Protein AF-A0A4Q9DNK8-F1 (afdb_monomer_lite)

Secondary structure (DSSP, 8-state):
---HHHHHHHHHHHHHHHHHHHTT-TTTHHHHHHHHHH--SSHHHHHHHHHHHHHHHHHHHHHHHHHHHHH-S-HHHHHHHHHHHHHHHHHTT-GGGHHHHHHHHHHHHH-TTS-HHHHHHHHHHHHHHHHHHHHHHHHHT----HHHHHHHHHHHHHHHHHHHHHHHHHHHTT----HHHHHHHHHHHHHHHHHHHHHHHHHHHTGGG-SSPPP-HHHHHHHHHHHHHHHHHHHHHHHHS-TT-HHHHHHHHHHHHHHHHHHHHHHTT-----HHHHHHHHHHHHHHHHS-GGGHHHHHHHHHHHHHHHHHHHHHHHHTT-EEEEEEEEEE--TTHHHHHHHHHHHTTPEEEEEEEEEETTEEEEEEEEEESS---HHHHHHHHHTSTTEEEEEE-

pLDDT: mean 88.25, std 9.93, range [45.44, 98.31]

Organism: NCBI:txid2527873

Radius of gyration: 31.04 Å; chains: 1; bounding box: 64×66×83 Å

Sequence (397 aa):
MFGARVIKTAVAVAASILIAKSLHLYAYQFAGIIAVLSVQPSLYRSLRNGVQQIASAMMGAVLGAAALFTLGDSFLAMGFTAFLLMALHVYMKWTNSLLVSVVIAINTMGTVGLGFWAAAYNQVTLVLIGTIIGTLINLLHKPVHQERAEEILRQAEGMLRTLLHYILLDLERGRMTPYTSMKSQFDEIRAYIRKGKEISGLINEDKKFRKRRTKNTFTIFQSFETMLERIHDMAKVLDQADLAAGTELAFAQKTLRIVIAMQESVIKGKRLNLGRLQLVLDKRRNQLWTDSTDSEGFYNVYGHVREYLLELERFTVEHTGRVKRYLSYSSIDRPGLIAEVSRILEQYNLNITDVSIRVNGEFAATTIEVSSVAEFDEDKLVREVANINHVLSAECK

InterPro domains:
  IPR002912 ACT domain [PF01842] (327-370)
  IPR002912 ACT domain [PS51671] (326-397)
  IPR010343 Aromatic acid exporter family member 1 [PF06081] (2-139)
  IPR045865 ACT-like domain [SSF55021] (326-395)
  IPR052984 UPF0421 [PTHR40064] (3-261)

Structure (mmCIF, N/CA/C/O backbone):
data_AF-A0A4Q9DNK8-F1
#
_entry.id   AF-A0A4Q9DNK8-F1
#
loop_
_atom_site.group_PDB
_atom_site.id
_atom_site.type_symbol
_atom_site.label_atom_id
_atom_site.label_alt_id
_atom_site.label_comp_id
_atom_site.label_asym_id
_atom_site.label_entity_id
_atom_site.label_seq_id
_atom_site.pdbx_PDB_ins_code
_atom_site.Cartn_x
_atom_site.Cartn_y
_atom_site.Cartn_z
_atom_site.occupancy
_atom_site.B_iso_or_equiv
_atom_site.auth_seq_id
_atom_site.auth_comp_id
_atom_site.auth_asym_id
_atom_site.auth_atom_id
_atom_site.pdbx_PDB_model_num
ATOM 1 N N . MET A 1 1 ? -11.967 -11.996 -18.724 1.00 45.44 1 MET A N 1
ATOM 2 C CA . MET A 1 1 ? -11.757 -10.748 -19.494 1.00 45.44 1 MET A CA 1
ATOM 3 C C . MET A 1 1 ? -10.305 -10.326 -19.338 1.00 45.44 1 MET A C 1
ATOM 5 O O . MET A 1 1 ? -9.817 -10.318 -18.214 1.00 45.44 1 MET A O 1
ATOM 9 N N . PHE A 1 2 ? -9.593 -10.041 -20.431 1.00 61.09 2 PHE A N 1
ATOM 10 C CA . PHE A 1 2 ? -8.225 -9.518 -20.358 1.00 61.09 2 PHE A CA 1
ATOM 11 C C . PHE A 1 2 ? -8.230 -8.189 -19.587 1.00 61.09 2 PHE A C 1
ATOM 13 O O . PHE A 1 2 ? -9.013 -7.296 -19.902 1.00 61.09 2 PHE A O 1
ATOM 20 N N . GLY A 1 3 ? -7.411 -8.066 -18.539 1.00 77.38 3 GLY A N 1
ATOM 21 C CA . GLY A 1 3 ? -7.394 -6.860 -17.706 1.00 77.38 3 GLY A CA 1
ATOM 22 C C . GLY A 1 3 ? -6.896 -5.638 -18.485 1.00 77.38 3 GLY A C 1
ATOM 23 O O . GLY A 1 3 ? -5.981 -5.764 -19.297 1.00 77.38 3 GLY A O 1
ATOM 24 N N . ALA A 1 4 ? -7.431 -4.446 -18.196 1.00 83.19 4 ALA A N 1
ATOM 25 C CA . ALA A 1 4 ? -7.077 -3.185 -18.872 1.00 83.19 4 ALA A CA 1
ATOM 26 C C . ALA A 1 4 ? -5.558 -2.918 -18.946 1.00 83.19 4 ALA A C 1
ATOM 28 O O . ALA A 1 4 ? -5.061 -2.316 -19.897 1.00 83.19 4 ALA A O 1
ATOM 29 N N . ARG A 1 5 ? -4.797 -3.424 -17.964 1.00 85.31 5 ARG A N 1
ATOM 30 C CA . ARG A 1 5 ? -3.330 -3.389 -17.969 1.00 85.31 5 ARG A CA 1
ATOM 31 C C . ARG A 1 5 ? -2.722 -4.139 -19.159 1.00 85.31 5 ARG A C 1
ATOM 33 O O . ARG A 1 5 ? -1.817 -3.611 -19.787 1.00 85.31 5 ARG A O 1
ATOM 40 N N . VAL A 1 6 ? -3.207 -5.341 -19.464 1.00 90.94 6 VAL A N 1
ATOM 41 C CA . VAL A 1 6 ? -2.689 -6.165 -20.570 1.00 90.94 6 VAL A CA 1
ATOM 42 C C . VAL A 1 6 ? -2.891 -5.438 -21.896 1.00 90.94 6 VAL A C 1
ATOM 44 O O . VAL A 1 6 ? -1.956 -5.321 -22.682 1.00 90.94 6 VAL A O 1
ATOM 47 N N . ILE A 1 7 ? -4.083 -4.870 -22.095 1.00 91.50 7 ILE A N 1
ATOM 48 C CA . ILE A 1 7 ? -4.437 -4.137 -23.314 1.00 91.50 7 ILE A CA 1
ATOM 49 C C . ILE A 1 7 ? -3.536 -2.910 -23.484 1.00 91.50 7 ILE A C 1
ATOM 51 O O . ILE A 1 7 ? -2.907 -2.756 -24.527 1.00 91.50 7 ILE A O 1
ATOM 55 N N . LYS A 1 8 ? -3.402 -2.059 -22.456 1.00 91.25 8 LYS A N 1
ATOM 56 C CA . LYS A 1 8 ? -2.569 -0.851 -22.574 1.00 91.25 8 LYS A CA 1
ATOM 57 C C . LYS A 1 8 ? -1.082 -1.173 -22.752 1.00 91.25 8 LYS A C 1
ATOM 59 O O . LYS A 1 8 ? -0.396 -0.470 -23.485 1.00 91.25 8 LYS A O 1
ATOM 64 N N . THR A 1 9 ? -0.588 -2.252 -22.140 1.00 94.25 9 THR A N 1
ATOM 65 C CA . THR A 1 9 ? 0.781 -2.726 -22.379 1.00 94.25 9 THR A CA 1
ATOM 66 C C . THR A 1 9 ? 0.958 -3.187 -23.825 1.00 94.25 9 THR A C 1
ATOM 68 O O . THR A 1 9 ? 1.932 -2.790 -24.452 1.00 94.25 9 THR A O 1
ATOM 71 N N . ALA A 1 10 ? 0.015 -3.948 -24.388 1.00 95.62 10 ALA A N 1
ATOM 72 C CA . ALA A 1 10 ? 0.081 -4.369 -25.788 1.00 95.62 10 ALA A CA 1
ATOM 73 C C . ALA A 1 10 ? 0.072 -3.170 -26.757 1.00 95.62 10 ALA A C 1
ATOM 75 O O . ALA A 1 10 ? 0.867 -3.133 -27.695 1.00 95.62 10 ALA A O 1
ATOM 76 N N . VAL A 1 11 ? -0.760 -2.155 -26.489 1.00 96.25 11 VAL A N 1
ATOM 77 C CA . VAL A 1 11 ? -0.774 -0.898 -27.259 1.00 96.25 11 VAL A CA 1
ATOM 78 C C . VAL A 1 11 ? 0.570 -0.172 -27.155 1.00 96.25 11 VAL A C 1
ATOM 80 O O . VAL A 1 11 ? 1.086 0.295 -28.168 1.00 96.25 11 VAL A O 1
ATOM 83 N N . ALA A 1 12 ? 1.174 -0.119 -25.963 1.00 97.06 12 ALA A N 1
ATOM 84 C CA . ALA A 1 12 ? 2.489 0.493 -25.773 1.00 97.06 12 ALA A CA 1
ATOM 85 C C . ALA A 1 12 ? 3.590 -0.220 -26.547 1.00 97.06 12 ALA A C 1
ATOM 87 O O . ALA A 1 12 ? 4.373 0.435 -27.227 1.00 97.06 12 ALA A O 1
ATOM 88 N N . VAL A 1 13 ? 3.599 -1.551 -26.514 1.00 97.94 13 VAL A N 1
ATOM 89 C CA . VAL A 1 13 ? 4.537 -2.365 -27.292 1.00 97.94 13 VAL A CA 1
ATOM 90 C C . VAL A 1 13 ? 4.404 -2.067 -28.782 1.00 97.94 13 VAL A C 1
ATOM 92 O O . VAL A 1 13 ? 5.399 -1.744 -29.430 1.00 97.94 13 VAL A O 1
ATOM 95 N N . ALA A 1 14 ? 3.183 -2.137 -29.320 1.00 98.06 14 ALA A N 1
ATOM 96 C CA . ALA A 1 14 ? 2.932 -1.913 -30.739 1.00 98.06 14 ALA A CA 1
ATOM 97 C C . ALA A 1 14 ? 3.351 -0.499 -31.179 1.00 98.06 14 ALA A C 1
ATOM 99 O O . ALA A 1 14 ? 4.043 -0.348 -32.186 1.00 98.06 14 ALA A O 1
ATOM 100 N N . ALA A 1 15 ? 2.995 0.526 -30.398 1.00 98.00 15 ALA A N 1
ATOM 101 C CA . ALA A 1 15 ? 3.349 1.913 -30.686 1.00 98.00 15 ALA A CA 1
ATOM 102 C C . ALA A 1 15 ? 4.868 2.154 -30.629 1.00 98.00 15 ALA A C 1
ATOM 104 O O . ALA A 1 15 ? 5.421 2.772 -31.538 1.00 98.00 15 ALA A O 1
ATOM 105 N N . SER A 1 16 ? 5.564 1.633 -29.613 1.00 98.25 16 SER A N 1
ATOM 106 C CA . SER A 1 16 ? 7.022 1.769 -29.494 1.00 98.25 16 SER A CA 1
ATOM 107 C C . SER A 1 16 ? 7.764 1.104 -30.649 1.00 98.25 16 SER A C 1
ATOM 109 O O . SER A 1 16 ? 8.692 1.696 -31.197 1.00 98.25 16 SER A O 1
ATOM 111 N N . ILE A 1 17 ? 7.342 -0.102 -31.045 1.00 98.31 17 ILE A N 1
ATOM 112 C CA . ILE A 1 17 ? 7.921 -0.831 -32.181 1.00 98.31 17 ILE A CA 1
ATOM 113 C C . ILE A 1 17 ? 7.700 -0.062 -33.482 1.00 98.31 17 ILE A C 1
ATOM 115 O O . ILE A 1 17 ? 8.638 0.097 -34.261 1.00 98.31 17 ILE A O 1
ATOM 119 N N . LEU A 1 18 ? 6.480 0.432 -33.713 1.00 98.25 18 LEU A N 1
ATOM 120 C CA . LEU A 1 18 ? 6.145 1.196 -34.913 1.00 98.25 18 LEU A CA 1
ATOM 121 C C . LEU A 1 18 ? 7.016 2.451 -35.029 1.00 98.25 18 LEU A C 1
ATOM 123 O O . LEU A 1 18 ? 7.610 2.682 -36.077 1.00 98.25 18 LEU A O 1
ATOM 127 N N . ILE A 1 19 ? 7.143 3.222 -33.946 1.00 98.12 19 ILE A N 1
ATOM 128 C CA . ILE A 1 19 ? 7.950 4.449 -33.924 1.00 98.12 19 ILE A CA 1
ATOM 129 C C . ILE A 1 19 ? 9.433 4.135 -34.148 1.00 98.12 19 ILE A C 1
ATOM 131 O O . ILE A 1 19 ? 10.071 4.773 -34.981 1.00 98.12 19 ILE A O 1
ATOM 135 N N . ALA A 1 20 ? 9.981 3.127 -33.462 1.00 97.88 20 ALA A N 1
ATOM 136 C CA . ALA A 1 20 ? 11.379 2.729 -33.632 1.00 97.88 20 ALA A CA 1
ATOM 137 C C . ALA A 1 20 ? 11.677 2.236 -35.059 1.00 97.88 20 ALA A C 1
ATOM 139 O O . ALA A 1 20 ? 12.721 2.568 -35.622 1.00 97.88 20 ALA A O 1
ATOM 140 N N . LYS A 1 21 ? 10.745 1.490 -35.665 1.00 97.44 21 LYS A N 1
ATOM 141 C CA . LYS A 1 21 ? 10.854 1.025 -37.052 1.00 97.44 21 LYS A CA 1
ATOM 142 C C . LYS A 1 21 ? 10.813 2.187 -38.047 1.00 97.44 21 LYS A C 1
ATOM 144 O O . LYS A 1 21 ? 11.611 2.197 -38.979 1.00 97.44 21 LYS A O 1
ATOM 149 N N . SER A 1 22 ? 9.931 3.166 -37.844 1.00 97.38 22 SER A N 1
ATOM 150 C CA . SER A 1 22 ? 9.832 4.359 -38.701 1.00 97.38 22 SER A CA 1
ATOM 151 C C . SER A 1 22 ? 11.069 5.257 -38.632 1.00 97.38 22 SER A C 1
ATOM 153 O O . SER A 1 22 ? 11.360 5.967 -39.585 1.00 97.38 22 SER A O 1
ATOM 155 N N . LEU A 1 23 ? 11.815 5.209 -37.526 1.00 96.31 23 LEU A N 1
ATOM 156 C CA . LEU A 1 23 ? 13.104 5.891 -37.374 1.00 96.31 23 LEU A CA 1
ATOM 157 C C . LEU A 1 23 ? 14.291 5.063 -37.893 1.00 96.31 23 LEU A C 1
ATOM 159 O O . LEU A 1 23 ? 15.437 5.457 -37.699 1.00 96.31 23 LEU A O 1
ATOM 163 N N . HIS A 1 24 ? 14.028 3.919 -38.535 1.00 94.56 24 HIS A N 1
ATOM 164 C CA . HIS A 1 24 ? 15.039 3.010 -39.080 1.00 94.56 24 HIS A CA 1
ATOM 165 C C . HIS A 1 24 ? 16.080 2.542 -38.047 1.00 94.56 24 HIS A C 1
ATOM 167 O O . HIS A 1 24 ? 17.238 2.301 -38.385 1.00 94.56 24 HIS A O 1
ATOM 173 N N . LEU A 1 25 ? 15.670 2.389 -36.782 1.00 92.88 25 LEU A N 1
ATOM 174 C CA . LEU A 1 25 ? 16.554 1.898 -35.726 1.00 92.88 25 LEU A CA 1
ATOM 175 C C . LEU A 1 25 ? 16.817 0.395 -35.877 1.00 92.88 25 LEU A C 1
ATOM 177 O O . LEU A 1 25 ? 15.915 -0.398 -36.172 1.00 92.88 25 LEU A O 1
ATOM 181 N N . TYR A 1 26 ? 18.054 -0.013 -35.604 1.00 90.94 26 TYR A N 1
ATOM 182 C CA . TYR A 1 26 ? 18.444 -1.419 -35.579 1.00 90.94 26 TYR A CA 1
ATOM 183 C C . TYR A 1 26 ? 17.807 -2.114 -34.378 1.00 90.94 26 TYR A C 1
ATOM 185 O O . TYR A 1 26 ? 17.765 -1.549 -33.287 1.00 90.94 26 TYR A O 1
ATOM 193 N N . ALA A 1 27 ? 17.335 -3.349 -34.569 1.00 89.75 27 ALA A N 1
ATOM 194 C CA . ALA A 1 27 ? 16.658 -4.137 -33.534 1.00 89.75 27 ALA A CA 1
ATOM 195 C C . ALA A 1 27 ? 15.465 -3.406 -32.871 1.00 89.75 27 ALA A C 1
ATOM 197 O O . ALA A 1 27 ? 15.264 -3.484 -31.657 1.00 89.75 27 ALA A O 1
ATOM 198 N N . TYR A 1 28 ? 14.642 -2.721 -33.676 1.00 94.62 28 TYR A N 1
ATOM 199 C CA . TYR A 1 28 ? 13.473 -1.940 -33.242 1.00 94.62 28 TYR A CA 1
ATOM 200 C C . TYR A 1 28 ? 12.498 -2.685 -32.307 1.00 94.62 28 TYR A C 1
ATOM 202 O O . TYR A 1 28 ? 11.815 -2.048 -31.503 1.00 94.62 28 TYR A O 1
ATOM 210 N N . GLN A 1 29 ? 12.451 -4.025 -32.338 1.00 94.88 29 GLN A N 1
ATOM 211 C CA . GLN A 1 29 ? 11.675 -4.841 -31.395 1.00 94.88 29 GLN A CA 1
ATOM 212 C C . GLN A 1 29 ? 12.036 -4.583 -29.921 1.00 94.88 29 GLN A C 1
ATOM 214 O O . GLN A 1 29 ? 11.182 -4.718 -29.041 1.00 94.88 29 GLN A O 1
ATOM 219 N N . PHE A 1 30 ? 13.272 -4.159 -29.639 1.00 93.94 30 PHE A N 1
ATOM 220 C CA . PHE A 1 30 ? 13.735 -3.890 -28.280 1.00 93.94 30 PHE A CA 1
ATOM 221 C C . PHE A 1 30 ? 13.011 -2.699 -27.635 1.00 93.94 30 PHE A C 1
ATOM 223 O O . PHE A 1 30 ? 12.730 -2.729 -26.437 1.00 93.94 30 PHE A O 1
ATOM 230 N N . ALA A 1 31 ? 12.599 -1.698 -28.424 1.00 97.00 31 ALA A N 1
ATOM 231 C CA . ALA A 1 31 ? 11.786 -0.589 -27.922 1.00 97.00 31 ALA A CA 1
ATOM 232 C C . ALA A 1 31 ? 10.451 -1.082 -27.332 1.00 97.00 31 ALA A C 1
ATOM 234 O O . ALA A 1 31 ? 9.988 -0.555 -26.322 1.00 97.00 31 ALA A O 1
ATOM 235 N N . GLY A 1 32 ? 9.861 -2.134 -27.913 1.00 97.12 32 GLY A N 1
ATOM 236 C CA . GLY A 1 32 ? 8.661 -2.778 -27.378 1.00 97.12 32 GLY A CA 1
ATOM 237 C C . GLY A 1 32 ? 8.899 -3.432 -26.016 1.00 97.12 32 GLY A C 1
ATOM 238 O O . GLY A 1 32 ? 8.101 -3.244 -25.100 1.00 97.12 32 GLY A O 1
ATOM 239 N N . ILE A 1 33 ? 10.022 -4.139 -25.847 1.00 95.62 33 ILE A N 1
ATOM 240 C CA . ILE A 1 33 ? 10.403 -4.761 -24.566 1.00 95.62 33 ILE A CA 1
ATOM 241 C C . ILE A 1 33 ? 10.547 -3.692 -23.478 1.00 95.62 33 ILE A C 1
ATOM 243 O O . ILE A 1 33 ? 9.990 -3.841 -22.390 1.00 95.62 33 ILE A O 1
ATOM 247 N N . ILE A 1 34 ? 11.227 -2.583 -23.783 1.00 96.31 34 ILE A N 1
ATOM 248 C CA . ILE A 1 34 ? 11.351 -1.458 -22.850 1.00 96.31 34 ILE A CA 1
ATOM 249 C C . ILE A 1 34 ? 9.974 -0.875 -22.511 1.00 96.31 34 ILE A C 1
ATOM 251 O O . ILE A 1 34 ? 9.694 -0.648 -21.336 1.00 96.31 34 ILE A O 1
ATOM 255 N N . ALA A 1 35 ? 9.072 -0.731 -23.488 1.00 96.81 35 ALA A N 1
ATOM 256 C CA . ALA A 1 35 ? 7.716 -0.239 -23.238 1.00 96.81 35 ALA A CA 1
ATOM 257 C C . ALA A 1 35 ? 6.965 -1.085 -22.195 1.00 96.81 35 ALA A C 1
ATOM 259 O O . ALA A 1 35 ? 6.304 -0.532 -21.314 1.00 96.81 35 ALA A O 1
ATOM 260 N N . VAL A 1 36 ? 7.111 -2.418 -22.232 1.00 95.31 36 VAL A N 1
ATOM 261 C CA . VAL A 1 36 ? 6.546 -3.314 -21.202 1.00 95.31 36 VAL A CA 1
ATOM 262 C C . VAL A 1 36 ? 7.093 -2.974 -19.819 1.00 95.31 36 VAL A C 1
ATOM 264 O O . VAL A 1 36 ? 6.322 -2.864 -18.864 1.00 95.31 36 VAL A O 1
ATOM 267 N N . LEU A 1 37 ? 8.410 -2.781 -19.708 1.00 92.94 37 LEU A N 1
ATOM 268 C CA . LEU A 1 37 ? 9.079 -2.456 -18.447 1.00 92.94 37 LEU A CA 1
ATOM 269 C C . LEU A 1 37 ? 8.696 -1.070 -17.916 1.00 92.94 37 LEU A C 1
ATOM 271 O O . LEU A 1 37 ? 8.767 -0.833 -16.707 1.00 92.94 37 LEU A O 1
ATOM 275 N N . SER A 1 38 ? 8.293 -0.145 -18.782 1.00 93.62 38 SER A N 1
ATOM 276 C CA . SER A 1 38 ? 7.889 1.205 -18.382 1.00 93.62 38 SER A CA 1
ATOM 277 C C . SER A 1 38 ? 6.409 1.295 -17.985 1.00 93.62 38 SER A C 1
ATOM 279 O O . SER A 1 38 ? 6.045 2.170 -17.194 1.00 93.62 38 SER A O 1
ATOM 281 N N . VAL A 1 39 ? 5.550 0.365 -18.431 1.00 93.31 39 VAL A N 1
ATOM 282 C CA . VAL A 1 39 ? 4.138 0.289 -18.006 1.00 93.31 39 VAL A CA 1
ATOM 283 C C . VAL A 1 39 ? 4.017 -0.336 -16.606 1.00 93.31 39 VAL A C 1
ATOM 285 O O . VAL A 1 39 ? 3.965 -1.555 -16.416 1.00 93.31 39 VAL A O 1
ATOM 288 N N . GLN A 1 40 ? 3.917 0.529 -15.597 1.00 92.25 40 GLN A N 1
ATOM 289 C CA . GLN A 1 40 ? 3.910 0.156 -14.177 1.00 92.25 40 GLN A CA 1
ATOM 290 C C . GLN A 1 40 ? 2.514 0.258 -13.522 1.00 92.25 40 GLN A C 1
ATOM 292 O O . GLN A 1 40 ? 1.637 0.947 -14.048 1.00 92.25 40 GLN A O 1
ATOM 297 N N . PRO A 1 41 ? 2.278 -0.405 -12.364 1.00 87.06 41 PRO A N 1
ATOM 298 C CA . PRO A 1 41 ? 0.994 -0.370 -11.646 1.00 87.06 41 PRO A CA 1
ATOM 299 C C . PRO A 1 41 ? 0.564 1.005 -11.115 1.00 87.06 41 PRO A C 1
ATOM 301 O O . PRO A 1 41 ? -0.622 1.187 -10.849 1.00 87.06 41 PRO A O 1
ATOM 304 N N . SER A 1 42 ? 1.502 1.940 -10.950 1.00 88.81 42 SER A N 1
ATOM 305 C CA . SER A 1 42 ? 1.261 3.343 -10.593 1.00 88.81 42 SER A CA 1
ATOM 306 C C . SER A 1 42 ? 2.026 4.259 -11.547 1.00 88.81 42 SER A C 1
ATOM 308 O O . SER A 1 42 ? 3.046 3.868 -12.135 1.00 88.81 42 SER A O 1
ATOM 310 N N . LEU A 1 43 ? 1.528 5.480 -11.721 1.00 88.06 43 LEU A N 1
ATOM 311 C CA . LEU A 1 43 ? 2.161 6.486 -12.569 1.00 88.06 43 LEU A CA 1
ATOM 312 C C . LEU A 1 43 ? 3.481 6.969 -11.960 1.00 88.06 43 LEU A C 1
ATOM 314 O O . LEU A 1 43 ? 4.471 7.112 -12.676 1.00 88.06 43 LEU A O 1
ATOM 318 N N . TYR A 1 44 ? 3.521 7.146 -10.639 1.00 88.88 44 TYR A N 1
ATOM 319 C CA . TYR A 1 44 ? 4.747 7.489 -9.921 1.00 88.88 44 TYR A CA 1
ATOM 320 C C . TYR A 1 44 ? 5.870 6.477 -10.184 1.00 88.88 44 TYR A C 1
ATOM 322 O O . TYR A 1 44 ? 6.982 6.868 -10.544 1.00 88.88 44 TYR A O 1
ATOM 330 N N . ARG A 1 45 ? 5.583 5.170 -10.075 1.00 90.62 45 ARG A N 1
ATOM 331 C CA . ARG A 1 45 ? 6.570 4.119 -10.378 1.00 90.62 45 ARG A CA 1
ATOM 332 C C . ARG A 1 45 ? 6.972 4.123 -11.845 1.00 90.62 45 ARG A C 1
ATOM 334 O O . ARG A 1 45 ? 8.143 3.927 -12.133 1.00 90.62 45 ARG A O 1
ATOM 341 N N . SER A 1 46 ? 6.031 4.356 -12.758 1.00 90.75 46 SER A N 1
ATOM 342 C CA . SER A 1 46 ? 6.296 4.447 -14.201 1.00 90.75 46 SER A CA 1
ATOM 343 C C . SER A 1 46 ? 7.304 5.552 -14.516 1.00 90.75 46 SER A C 1
ATOM 345 O O . SER A 1 46 ? 8.323 5.282 -15.140 1.00 90.75 46 SER A O 1
ATOM 347 N N . LEU A 1 47 ? 7.086 6.757 -13.978 1.00 91.56 47 LEU A N 1
ATOM 348 C CA . LEU A 1 47 ? 7.985 7.901 -14.148 1.00 91.56 47 LEU A CA 1
ATOM 349 C C . LEU A 1 47 ? 9.347 7.666 -13.488 1.00 91.56 47 LEU A C 1
ATOM 351 O O . LEU A 1 47 ? 10.382 7.822 -14.133 1.00 91.56 47 LEU A O 1
ATOM 355 N N . ARG A 1 48 ? 9.356 7.250 -12.215 1.00 91.81 48 ARG A N 1
ATOM 356 C CA . ARG A 1 48 ? 10.595 6.999 -11.464 1.00 91.81 48 ARG A CA 1
ATOM 357 C C . ARG A 1 48 ? 11.444 5.920 -12.134 1.00 91.81 48 ARG A C 1
ATOM 359 O O . ARG A 1 48 ? 12.644 6.108 -12.314 1.00 91.81 48 ARG A O 1
ATOM 366 N N . ASN A 1 49 ? 10.823 4.806 -12.521 1.00 91.38 49 ASN A N 1
ATOM 367 C CA . ASN A 1 49 ? 11.521 3.720 -13.199 1.00 91.38 49 ASN A CA 1
ATOM 368 C C . ASN A 1 49 ? 11.946 4.132 -14.607 1.00 91.38 49 ASN A C 1
ATOM 370 O O . ASN A 1 49 ? 13.029 3.743 -15.020 1.00 91.38 49 ASN A O 1
ATOM 374 N N . GLY A 1 50 ? 11.152 4.933 -15.321 1.00 93.50 50 GLY A N 1
ATOM 375 C CA . GLY A 1 50 ? 11.517 5.437 -16.641 1.00 93.50 50 GLY A CA 1
ATOM 376 C C . GLY A 1 50 ? 12.793 6.277 -16.612 1.00 93.50 50 GLY A C 1
ATOM 377 O O . GLY A 1 50 ? 13.722 6.010 -17.368 1.00 93.50 50 GLY A O 1
ATOM 378 N N . VAL A 1 51 ? 12.902 7.220 -15.670 1.00 94.31 51 VAL A N 1
ATOM 379 C CA . VAL A 1 51 ? 14.134 8.009 -15.478 1.00 94.31 51 VAL A CA 1
ATOM 380 C C . VAL A 1 51 ? 15.324 7.099 -15.161 1.00 94.31 51 VAL A C 1
ATOM 382 O O . VAL A 1 51 ? 16.390 7.239 -15.759 1.00 94.31 51 VAL A O 1
ATOM 385 N N . GLN A 1 52 ? 15.134 6.127 -14.265 1.00 94.56 52 GLN A N 1
ATOM 386 C CA . GLN A 1 52 ? 16.188 5.183 -13.896 1.00 94.56 52 GLN A CA 1
ATOM 387 C C . GLN A 1 52 ? 16.605 4.282 -15.075 1.00 94.56 52 GLN A C 1
ATOM 389 O O . GLN A 1 52 ? 17.788 4.004 -15.242 1.00 94.56 52 GLN A O 1
ATOM 394 N N . GLN A 1 53 ? 15.661 3.853 -15.921 1.00 95.25 53 GLN A N 1
ATOM 395 C CA . GLN A 1 53 ? 15.928 3.061 -17.127 1.00 95.25 53 GLN A CA 1
ATOM 396 C C . GLN A 1 53 ? 16.742 3.851 -18.151 1.00 95.25 53 GLN A C 1
ATOM 398 O O . GLN A 1 53 ? 17.703 3.310 -18.690 1.00 95.25 53 GLN A O 1
ATOM 403 N N . ILE A 1 54 ? 16.412 5.126 -18.374 1.00 96.38 54 ILE A N 1
ATOM 404 C CA . ILE A 1 54 ? 17.168 6.003 -19.278 1.00 96.38 54 ILE A CA 1
ATOM 405 C C . ILE A 1 54 ? 18.603 6.182 -18.765 1.00 96.38 54 ILE A C 1
ATOM 407 O O . ILE A 1 54 ? 19.550 5.976 -19.521 1.00 96.38 54 ILE A O 1
ATOM 411 N N . ALA A 1 55 ? 18.783 6.474 -17.473 1.00 96.44 55 ALA A N 1
ATOM 412 C CA . ALA A 1 55 ? 20.113 6.614 -16.878 1.00 96.44 55 ALA A CA 1
ATOM 413 C C . ALA A 1 55 ? 20.928 5.306 -16.955 1.00 96.44 55 ALA A C 1
ATOM 415 O O . ALA A 1 55 ? 22.095 5.313 -17.348 1.00 96.44 55 ALA A O 1
ATOM 416 N N . SER A 1 56 ? 20.306 4.164 -16.650 1.00 96.44 56 SER A N 1
ATOM 417 C CA . SER A 1 56 ? 20.927 2.841 -16.786 1.00 96.44 56 SER A CA 1
ATOM 418 C C . SER A 1 56 ? 21.289 2.491 -18.226 1.00 96.44 56 SER A C 1
ATOM 420 O O . SER A 1 56 ? 22.342 1.894 -18.455 1.00 96.44 56 SER A O 1
ATOM 422 N N . ALA A 1 57 ? 20.464 2.875 -19.198 1.00 96.38 57 ALA A N 1
ATOM 423 C CA . ALA A 1 57 ? 20.770 2.694 -20.610 1.00 96.38 57 ALA A CA 1
ATOM 424 C C . ALA A 1 57 ? 21.957 3.554 -21.044 1.00 96.38 57 ALA A C 1
ATOM 426 O O . ALA A 1 57 ? 22.837 3.048 -21.728 1.00 96.38 57 ALA A O 1
ATOM 427 N N . MET A 1 58 ? 22.038 4.809 -20.596 1.00 96.19 58 MET A N 1
ATOM 428 C CA . MET A 1 58 ? 23.204 5.656 -20.862 1.00 96.19 58 MET A CA 1
ATOM 429 C C . MET A 1 58 ? 24.486 5.047 -20.284 1.00 96.19 58 MET A C 1
ATOM 431 O O . MET A 1 58 ? 25.481 4.952 -20.995 1.00 96.19 58 MET A O 1
ATOM 435 N N . MET A 1 59 ? 24.458 4.564 -19.036 1.00 96.44 59 MET A N 1
ATOM 436 C CA . MET A 1 59 ? 25.612 3.881 -18.434 1.00 96.44 59 MET A CA 1
ATOM 437 C C . MET A 1 59 ? 26.009 2.621 -19.205 1.00 96.44 59 MET A C 1
ATOM 439 O O . MET A 1 59 ? 27.190 2.415 -19.473 1.00 96.44 59 MET A O 1
ATOM 443 N N . GLY A 1 60 ? 25.027 1.804 -19.595 1.00 96.56 60 GLY A N 1
ATOM 444 C CA . GLY A 1 60 ? 25.260 0.594 -20.381 1.00 96.56 60 GLY A CA 1
ATOM 445 C C . GLY A 1 60 ? 25.849 0.907 -21.755 1.00 96.56 60 GLY A C 1
ATOM 446 O O . GLY A 1 60 ? 26.786 0.247 -22.187 1.00 96.56 60 GLY A O 1
ATOM 447 N N . ALA A 1 61 ? 25.352 1.950 -22.418 1.00 95.44 61 ALA A N 1
ATOM 448 C CA . ALA A 1 61 ? 25.814 2.360 -23.737 1.00 95.44 61 ALA A CA 1
ATOM 449 C C . ALA A 1 61 ? 27.241 2.923 -23.687 1.00 95.44 61 ALA A C 1
ATOM 451 O O . ALA A 1 61 ? 28.069 2.558 -24.517 1.00 95.44 61 ALA A O 1
ATOM 452 N N . VAL A 1 62 ? 27.553 3.760 -22.691 1.00 95.12 62 VAL A N 1
ATOM 453 C CA . VAL A 1 62 ? 28.897 4.331 -22.504 1.00 95.12 62 VAL A CA 1
ATOM 454 C C . VAL A 1 62 ? 29.909 3.245 -22.149 1.00 95.12 62 VAL A C 1
ATOM 456 O O . VAL A 1 62 ? 30.951 3.156 -22.794 1.00 95.12 62 VAL A O 1
ATOM 459 N N . LEU A 1 63 ? 29.606 2.393 -21.164 1.00 94.94 63 LEU A N 1
ATOM 460 C CA . LEU A 1 63 ? 30.515 1.316 -20.767 1.00 94.94 63 LEU A CA 1
ATOM 461 C C . LEU A 1 63 ? 30.644 0.246 -21.854 1.00 94.94 63 LEU A C 1
ATOM 463 O O . LEU A 1 63 ? 31.749 -0.224 -22.094 1.00 94.94 63 LEU A O 1
ATOM 467 N N . GLY A 1 64 ? 29.559 -0.085 -22.558 1.00 94.62 64 GLY A N 1
ATOM 468 C CA . GLY A 1 64 ? 29.591 -0.995 -23.702 1.00 94.62 64 GLY A CA 1
ATOM 469 C C . GLY A 1 64 ? 30.440 -0.456 -24.853 1.00 94.62 64 GLY A C 1
ATOM 470 O O . GLY A 1 64 ? 31.277 -1.180 -25.380 1.00 94.62 64 GLY A O 1
ATOM 471 N N . ALA A 1 65 ? 30.295 0.824 -25.210 1.00 93.00 65 ALA A N 1
ATOM 472 C CA . ALA A 1 65 ? 31.121 1.451 -26.243 1.00 93.00 65 ALA A CA 1
ATOM 473 C C . ALA A 1 65 ? 32.604 1.532 -25.839 1.00 93.00 65 ALA A C 1
ATOM 475 O O . ALA A 1 65 ? 33.478 1.248 -26.657 1.00 93.00 65 ALA A O 1
ATOM 476 N N . ALA A 1 66 ? 32.896 1.872 -24.580 1.00 92.50 66 ALA A N 1
ATOM 477 C CA . ALA A 1 66 ? 34.263 1.908 -24.062 1.00 92.50 66 ALA A CA 1
ATOM 478 C C . ALA A 1 66 ? 34.905 0.510 -24.022 1.00 92.50 66 ALA A C 1
ATOM 480 O O . ALA A 1 66 ? 36.064 0.345 -24.407 1.00 92.50 66 ALA A O 1
ATOM 481 N N . ALA A 1 67 ? 34.151 -0.509 -23.604 1.00 92.12 67 ALA A N 1
ATOM 482 C CA . ALA A 1 67 ? 34.604 -1.894 -23.601 1.00 92.12 67 ALA A 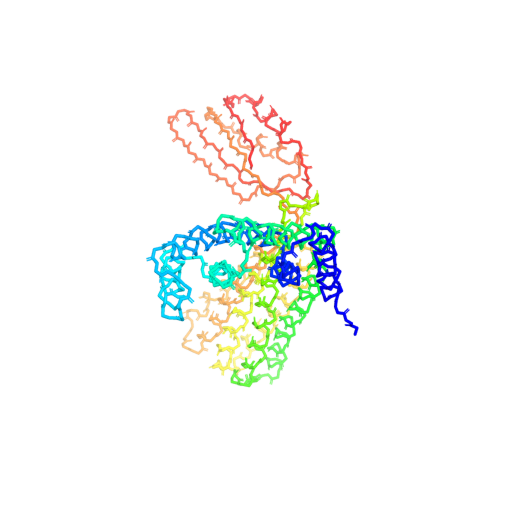CA 1
ATOM 483 C C . ALA A 1 67 ? 34.821 -2.420 -25.021 1.00 92.12 67 ALA A C 1
ATOM 485 O O . ALA A 1 67 ? 35.840 -3.048 -25.275 1.00 92.12 67 ALA A O 1
ATOM 486 N N . LEU A 1 68 ? 33.929 -2.101 -25.964 1.00 89.94 68 LEU A N 1
ATOM 487 C CA . LEU A 1 68 ? 34.108 -2.458 -27.370 1.00 89.94 68 LEU A CA 1
ATOM 488 C C . LEU A 1 68 ? 35.397 -1.850 -27.943 1.00 89.94 68 LEU A C 1
ATOM 490 O O . LEU A 1 68 ? 36.143 -2.533 -28.636 1.00 89.94 68 LEU A O 1
ATOM 494 N N . PHE A 1 69 ? 35.684 -0.586 -27.618 1.00 89.25 69 PHE A N 1
ATOM 495 C CA . PHE A 1 69 ? 36.893 0.100 -28.076 1.00 89.25 69 PHE A CA 1
ATOM 496 C C . PHE A 1 69 ? 38.186 -0.477 -27.471 1.00 89.25 69 PHE A C 1
ATOM 498 O O . PHE A 1 69 ? 39.209 -0.518 -28.148 1.00 89.25 69 PHE A O 1
ATOM 505 N N . THR A 1 70 ? 38.157 -0.912 -26.208 1.00 91.81 70 THR A N 1
ATOM 506 C CA . THR A 1 70 ? 39.361 -1.345 -25.468 1.00 91.81 70 THR A CA 1
ATOM 507 C C . THR A 1 70 ? 39.593 -2.857 -25.463 1.00 91.81 70 THR A C 1
ATOM 509 O O . THR A 1 70 ? 40.736 -3.295 -25.554 1.00 91.81 70 THR A O 1
ATOM 512 N N . LEU A 1 71 ? 38.529 -3.653 -25.336 1.00 90.44 71 LEU A N 1
ATOM 513 C CA . LEU A 1 71 ? 38.550 -5.111 -25.162 1.00 90.44 71 LEU A CA 1
ATOM 514 C C . LEU A 1 71 ? 38.003 -5.875 -26.382 1.00 90.44 71 LEU A C 1
ATOM 516 O O . LEU A 1 71 ? 38.160 -7.096 -26.454 1.00 90.44 71 LEU A O 1
ATOM 520 N N . GLY A 1 72 ? 37.345 -5.185 -27.319 1.00 87.31 72 GLY A N 1
ATOM 521 C CA . GLY A 1 72 ? 36.675 -5.797 -28.469 1.00 87.31 72 GLY A CA 1
ATOM 522 C C . GLY A 1 72 ? 35.321 -6.440 -28.136 1.00 87.31 72 GLY A C 1
ATOM 523 O O . GLY A 1 72 ? 34.728 -6.202 -27.083 1.00 87.31 72 GLY A O 1
ATOM 524 N N . ASP A 1 73 ? 34.821 -7.269 -29.052 1.00 87.69 73 ASP A N 1
ATOM 525 C CA . ASP A 1 73 ? 33.496 -7.910 -29.027 1.00 87.69 73 ASP A CA 1
ATOM 526 C C . ASP A 1 73 ? 33.531 -9.387 -28.578 1.00 87.69 73 ASP A C 1
ATOM 528 O O . ASP A 1 73 ? 32.571 -10.135 -28.764 1.00 87.69 73 ASP A O 1
ATOM 532 N N . SER A 1 74 ? 34.623 -9.829 -27.946 1.00 92.12 74 SER A N 1
ATOM 533 C CA . SER A 1 74 ? 34.730 -11.204 -27.446 1.00 92.12 74 SER A CA 1
ATOM 534 C C . SER A 1 74 ? 33.699 -11.510 -26.349 1.00 92.12 74 SER A C 1
ATOM 536 O O . SER A 1 74 ? 33.339 -10.653 -25.536 1.00 92.12 74 SER A O 1
ATOM 538 N N . PHE A 1 75 ? 33.265 -12.772 -26.255 1.00 93.12 75 PHE A N 1
ATOM 539 C CA . PHE A 1 75 ? 32.313 -13.202 -25.221 1.00 93.12 75 PHE A CA 1
ATOM 540 C C . PHE A 1 75 ? 32.829 -12.939 -23.791 1.00 93.12 75 PHE A C 1
ATOM 542 O O . PHE A 1 75 ? 32.045 -12.613 -22.899 1.00 93.12 75 PHE A O 1
ATOM 549 N N . LEU A 1 76 ? 34.150 -13.022 -23.578 1.00 95.44 76 LEU A N 1
ATOM 550 C CA . LEU A 1 76 ? 34.795 -12.688 -22.305 1.00 95.44 76 LEU A CA 1
ATOM 551 C C . LEU A 1 76 ? 34.688 -11.189 -21.995 1.00 95.44 76 LEU A C 1
ATOM 553 O O . LEU A 1 76 ? 34.347 -10.826 -20.869 1.00 95.44 76 LEU A O 1
ATOM 557 N N . ALA A 1 77 ? 34.914 -10.320 -22.986 1.00 94.75 77 ALA A N 1
ATOM 558 C CA . ALA A 1 77 ? 34.778 -8.872 -22.830 1.00 94.75 77 ALA A CA 1
ATOM 559 C C . ALA A 1 77 ? 33.332 -8.459 -22.511 1.00 94.75 77 ALA A C 1
ATOM 561 O O . ALA A 1 77 ? 33.102 -7.623 -21.630 1.00 94.75 77 ALA A O 1
ATOM 562 N N . MET A 1 78 ? 32.346 -9.081 -23.166 1.00 95.19 78 MET A N 1
ATOM 563 C CA . MET A 1 78 ? 30.927 -8.852 -22.869 1.00 95.19 78 MET A CA 1
ATOM 564 C C . MET A 1 78 ? 30.565 -9.312 -21.451 1.00 95.19 78 MET A C 1
ATOM 566 O O . MET A 1 78 ? 29.912 -8.575 -20.710 1.00 95.19 78 MET A O 1
ATOM 570 N N . GLY A 1 79 ? 31.025 -10.502 -21.045 1.00 96.44 79 GLY A N 1
ATOM 571 C CA . GLY A 1 79 ? 30.805 -11.033 -19.698 1.00 96.44 79 GLY A CA 1
ATOM 572 C C . GLY A 1 79 ? 31.415 -10.148 -18.608 1.00 96.44 79 GLY A C 1
ATOM 573 O O . GLY A 1 79 ? 30.755 -9.846 -17.613 1.00 96.44 79 GLY A O 1
ATOM 574 N N . PHE A 1 80 ? 32.641 -9.666 -18.821 1.00 97.06 80 PHE A N 1
ATOM 575 C CA . PHE A 1 80 ? 33.316 -8.757 -17.895 1.00 97.06 80 PHE A CA 1
ATOM 576 C C . PHE A 1 80 ? 32.606 -7.398 -17.789 1.00 97.06 80 PHE A C 1
ATOM 578 O O . PHE A 1 80 ? 32.359 -6.908 -16.687 1.00 97.06 80 PHE A O 1
ATOM 585 N N . THR A 1 81 ? 32.197 -6.818 -18.920 1.00 96.69 81 THR A N 1
ATOM 586 C CA . THR A 1 81 ? 31.425 -5.563 -18.948 1.00 96.69 81 THR A CA 1
ATOM 587 C C . THR A 1 81 ? 30.093 -5.707 -18.213 1.00 96.69 81 THR A C 1
ATOM 589 O O . THR A 1 81 ? 29.725 -4.846 -17.411 1.00 96.69 81 THR A O 1
ATOM 592 N N . ALA A 1 82 ? 29.382 -6.819 -18.428 1.00 97.19 82 ALA A N 1
ATOM 593 C CA . ALA A 1 82 ? 28.147 -7.120 -17.713 1.00 97.19 82 ALA A CA 1
ATOM 594 C C . ALA A 1 82 ? 28.384 -7.253 -16.201 1.00 97.19 82 ALA A C 1
ATOM 596 O O . ALA A 1 82 ? 27.624 -6.686 -15.418 1.00 97.19 82 ALA A O 1
ATOM 597 N N . PHE A 1 83 ? 29.449 -7.943 -15.779 1.00 97.50 83 PHE A N 1
ATOM 598 C CA . PHE A 1 83 ? 29.832 -8.048 -14.369 1.00 97.50 83 PHE A CA 1
ATOM 599 C C . PHE A 1 83 ? 30.073 -6.674 -13.732 1.00 97.50 83 PHE A C 1
ATOM 601 O O . PHE A 1 83 ? 29.508 -6.377 -12.677 1.00 97.50 83 PHE A O 1
ATOM 608 N N . LEU A 1 84 ? 30.840 -5.808 -14.398 1.00 97.31 84 LEU A N 1
ATOM 609 C CA . LEU A 1 84 ? 31.130 -4.460 -13.912 1.00 97.31 84 LEU A CA 1
ATOM 610 C C . LEU A 1 84 ? 29.855 -3.611 -13.786 1.00 97.31 84 LEU A C 1
ATOM 612 O O . LEU A 1 84 ? 29.644 -2.941 -12.774 1.00 97.31 84 LEU A O 1
ATOM 616 N N . LEU A 1 85 ? 28.957 -3.699 -14.771 1.00 97.12 85 LEU A N 1
ATOM 617 C CA . LEU A 1 85 ? 27.651 -3.042 -14.718 1.00 97.12 85 LEU A CA 1
ATOM 618 C C . LEU A 1 85 ? 26.781 -3.561 -13.575 1.00 97.12 85 LEU A C 1
ATOM 620 O O . LEU A 1 85 ? 26.151 -2.758 -12.883 1.00 97.12 85 LEU A O 1
ATOM 624 N N . MET A 1 86 ? 26.744 -4.876 -13.354 1.00 97.06 86 MET A N 1
ATOM 625 C CA . MET A 1 86 ? 25.993 -5.475 -12.251 1.00 97.06 86 MET A CA 1
ATOM 626 C C . MET A 1 86 ? 26.521 -4.992 -10.898 1.00 97.06 86 MET A C 1
ATOM 628 O O . MET A 1 86 ? 25.728 -4.533 -10.074 1.00 97.06 86 MET A O 1
ATOM 632 N N . ALA A 1 87 ? 27.841 -5.006 -10.697 1.00 96.94 87 ALA A N 1
ATOM 633 C CA . ALA A 1 87 ? 28.476 -4.500 -9.481 1.00 96.94 87 ALA A CA 1
ATOM 634 C C . ALA A 1 87 ? 28.122 -3.025 -9.223 1.00 96.94 87 ALA A C 1
ATOM 636 O O . ALA A 1 87 ? 27.705 -2.667 -8.118 1.00 96.94 87 ALA A O 1
ATOM 637 N N . LEU A 1 88 ? 28.188 -2.182 -10.259 1.00 96.31 88 LEU A N 1
ATOM 638 C CA . LEU A 1 88 ? 27.849 -0.763 -10.157 1.00 96.31 88 LEU A CA 1
ATOM 639 C C . LEU A 1 88 ? 26.362 -0.547 -9.814 1.00 96.31 88 LEU A C 1
ATOM 641 O O . LEU A 1 88 ? 26.035 0.257 -8.941 1.00 96.31 88 LEU A O 1
ATOM 645 N N . HIS A 1 89 ? 25.444 -1.293 -10.439 1.00 96.38 89 HIS A N 1
ATOM 646 C CA . HIS A 1 89 ? 24.007 -1.183 -10.151 1.00 96.38 89 HIS A CA 1
ATOM 647 C C . HIS A 1 89 ? 23.648 -1.665 -8.744 1.00 96.38 89 HIS A C 1
ATOM 649 O O . HIS A 1 89 ? 22.770 -1.075 -8.112 1.00 96.38 89 HIS A O 1
ATOM 655 N N . VAL A 1 90 ? 24.314 -2.707 -8.238 1.00 96.12 90 VAL A N 1
ATOM 656 C CA . VAL A 1 90 ? 24.146 -3.158 -6.849 1.00 96.12 90 VAL A CA 1
ATOM 657 C C . VAL A 1 90 ? 24.636 -2.079 -5.884 1.00 96.12 90 VAL A C 1
ATOM 659 O O . VAL A 1 90 ? 23.899 -1.720 -4.966 1.00 96.12 90 VAL A O 1
ATOM 662 N N . TYR A 1 91 ? 25.809 -1.491 -6.140 1.00 96.19 91 TYR A N 1
ATOM 663 C CA . TYR A 1 91 ? 26.358 -0.399 -5.332 1.00 96.19 91 TYR A CA 1
ATOM 664 C C . TYR A 1 91 ? 25.415 0.817 -5.267 1.00 96.19 91 TYR A C 1
ATOM 666 O O . TYR A 1 91 ? 25.134 1.333 -4.186 1.00 96.19 91 TYR A O 1
ATOM 674 N N . MET A 1 92 ? 24.833 1.223 -6.402 1.00 93.62 92 MET A N 1
ATOM 675 C CA . MET A 1 92 ? 23.881 2.344 -6.477 1.00 93.62 92 MET A CA 1
ATOM 676 C C . MET A 1 92 ? 22.453 1.993 -6.019 1.00 93.62 92 MET A C 1
ATOM 678 O O . MET A 1 92 ? 21.591 2.872 -5.972 1.00 93.62 92 MET A O 1
ATOM 682 N N . LYS A 1 93 ? 22.169 0.723 -5.695 1.00 94.44 93 LYS A N 1
ATOM 683 C CA . LYS A 1 93 ? 20.817 0.198 -5.405 1.00 94.44 93 LYS A CA 1
ATOM 684 C C . LYS A 1 93 ? 19.829 0.373 -6.572 1.00 94.44 93 LYS A C 1
ATOM 686 O O . LYS A 1 93 ? 18.631 0.569 -6.369 1.00 94.44 93 LYS A O 1
ATOM 691 N N . TRP A 1 94 ? 20.318 0.298 -7.811 1.00 93.81 94 TRP A N 1
ATOM 692 C CA . TRP A 1 94 ? 19.547 0.445 -9.056 1.00 93.81 94 TRP A CA 1
ATOM 693 C C . TRP A 1 94 ? 19.220 -0.906 -9.710 1.00 93.81 94 TRP A C 1
ATOM 695 O O . TRP A 1 94 ? 19.131 -1.032 -10.930 1.00 93.81 94 TRP A O 1
ATOM 705 N N . THR A 1 95 ? 18.999 -1.939 -8.900 1.00 91.44 95 THR A N 1
ATOM 706 C CA . THR A 1 95 ? 18.761 -3.315 -9.368 1.00 91.44 95 THR A CA 1
ATOM 707 C C . THR A 1 95 ? 17.550 -3.440 -10.301 1.00 91.44 95 THR A C 1
ATOM 709 O O . THR A 1 95 ? 17.568 -4.253 -11.219 1.00 91.44 95 THR A O 1
ATOM 712 N N . ASN A 1 96 ? 16.542 -2.573 -10.153 1.00 89.94 96 ASN A N 1
ATOM 713 C CA . ASN A 1 96 ? 15.347 -2.545 -11.007 1.00 89.94 96 ASN A CA 1
ATOM 714 C C . ASN A 1 96 ? 15.618 -2.184 -12.482 1.00 89.94 96 ASN A C 1
ATOM 716 O O . ASN A 1 96 ? 14.776 -2.460 -13.334 1.00 89.94 96 ASN A O 1
ATOM 720 N N . SER A 1 97 ? 16.750 -1.545 -12.794 1.00 93.94 97 SER A N 1
ATOM 721 C CA . SER A 1 97 ? 17.130 -1.134 -14.158 1.00 93.94 97 SER A CA 1
ATOM 722 C C . SER A 1 97 ? 18.428 -1.791 -14.646 1.00 93.94 97 SER A C 1
ATOM 724 O O . SER A 1 97 ? 18.880 -1.512 -15.757 1.00 93.94 97 SER A O 1
ATOM 726 N N . LEU A 1 98 ? 18.989 -2.713 -13.853 1.00 95.06 98 LEU A N 1
ATOM 727 C CA . LEU A 1 98 ? 20.202 -3.473 -14.169 1.00 95.06 98 LEU A CA 1
ATOM 728 C C . LEU A 1 98 ? 20.065 -4.233 -15.489 1.00 95.06 98 LEU A C 1
ATOM 730 O O . LEU A 1 98 ? 20.951 -4.144 -16.334 1.00 95.06 98 LEU A O 1
ATOM 734 N N . LEU A 1 99 ? 18.934 -4.924 -15.691 1.00 94.50 99 LEU A N 1
ATOM 735 C CA . LEU A 1 99 ? 18.680 -5.689 -16.915 1.00 94.50 99 LEU A CA 1
ATOM 736 C C . LEU A 1 99 ? 18.781 -4.803 -18.163 1.00 94.50 99 LEU A C 1
ATOM 738 O O . LEU A 1 99 ? 19.416 -5.191 -19.137 1.00 94.50 99 LEU A O 1
ATOM 742 N N . VAL A 1 100 ? 18.202 -3.597 -18.115 1.00 95.44 100 VAL A N 1
ATOM 743 C CA . VAL A 1 100 ? 18.267 -2.641 -19.230 1.00 95.44 100 VAL A CA 1
ATOM 744 C C . VAL A 1 100 ? 19.715 -2.255 -19.504 1.00 95.44 100 VAL A C 1
ATOM 746 O O . VAL A 1 100 ? 20.145 -2.312 -20.647 1.00 95.44 100 VAL A O 1
ATOM 749 N N . SER A 1 101 ? 20.490 -1.924 -18.470 1.00 96.56 101 SER A N 1
ATOM 750 C CA . SER A 1 101 ? 21.890 -1.527 -18.643 1.00 96.56 101 SER A CA 1
ATOM 751 C C . SER A 1 101 ? 22.748 -2.623 -19.279 1.00 96.56 101 SER A C 1
ATOM 753 O O . SER A 1 101 ? 23.472 -2.365 -20.239 1.00 96.56 101 SER A O 1
ATOM 755 N N . VAL A 1 102 ? 22.623 -3.858 -18.784 1.00 96.56 102 VAL A N 1
ATOM 756 C CA . VAL A 1 102 ? 23.392 -5.008 -19.278 1.00 96.56 102 VAL A CA 1
ATOM 757 C C . VAL A 1 102 ? 23.024 -5.333 -20.723 1.00 96.56 102 VAL A C 1
ATOM 759 O O . VAL A 1 102 ? 23.914 -5.481 -21.557 1.00 96.56 102 VAL A O 1
ATOM 762 N N . VAL A 1 103 ? 21.728 -5.395 -21.048 1.00 94.94 103 VAL A N 1
ATOM 763 C CA . VAL A 1 103 ? 21.290 -5.688 -22.421 1.00 94.94 103 VAL A CA 1
ATOM 764 C C . VAL A 1 103 ? 21.743 -4.595 -23.387 1.00 94.94 103 VAL A C 1
ATOM 766 O O . VAL A 1 103 ? 22.182 -4.902 -24.492 1.00 94.94 103 VAL A O 1
ATOM 769 N N . ILE A 1 104 ? 21.704 -3.329 -22.969 1.00 95.12 104 ILE A N 1
ATOM 770 C CA . ILE A 1 104 ? 22.187 -2.212 -23.783 1.00 95.12 104 ILE A CA 1
ATOM 771 C C . ILE A 1 104 ? 23.688 -2.317 -24.044 1.00 95.12 104 ILE A C 1
ATOM 773 O O . ILE A 1 104 ? 24.109 -2.126 -25.183 1.00 95.12 104 ILE A O 1
ATOM 777 N N . ALA A 1 105 ? 24.492 -2.649 -23.034 1.00 95.50 105 ALA A N 1
ATOM 778 C CA . ALA A 1 105 ? 25.930 -2.825 -23.209 1.00 95.50 105 ALA A CA 1
ATOM 779 C C . ALA A 1 105 ? 26.248 -3.977 -24.169 1.00 95.50 105 ALA A C 1
ATOM 781 O O . ALA A 1 105 ? 26.986 -3.782 -25.132 1.00 95.50 105 ALA A O 1
ATOM 782 N N . ILE A 1 106 ? 25.624 -5.142 -23.965 1.00 94.44 106 ILE A N 1
ATOM 783 C CA . ILE A 1 106 ? 25.821 -6.324 -24.816 1.00 94.44 106 ILE A CA 1
ATOM 784 C C . ILE A 1 106 ? 25.391 -6.032 -26.255 1.00 94.44 106 ILE A C 1
ATOM 786 O O . ILE A 1 106 ? 26.150 -6.297 -27.184 1.00 94.44 106 ILE A O 1
ATOM 790 N N . ASN A 1 107 ? 24.217 -5.429 -26.458 1.00 91.56 107 ASN A N 1
ATOM 791 C CA . ASN A 1 107 ? 23.763 -5.073 -27.799 1.00 91.56 107 ASN A CA 1
ATOM 792 C C . ASN A 1 107 ? 24.663 -4.012 -28.444 1.00 91.56 107 ASN A C 1
ATOM 794 O O . ASN A 1 107 ? 24.891 -4.075 -29.647 1.00 91.56 107 ASN A O 1
ATOM 798 N N . THR A 1 108 ? 25.188 -3.051 -27.677 1.00 92.38 108 THR A N 1
ATOM 799 C CA . THR A 1 108 ? 26.139 -2.049 -28.191 1.00 92.38 108 THR A CA 1
ATOM 800 C C . THR A 1 108 ? 27.423 -2.722 -28.675 1.00 92.38 108 THR A C 1
ATOM 802 O O . THR A 1 108 ? 27.878 -2.424 -29.773 1.00 92.38 108 THR A O 1
ATOM 805 N N . MET A 1 109 ? 27.966 -3.663 -27.895 1.00 92.44 109 MET A N 1
ATOM 806 C CA . MET A 1 109 ? 29.180 -4.411 -28.244 1.00 92.44 109 MET A CA 1
ATOM 807 C C . MET A 1 109 ? 28.963 -5.385 -29.411 1.00 92.44 109 MET A C 1
ATOM 809 O O . MET A 1 109 ? 29.858 -5.564 -30.225 1.00 92.44 109 MET A O 1
ATOM 813 N N . GLY A 1 110 ? 27.785 -6.008 -29.503 1.00 86.62 110 GLY A N 1
ATOM 814 C CA . GLY A 1 110 ? 27.464 -7.007 -30.529 1.00 86.62 110 GLY A CA 1
ATOM 815 C C . GLY A 1 110 ? 26.886 -6.445 -31.831 1.00 86.62 110 GLY A C 1
ATOM 816 O O . GLY A 1 110 ? 26.554 -7.214 -32.733 1.00 86.62 110 GLY A O 1
ATOM 817 N N . THR A 1 111 ? 26.707 -5.125 -31.946 1.00 83.44 111 THR A N 1
ATOM 818 C CA . THR A 1 111 ? 26.174 -4.515 -33.172 1.00 83.44 111 THR A CA 1
ATOM 819 C C . THR A 1 111 ? 27.262 -4.457 -34.242 1.00 83.44 111 THR A C 1
ATOM 821 O O . THR A 1 111 ? 28.153 -3.614 -34.195 1.00 83.44 111 THR A O 1
ATOM 824 N N . VAL A 1 112 ? 27.156 -5.327 -35.245 1.00 74.00 112 VAL A N 1
ATOM 825 C CA . VAL A 1 112 ? 28.076 -5.360 -36.390 1.00 74.00 112 VAL A CA 1
ATOM 826 C C . VAL A 1 112 ? 27.701 -4.276 -37.407 1.00 74.00 112 VAL A C 1
ATOM 828 O O . VAL A 1 112 ? 26.529 -4.101 -37.736 1.00 74.00 112 VAL A O 1
ATOM 831 N N . GLY A 1 113 ? 28.696 -3.557 -37.934 1.00 71.38 113 GLY A N 1
ATOM 832 C CA . GLY A 1 113 ? 28.515 -2.601 -39.038 1.00 71.38 113 GLY A CA 1
ATOM 833 C C . GLY A 1 113 ? 28.164 -1.165 -38.631 1.00 71.38 113 GLY A C 1
ATOM 834 O O . GLY A 1 113 ? 28.099 -0.296 -39.497 1.00 71.38 113 GLY A O 1
ATOM 835 N N . LEU A 1 114 ? 27.994 -0.884 -37.335 1.00 78.38 114 LEU A N 1
ATOM 836 C CA . LEU A 1 114 ? 27.910 0.480 -36.807 1.00 78.38 114 LEU A CA 1
ATOM 837 C C . LEU A 1 114 ? 29.185 0.842 -36.044 1.00 78.38 114 LEU A C 1
ATOM 839 O O . LEU A 1 114 ? 29.757 0.018 -35.336 1.00 78.38 114 LEU A O 1
ATOM 843 N N . GLY A 1 115 ? 29.610 2.103 -36.148 1.00 83.38 115 GLY A N 1
ATOM 844 C CA . GLY A 1 115 ? 30.640 2.635 -35.257 1.00 83.38 115 GLY A CA 1
ATOM 845 C C . GLY A 1 115 ? 30.170 2.599 -33.799 1.00 83.38 115 GLY A C 1
ATOM 846 O O . GLY A 1 115 ? 28.978 2.732 -33.526 1.00 83.38 115 GLY A O 1
ATOM 847 N N . PHE A 1 116 ? 31.103 2.472 -32.858 1.00 83.19 116 PHE A N 1
ATOM 848 C CA . PHE A 1 116 ? 30.831 2.343 -31.419 1.00 83.19 116 PHE A CA 1
ATOM 849 C C . PHE A 1 116 ? 29.863 3.412 -30.874 1.00 83.19 116 PHE A C 1
ATOM 851 O O . PHE A 1 116 ? 28.891 3.077 -30.195 1.00 83.19 116 PHE A O 1
ATOM 858 N N . TRP A 1 117 ? 30.047 4.688 -31.238 1.00 85.25 117 TRP A N 1
ATOM 859 C CA . TRP A 1 117 ? 29.124 5.765 -30.851 1.00 85.25 117 TRP A CA 1
ATOM 860 C C . TRP A 1 117 ? 27.750 5.671 -31.525 1.00 85.25 117 TRP A C 1
ATOM 862 O O . TRP A 1 117 ? 26.741 5.994 -30.901 1.00 85.25 117 TRP A O 1
ATOM 872 N N . ALA A 1 118 ? 27.688 5.209 -32.776 1.00 89.25 118 ALA A N 1
ATOM 873 C CA . ALA A 1 118 ? 26.429 5.030 -33.496 1.00 89.25 118 ALA A CA 1
ATOM 874 C C . ALA A 1 118 ? 25.616 3.854 -32.926 1.00 89.25 118 ALA A C 1
ATOM 876 O O . ALA A 1 118 ? 24.400 3.969 -32.764 1.00 89.25 118 ALA A O 1
ATOM 877 N N . ALA A 1 119 ? 26.282 2.757 -32.549 1.00 88.81 119 ALA A N 1
ATOM 878 C CA . ALA A 1 119 ? 25.663 1.631 -31.853 1.00 88.81 119 ALA A CA 1
ATOM 879 C C . ALA A 1 119 ? 25.098 2.064 -30.490 1.00 88.81 119 ALA A C 1
ATOM 881 O O . ALA A 1 119 ? 23.928 1.811 -30.197 1.00 88.81 119 ALA A O 1
ATOM 882 N N . ALA A 1 120 ? 25.884 2.802 -29.699 1.00 91.31 120 ALA A N 1
ATOM 883 C CA . ALA A 1 120 ? 25.447 3.361 -28.420 1.00 91.31 120 ALA A CA 1
ATOM 884 C C . ALA A 1 120 ? 24.234 4.296 -28.582 1.00 91.31 120 ALA A C 1
ATOM 886 O O . ALA A 1 120 ? 23.244 4.170 -27.857 1.00 91.31 120 ALA A O 1
ATOM 887 N N . TYR A 1 121 ? 24.272 5.196 -29.570 1.00 93.69 121 TYR A N 1
ATOM 888 C CA . TYR A 1 121 ? 23.170 6.109 -29.876 1.00 93.69 121 TYR A CA 1
ATOM 889 C C . TYR A 1 121 ? 21.883 5.364 -30.260 1.00 93.69 121 TYR A C 1
ATOM 891 O O . TYR A 1 121 ? 20.810 5.679 -29.737 1.00 93.69 121 TYR A O 1
ATOM 899 N N . ASN A 1 122 ? 21.982 4.340 -31.117 1.00 93.75 122 ASN A N 1
ATOM 900 C CA . ASN A 1 122 ? 20.844 3.499 -31.494 1.00 93.75 122 ASN A CA 1
ATOM 901 C C . ASN A 1 122 ? 20.190 2.871 -30.253 1.00 93.75 122 ASN A C 1
ATOM 903 O O . ASN A 1 122 ? 18.978 2.979 -30.063 1.00 93.75 122 ASN A O 1
ATOM 907 N N . GLN A 1 123 ? 20.996 2.275 -29.372 1.00 94.25 123 GLN A N 1
ATOM 908 C CA . GLN A 1 123 ? 20.503 1.607 -28.169 1.00 94.25 123 GLN A CA 1
ATOM 909 C C . GLN A 1 123 ? 19.830 2.572 -27.179 1.00 94.25 123 GLN A C 1
ATOM 911 O O . GLN A 1 123 ? 18.732 2.293 -26.689 1.00 94.25 123 GLN A O 1
ATOM 916 N N . VAL A 1 124 ? 20.430 3.740 -26.925 1.00 95.88 124 VAL A N 1
ATOM 917 C CA . VAL A 1 124 ? 19.820 4.769 -26.063 1.00 95.88 124 VAL A CA 1
ATOM 918 C C . VAL A 1 124 ? 18.495 5.262 -26.652 1.00 95.88 124 VAL A C 1
ATOM 920 O O . VAL A 1 124 ? 17.516 5.411 -25.920 1.00 95.88 124 VAL A O 1
ATOM 923 N N . THR A 1 125 ? 18.422 5.442 -27.973 1.00 96.81 125 THR A N 1
ATOM 924 C CA . THR A 1 125 ? 17.199 5.890 -28.657 1.00 96.81 125 THR A CA 1
ATOM 925 C C . THR A 1 125 ? 16.061 4.872 -28.522 1.00 96.81 125 THR A C 1
ATOM 927 O O . THR A 1 125 ? 14.927 5.258 -28.235 1.00 96.81 125 THR A O 1
ATOM 930 N N . LEU A 1 126 ? 16.347 3.568 -28.628 1.00 96.75 126 LEU A N 1
ATOM 931 C CA . LEU A 1 126 ? 15.351 2.510 -28.398 1.00 96.75 126 LEU A CA 1
ATOM 932 C C . LEU A 1 126 ? 14.772 2.562 -26.980 1.00 96.75 126 LEU A C 1
ATOM 934 O O . LEU A 1 126 ? 13.556 2.434 -26.802 1.00 96.75 126 LEU A O 1
ATOM 938 N N . VAL A 1 127 ? 15.625 2.781 -25.972 1.00 97.25 127 VAL A N 1
ATOM 939 C CA . VAL A 1 127 ? 15.181 2.896 -24.575 1.00 97.25 127 VAL A CA 1
ATOM 940 C C . VAL A 1 127 ? 14.345 4.147 -24.368 1.00 97.25 127 VAL A C 1
ATOM 942 O O . VAL A 1 127 ? 13.308 4.069 -23.709 1.00 97.25 127 VAL A O 1
ATOM 945 N N . LEU A 1 128 ? 14.748 5.278 -24.949 1.00 97.50 128 LEU A N 1
ATOM 946 C CA . LEU A 1 128 ? 13.977 6.518 -24.888 1.00 97.50 12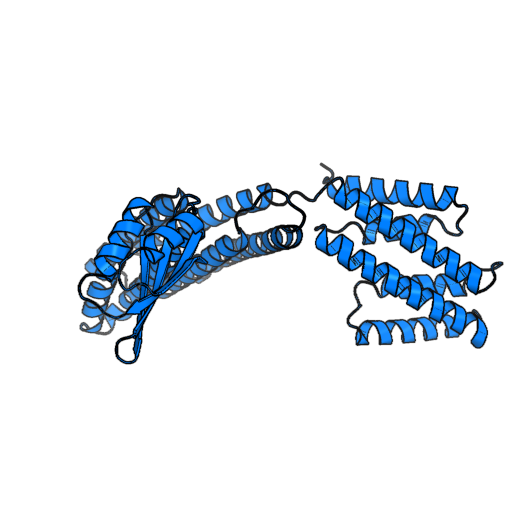8 LEU A CA 1
ATOM 947 C C . LEU A 1 128 ? 12.576 6.322 -25.474 1.00 97.50 128 LEU A C 1
ATOM 949 O O . LEU A 1 128 ? 11.595 6.638 -24.805 1.00 97.50 128 LEU A O 1
ATOM 953 N N . ILE A 1 129 ? 12.460 5.732 -26.667 1.00 98.06 129 ILE A N 1
ATOM 954 C CA . ILE A 1 129 ? 11.164 5.484 -27.317 1.00 98.06 129 ILE A CA 1
ATOM 955 C C . ILE A 1 129 ? 10.296 4.549 -26.474 1.00 98.06 129 ILE A C 1
ATOM 957 O O . ILE A 1 129 ? 9.142 4.875 -26.190 1.00 98.06 129 ILE A O 1
ATOM 961 N N . GLY A 1 130 ? 10.832 3.402 -26.048 1.00 97.44 130 GLY A N 1
ATOM 962 C CA . GLY A 1 130 ? 10.091 2.457 -25.211 1.00 97.44 130 GLY A CA 1
ATOM 963 C C . GLY A 1 130 ? 9.609 3.101 -23.912 1.00 97.44 130 GLY A C 1
ATOM 964 O O . GLY A 1 130 ? 8.431 3.010 -23.560 1.00 97.44 130 GLY A O 1
ATOM 965 N N . THR A 1 131 ? 10.500 3.843 -23.253 1.00 97.19 131 THR A N 1
ATOM 966 C CA . THR A 1 131 ? 10.218 4.491 -21.972 1.00 97.19 131 THR A CA 1
ATOM 967 C C . THR A 1 131 ? 9.172 5.583 -22.093 1.00 97.19 131 THR A C 1
ATOM 969 O O . THR A 1 131 ? 8.210 5.601 -21.321 1.00 97.19 131 THR A O 1
ATOM 972 N N . ILE A 1 132 ? 9.330 6.479 -23.067 1.00 96.88 132 ILE A N 1
ATOM 973 C CA . ILE A 1 132 ? 8.426 7.610 -23.276 1.00 96.88 132 ILE A CA 1
ATOM 974 C C . ILE A 1 132 ? 7.036 7.100 -23.647 1.00 96.88 132 ILE A C 1
ATOM 976 O O . ILE A 1 132 ? 6.059 7.490 -23.013 1.00 96.88 132 ILE A O 1
ATOM 980 N N . ILE A 1 133 ? 6.933 6.187 -24.614 1.00 97.25 133 ILE A N 1
ATOM 981 C CA . ILE A 1 133 ? 5.641 5.682 -25.092 1.00 97.25 133 ILE A CA 1
ATOM 982 C C . ILE A 1 133 ? 4.946 4.822 -24.032 1.00 97.25 133 ILE A C 1
ATOM 984 O O . ILE A 1 133 ? 3.755 5.014 -23.776 1.00 97.25 133 ILE A O 1
ATOM 988 N N . GLY A 1 134 ? 5.679 3.935 -23.350 1.00 95.75 134 GLY A N 1
ATOM 989 C CA . GLY A 1 134 ? 5.134 3.135 -22.252 1.00 95.75 134 GLY A CA 1
ATOM 990 C C . GLY A 1 134 ? 4.614 4.000 -21.102 1.00 95.75 134 GLY A C 1
ATOM 991 O O . GLY A 1 134 ? 3.503 3.787 -20.610 1.00 95.75 134 GLY A O 1
ATOM 992 N N . THR A 1 135 ? 5.370 5.030 -20.720 1.00 94.00 135 THR A N 1
ATOM 993 C CA . THR A 1 135 ? 4.958 5.976 -19.672 1.00 94.00 135 THR A CA 1
ATOM 994 C C . THR A 1 135 ? 3.774 6.836 -20.119 1.00 94.00 135 THR A C 1
ATOM 996 O O . THR A 1 135 ? 2.834 7.029 -19.347 1.00 94.00 135 THR A O 1
ATOM 999 N N . LEU A 1 136 ? 3.766 7.305 -21.371 1.00 93.81 136 LEU A N 1
ATOM 1000 C CA . LEU A 1 136 ? 2.686 8.117 -21.937 1.00 93.81 136 LEU A CA 1
ATOM 1001 C C . LEU A 1 136 ? 1.359 7.354 -21.955 1.00 93.81 136 LEU A C 1
ATOM 1003 O O . LEU A 1 136 ? 0.336 7.875 -21.521 1.00 93.81 136 LEU A O 1
ATOM 1007 N N . ILE A 1 137 ? 1.364 6.095 -22.385 1.00 93.06 137 ILE A N 1
ATOM 1008 C CA . ILE A 1 137 ? 0.150 5.271 -22.388 1.00 93.06 137 ILE A CA 1
ATOM 1009 C C . ILE A 1 137 ? -0.325 4.980 -20.962 1.00 93.06 137 ILE A C 1
ATOM 1011 O O . ILE A 1 137 ? -1.529 4.994 -20.689 1.00 93.06 137 ILE A O 1
ATOM 1015 N N . ASN A 1 138 ? 0.603 4.783 -20.023 1.00 90.75 138 ASN A N 1
ATOM 1016 C CA . ASN A 1 138 ? 0.264 4.62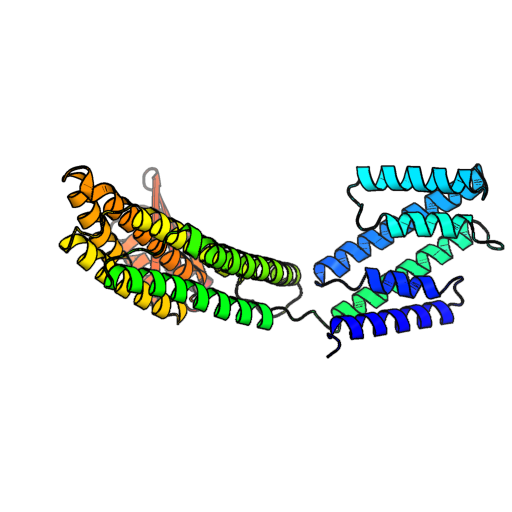4 -18.612 1.00 90.75 138 ASN A CA 1
ATOM 1017 C C . ASN A 1 138 ? -0.337 5.906 -17.996 1.00 90.75 138 ASN A C 1
ATOM 1019 O O . ASN A 1 138 ? -1.175 5.818 -17.099 1.00 90.75 138 ASN A O 1
ATOM 1023 N N . LEU A 1 139 ? 0.056 7.082 -18.501 1.00 87.06 139 LEU A N 1
ATOM 1024 C CA . LEU A 1 139 ? -0.499 8.387 -18.134 1.00 87.06 139 LEU A CA 1
ATOM 1025 C C . LEU A 1 139 ? -1.897 8.620 -18.724 1.00 87.06 139 LEU A C 1
ATOM 1027 O O . LEU A 1 139 ? -2.772 9.114 -18.011 1.00 87.06 139 LEU A O 1
ATOM 1031 N N . LEU A 1 140 ? -2.106 8.269 -19.998 1.00 86.50 140 LEU A N 1
ATOM 1032 C CA . LEU A 1 140 ? -3.393 8.417 -20.689 1.00 86.50 140 LEU A CA 1
ATOM 1033 C C . LEU A 1 140 ? -4.473 7.535 -20.056 1.00 86.50 140 LEU A C 1
ATOM 1035 O O . LEU A 1 140 ? -5.596 7.988 -19.840 1.00 86.50 140 LEU A O 1
ATOM 1039 N N . HIS A 1 141 ? -4.122 6.297 -19.700 1.00 82.44 141 HIS A N 1
ATOM 1040 C CA . HIS A 1 141 ? -5.013 5.379 -18.997 1.00 82.44 141 HIS A CA 1
ATOM 1041 C C . HIS A 1 141 ? -4.501 5.100 -17.580 1.00 82.44 141 HIS A C 1
ATOM 1043 O O . HIS A 1 141 ? -3.881 4.060 -17.294 1.00 82.44 141 HIS A O 1
ATOM 1049 N N . LYS A 1 142 ? -4.766 6.074 -16.697 1.00 78.44 142 LYS A N 1
ATOM 1050 C CA . LYS A 1 142 ? -4.361 6.031 -15.290 1.00 78.44 142 LYS A CA 1
ATOM 1051 C C . LYS A 1 142 ? -4.903 4.769 -14.617 1.00 78.44 142 LYS A C 1
ATOM 1053 O O . LYS A 1 142 ? -6.080 4.448 -14.782 1.00 78.44 142 LYS A O 1
ATOM 1058 N N . PRO A 1 143 ? -4.074 4.048 -13.848 1.00 74.06 143 PRO A N 1
ATOM 1059 C CA . PRO A 1 143 ? -4.534 2.866 -13.142 1.00 74.06 143 PRO A CA 1
ATOM 1060 C C . PRO A 1 143 ? -5.589 3.250 -12.088 1.00 74.06 143 PRO A C 1
ATOM 1062 O O . PRO A 1 143 ? -5.353 4.091 -11.220 1.00 74.06 143 PRO A O 1
ATOM 1065 N N . VAL A 1 144 ? -6.778 2.649 -12.189 1.00 76.06 144 VAL A N 1
ATOM 1066 C CA . VAL A 1 144 ? -7.901 2.901 -11.277 1.00 76.06 144 VAL A CA 1
ATOM 1067 C C . VAL A 1 144 ? -7.848 1.889 -10.135 1.00 76.06 144 VAL A C 1
ATOM 1069 O O . VAL A 1 144 ? -8.115 0.707 -10.326 1.00 76.06 144 VAL A O 1
ATOM 1072 N N . HIS A 1 145 ? -7.482 2.361 -8.942 1.00 82.81 145 HIS A N 1
ATOM 1073 C CA . HIS A 1 145 ? -7.328 1.521 -7.742 1.00 82.81 145 HIS A CA 1
ATOM 1074 C C . HIS A 1 145 ? -8.370 1.795 -6.650 1.00 82.81 145 HIS A C 1
ATOM 1076 O O . HIS A 1 145 ? -8.481 1.016 -5.710 1.00 82.81 145 HIS A O 1
ATOM 1082 N N . GLN A 1 146 ? -9.126 2.893 -6.750 1.00 79.19 146 GLN A N 1
ATOM 1083 C CA . GLN A 1 146 ? -10.029 3.336 -5.682 1.00 79.19 146 GLN A CA 1
ATOM 1084 C C . GLN A 1 146 ? -11.217 2.417 -5.460 1.00 79.19 146 GLN A C 1
ATOM 1086 O O . GLN A 1 146 ? -11.413 1.978 -4.338 1.00 79.19 146 GLN A O 1
ATOM 1091 N N . GLU A 1 147 ? -11.968 2.106 -6.515 1.00 81.25 147 GLU A N 1
ATOM 1092 C CA . GLU A 1 147 ? -13.137 1.222 -6.424 1.00 81.25 147 GLU A CA 1
ATOM 1093 C C . GLU A 1 147 ? -12.734 -0.130 -5.830 1.00 81.25 147 GLU A C 1
ATOM 1095 O O . GLU A 1 147 ? -13.387 -0.657 -4.935 1.00 81.25 147 GLU A O 1
ATOM 1100 N N . ARG A 1 148 ? -11.564 -0.635 -6.239 1.00 86.19 148 ARG A N 1
ATOM 1101 C CA . ARG A 1 148 ? -10.979 -1.856 -5.688 1.00 86.19 148 ARG A CA 1
ATOM 1102 C C . ARG A 1 148 ? -10.634 -1.725 -4.203 1.00 86.19 148 ARG A C 1
ATOM 1104 O O . ARG A 1 148 ? -10.846 -2.668 -3.449 1.00 86.19 148 ARG A O 1
ATOM 1111 N N . ALA A 1 149 ? -10.080 -0.591 -3.773 1.00 86.81 149 ALA A N 1
ATOM 1112 C CA . ALA A 1 149 ? -9.804 -0.344 -2.360 1.00 86.81 149 ALA A CA 1
ATOM 1113 C C . ALA A 1 149 ? -11.101 -0.243 -1.543 1.00 86.81 149 ALA A C 1
ATOM 1115 O O . ALA A 1 149 ? -11.175 -0.826 -0.469 1.00 86.81 149 ALA A O 1
ATOM 1116 N N . GLU A 1 150 ? -12.127 0.439 -2.056 1.00 84.50 150 GLU A N 1
ATOM 1117 C CA . GLU A 1 150 ? -13.444 0.566 -1.419 1.00 84.50 150 GLU A CA 1
ATOM 1118 C C . GLU A 1 150 ? -14.156 -0.784 -1.285 1.00 84.50 150 GLU A C 1
ATOM 1120 O O . GLU A 1 150 ? -14.722 -1.088 -0.235 1.00 84.50 150 GLU A O 1
ATOM 1125 N N . GLU A 1 151 ? -14.069 -1.633 -2.307 1.00 86.81 151 GLU A N 1
ATOM 1126 C CA . GLU A 1 151 ? -14.608 -2.987 -2.253 1.00 86.81 151 GLU A CA 1
ATOM 1127 C C . GLU A 1 151 ? -13.907 -3.833 -1.181 1.00 86.81 151 GLU A C 1
ATOM 1129 O O . GLU A 1 151 ? -14.578 -4.476 -0.371 1.00 86.81 151 GLU A O 1
ATOM 1134 N N . ILE A 1 152 ? -12.570 -3.788 -1.126 1.00 91.25 152 ILE A N 1
ATOM 1135 C CA . ILE A 1 152 ? -11.794 -4.505 -0.105 1.00 91.25 152 ILE A CA 1
ATOM 1136 C C . ILE A 1 152 ? -12.088 -3.948 1.290 1.00 91.25 152 ILE A C 1
ATOM 1138 O O . ILE A 1 152 ? -12.188 -4.724 2.233 1.00 91.25 152 ILE A O 1
ATOM 1142 N N . LEU A 1 153 ? -12.271 -2.632 1.435 1.00 89.25 153 LEU A N 1
ATOM 1143 C CA . LEU A 1 153 ? -12.669 -2.019 2.703 1.00 89.25 153 LEU A CA 1
ATOM 1144 C C . LEU A 1 153 ? -14.009 -2.571 3.190 1.00 89.25 153 LEU A C 1
ATOM 1146 O O . LEU A 1 153 ? -14.112 -2.988 4.339 1.00 89.25 153 LEU A O 1
ATOM 1150 N N . ARG A 1 154 ? -15.017 -2.617 2.313 1.00 88.38 154 ARG A N 1
ATOM 1151 C CA . ARG A 1 154 ? -16.338 -3.167 2.647 1.00 88.38 154 ARG A CA 1
ATOM 1152 C C . ARG A 1 154 ? -16.256 -4.644 3.038 1.00 88.38 154 ARG A C 1
ATOM 1154 O O . ARG A 1 154 ? -16.931 -5.063 3.971 1.00 88.38 154 ARG A O 1
ATOM 1161 N N . GLN A 1 155 ? -15.437 -5.428 2.337 1.00 92.62 155 GLN A N 1
ATOM 1162 C CA . GLN A 1 155 ? -15.234 -6.844 2.657 1.00 92.62 155 GLN A CA 1
ATOM 1163 C C . GLN A 1 155 ? -14.520 -7.022 4.004 1.00 92.62 155 GLN A C 1
ATOM 1165 O O . GLN A 1 155 ? -15.027 -7.739 4.860 1.00 92.62 155 GLN A O 1
ATOM 1170 N N . ALA A 1 156 ? -13.400 -6.328 4.225 1.00 94.06 156 ALA A N 1
ATOM 1171 C CA . ALA A 1 156 ? -12.632 -6.406 5.468 1.00 94.06 156 ALA A CA 1
ATOM 1172 C C . ALA A 1 156 ? -13.468 -5.984 6.686 1.00 94.06 156 ALA A C 1
ATOM 1174 O O . ALA A 1 156 ? -13.434 -6.647 7.719 1.00 94.06 156 ALA A O 1
ATOM 1175 N N . GLU A 1 157 ? -14.271 -4.928 6.547 1.00 92.62 157 GLU A N 1
ATOM 1176 C CA . GLU A 1 157 ? -15.217 -4.502 7.578 1.00 92.62 157 GLU A CA 1
ATOM 1177 C C . GLU A 1 157 ? -16.236 -5.592 7.918 1.00 92.62 157 GLU A C 1
ATOM 1179 O O . GLU A 1 157 ? -16.423 -5.930 9.089 1.00 92.62 157 GLU A O 1
ATOM 1184 N N . GLY A 1 158 ? -16.857 -6.179 6.891 1.00 93.94 158 GLY A N 1
ATOM 1185 C CA . GLY A 1 158 ? -17.821 -7.257 7.066 1.00 93.94 158 GLY A CA 1
ATOM 1186 C C . GLY A 1 158 ? -17.211 -8.469 7.770 1.00 93.94 158 GLY A C 1
ATOM 1187 O O . GLY A 1 158 ? -17.850 -9.050 8.648 1.00 93.94 158 GLY A O 1
ATOM 1188 N N . MET A 1 159 ? -15.963 -8.817 7.446 1.00 95.44 159 MET A N 1
ATOM 1189 C CA . MET A 1 159 ? -15.251 -9.917 8.100 1.00 95.44 159 MET A CA 1
ATOM 1190 C C . MET A 1 159 ? -14.925 -9.608 9.571 1.00 95.44 159 MET A C 1
ATOM 1192 O O . MET A 1 159 ? -15.175 -10.453 10.428 1.00 95.44 159 MET A O 1
ATOM 1196 N N . LEU A 1 160 ? -14.454 -8.394 9.893 1.00 95.25 160 LEU A N 1
ATOM 1197 C CA . LEU A 1 160 ? -14.225 -7.962 11.282 1.00 95.25 160 LEU A CA 1
ATOM 1198 C C . LEU A 1 160 ? -15.505 -8.049 12.117 1.00 95.25 160 LEU A C 1
ATOM 1200 O O . LEU A 1 160 ? -15.507 -8.596 13.220 1.00 95.25 160 LEU A O 1
ATOM 1204 N N . ARG A 1 161 ? -16.618 -7.553 11.565 1.00 94.81 161 ARG A N 1
ATOM 1205 C CA . ARG A 1 161 ? -17.928 -7.629 12.219 1.00 94.81 161 ARG A CA 1
ATOM 1206 C C . ARG A 1 161 ? -18.373 -9.074 12.433 1.00 94.81 161 ARG A C 1
ATOM 1208 O O . ARG A 1 161 ? -18.919 -9.394 13.486 1.00 94.81 161 ARG A O 1
ATOM 1215 N N . THR A 1 162 ? -18.129 -9.938 11.449 1.00 95.31 162 THR A N 1
ATOM 1216 C CA . THR A 1 162 ? -18.463 -11.366 11.530 1.00 95.31 162 THR A CA 1
ATOM 1217 C C . THR A 1 162 ? -17.684 -12.049 12.651 1.00 95.31 162 THR A C 1
ATOM 1219 O O . THR A 1 162 ? -18.287 -12.800 13.412 1.00 95.31 162 THR A O 1
ATOM 1222 N N . LEU A 1 163 ? -16.394 -11.735 12.831 1.00 95.50 163 LEU A N 1
ATOM 1223 C CA . LEU A 1 163 ? -15.610 -12.263 13.953 1.00 95.50 163 LEU A CA 1
ATOM 1224 C C . LEU A 1 163 ? -16.171 -11.845 15.316 1.00 95.50 163 LEU A C 1
ATOM 1226 O O . LEU A 1 163 ? -16.317 -12.690 16.195 1.00 95.50 163 LEU A O 1
ATOM 1230 N N . LEU A 1 164 ? -16.524 -10.568 15.498 1.00 96.12 164 LEU A N 1
ATOM 1231 C CA . LEU A 1 164 ? -17.143 -10.117 16.751 1.00 96.12 164 LEU A CA 1
ATOM 1232 C C . LEU A 1 164 ? -18.464 -10.849 17.025 1.00 96.12 164 LEU A C 1
ATOM 1234 O O . LEU A 1 164 ? -18.729 -11.240 18.159 1.00 96.12 164 LEU A O 1
ATOM 1238 N N . HIS A 1 165 ? -19.284 -11.056 15.990 1.00 96.19 165 HIS A N 1
ATOM 1239 C CA . HIS A 1 165 ? -20.533 -11.809 16.110 1.00 96.19 165 HIS A CA 1
ATOM 1240 C C . HIS A 1 165 ? -20.287 -13.283 16.443 1.00 96.19 165 HIS A C 1
ATOM 1242 O O . HIS A 1 165 ? -21.026 -13.862 17.232 1.00 96.19 165 HIS A O 1
ATOM 1248 N N . TYR A 1 166 ? -19.244 -13.883 15.870 1.00 95.25 166 TYR A N 1
ATOM 1249 C CA . TYR A 1 166 ? -18.854 -15.257 16.159 1.00 95.25 166 TYR A CA 1
ATOM 1250 C C . TYR A 1 166 ? -18.460 -15.427 17.631 1.00 95.25 166 TYR A C 1
ATOM 1252 O O . TYR A 1 166 ? -18.986 -16.312 18.301 1.00 95.25 166 TYR A O 1
ATOM 1260 N N . ILE A 1 167 ? -17.623 -14.524 18.158 1.00 94.94 167 ILE A N 1
ATOM 1261 C CA . ILE A 1 167 ? -17.259 -14.505 19.584 1.00 94.94 167 ILE A CA 1
ATOM 1262 C C . ILE A 1 167 ? -18.511 -14.328 20.453 1.00 94.94 167 ILE A C 1
ATOM 1264 O O . ILE A 1 167 ? -18.686 -15.045 21.433 1.00 94.94 167 ILE A O 1
ATOM 1268 N N . LEU A 1 168 ? -19.419 -13.415 20.089 1.00 95.88 168 LEU A N 1
ATOM 1269 C CA . LEU A 1 168 ? -20.667 -13.216 20.830 1.00 95.88 168 LEU A CA 1
ATOM 1270 C C . LEU A 1 168 ? -21.525 -14.488 20.878 1.00 95.88 168 LEU A C 1
ATOM 1272 O O . LEU A 1 168 ? -22.025 -14.830 21.945 1.00 95.88 168 LEU A O 1
ATOM 1276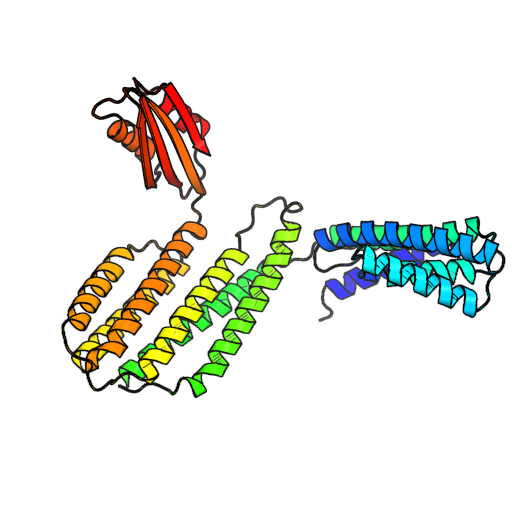 N N . LEU A 1 169 ? -21.679 -15.189 19.753 1.00 94.94 169 LEU A N 1
ATOM 1277 C CA . LEU A 1 169 ? -22.452 -16.433 19.673 1.00 94.94 169 LEU A CA 1
ATOM 1278 C C . LEU A 1 169 ? -21.850 -17.552 20.526 1.00 94.94 169 LEU A C 1
ATOM 1280 O O . LEU A 1 169 ? -22.585 -18.344 21.115 1.00 94.94 169 LEU A O 1
ATOM 1284 N N . ASP A 1 170 ? -20.525 -17.629 20.588 1.00 93.81 170 ASP A N 1
ATOM 1285 C CA . ASP A 1 170 ? -19.815 -18.555 21.464 1.00 93.81 170 ASP A CA 1
ATOM 1286 C C . ASP A 1 170 ? -20.100 -18.226 22.942 1.00 93.81 170 ASP A C 1
ATOM 1288 O O . ASP A 1 170 ? -20.591 -19.079 23.691 1.00 93.81 170 ASP A O 1
ATOM 1292 N N . LEU A 1 171 ? -19.959 -16.956 23.339 1.00 92.50 171 LEU A N 1
ATOM 1293 C CA . LEU A 1 171 ? -20.305 -16.510 24.692 1.00 92.50 171 LEU A CA 1
ATOM 1294 C C . LEU A 1 171 ? -21.779 -16.760 25.045 1.00 92.50 171 LEU A C 1
ATOM 1296 O O . LEU A 1 171 ? -22.080 -17.134 26.176 1.00 92.50 171 LEU A O 1
ATOM 1300 N N . GLU A 1 172 ? -22.712 -16.583 24.109 1.00 92.44 172 GLU A N 1
ATOM 1301 C CA . GLU A 1 172 ? -24.143 -16.876 24.306 1.00 92.44 172 GLU A CA 1
ATOM 1302 C C . GLU A 1 172 ? -24.428 -18.369 24.508 1.00 92.44 172 GLU A C 1
ATOM 1304 O O . GLU A 1 172 ? -25.378 -18.729 25.200 1.00 92.44 172 GLU A O 1
ATOM 1309 N N . ARG A 1 173 ? -23.578 -19.241 23.958 1.00 91.25 173 ARG A N 1
ATOM 1310 C CA . ARG A 1 173 ? -23.625 -20.694 24.174 1.00 91.25 173 ARG A CA 1
ATOM 1311 C C . ARG A 1 173 ? -22.865 -21.141 25.424 1.00 91.25 173 ARG A C 1
ATOM 1313 O O . ARG A 1 173 ? -22.840 -22.338 25.697 1.00 91.25 173 ARG A O 1
ATOM 1320 N N . GLY A 1 174 ? -22.233 -20.214 26.148 1.00 88.62 174 GLY A N 1
ATOM 1321 C CA . GLY A 1 174 ? -21.417 -20.516 27.325 1.00 88.62 174 GLY A CA 1
ATOM 1322 C C . GLY A 1 174 ? -20.157 -21.325 27.007 1.00 88.62 174 GLY A C 1
ATOM 1323 O O . GLY A 1 174 ? -19.678 -22.061 27.863 1.00 88.62 174 GLY A O 1
ATOM 1324 N N . ARG A 1 175 ? -19.637 -21.240 25.775 1.00 88.94 175 ARG A N 1
ATOM 1325 C CA . ARG A 1 175 ? -18.426 -21.956 25.345 1.00 88.94 175 ARG A CA 1
ATOM 1326 C C . ARG A 1 175 ? -17.610 -21.109 24.383 1.00 88.94 175 ARG A C 1
ATOM 1328 O O . ARG A 1 175 ? -18.192 -20.417 23.564 1.00 88.94 175 ARG A O 1
ATOM 1335 N N . MET A 1 176 ? -16.291 -21.237 24.388 1.00 90.12 176 MET A N 1
ATOM 1336 C CA . MET A 1 176 ? -15.447 -20.630 23.357 1.00 90.12 176 MET A CA 1
ATOM 1337 C C . MET A 1 176 ? -14.960 -21.683 22.373 1.00 90.12 176 MET A C 1
ATOM 1339 O O . MET A 1 176 ? -14.580 -22.790 22.754 1.00 90.12 176 MET A O 1
ATOM 1343 N N . THR A 1 177 ? -15.018 -21.362 21.082 1.00 89.75 177 THR A N 1
ATOM 1344 C CA . THR A 1 177 ? -14.323 -22.148 20.066 1.00 89.75 177 THR A CA 1
ATOM 1345 C C . THR A 1 177 ? -12.819 -21.990 20.287 1.00 89.75 177 THR A C 1
ATOM 1347 O O . THR A 1 177 ? -12.360 -20.849 20.377 1.00 89.75 177 THR A O 1
ATOM 1350 N N . PRO A 1 178 ? -12.043 -23.091 20.293 1.00 87.94 178 PRO A N 1
ATOM 1351 C CA . PRO A 1 178 ? -10.599 -23.016 20.440 1.00 87.94 178 PRO A CA 1
ATOM 1352 C C . PRO A 1 178 ? -9.977 -22.040 19.450 1.00 87.94 178 PRO A C 1
ATOM 1354 O O . PRO A 1 178 ? -10.240 -22.118 18.242 1.00 87.94 178 PRO A O 1
ATOM 1357 N N . TYR A 1 179 ? -9.097 -21.166 19.936 1.00 85.50 179 TYR A N 1
ATOM 1358 C CA . TYR A 1 179 ? -8.448 -20.150 19.109 1.00 85.50 179 TYR A CA 1
ATOM 1359 C C . TYR A 1 179 ? -7.744 -20.769 17.888 1.00 85.50 179 TYR A C 1
ATOM 1361 O O . TYR A 1 179 ? -7.760 -20.215 16.787 1.00 85.50 179 TYR A O 1
ATOM 1369 N N . THR A 1 180 ? -7.174 -21.966 18.048 1.00 85.69 180 THR A N 1
ATOM 1370 C CA . THR A 1 180 ? -6.530 -22.732 16.969 1.00 85.69 180 THR A CA 1
ATOM 1371 C C . THR A 1 180 ? -7.450 -22.976 15.773 1.00 85.69 180 THR A C 1
ATOM 1373 O O . THR A 1 180 ? -6.978 -22.965 14.638 1.00 85.69 180 THR A O 1
ATOM 1376 N N . SER A 1 181 ? -8.755 -23.128 16.011 1.00 88.12 181 SER A N 1
ATOM 1377 C CA . SER A 1 181 ? -9.769 -23.325 14.968 1.00 88.12 181 SER A CA 1
ATOM 1378 C C . SER A 1 181 ? -10.187 -22.013 14.297 1.00 88.12 181 SER A C 1
ATOM 1380 O O . SER A 1 181 ? -10.622 -22.021 13.148 1.00 88.12 181 SER A O 1
ATOM 1382 N N . MET A 1 182 ? -10.028 -20.878 14.987 1.00 88.88 182 MET A N 1
ATOM 1383 C CA . MET A 1 182 ? -10.304 -19.536 14.453 1.00 88.88 182 MET A CA 1
ATOM 1384 C C . MET A 1 182 ? -9.093 -18.904 13.756 1.00 88.88 182 MET A C 1
ATOM 1386 O O . MET A 1 182 ? -9.251 -17.961 12.982 1.00 88.88 182 MET A O 1
ATOM 1390 N N . LYS A 1 183 ? -7.881 -19.412 14.009 1.00 91.25 183 LYS A N 1
ATOM 1391 C CA . LYS A 1 183 ? -6.619 -18.857 13.497 1.00 91.25 183 LYS A CA 1
ATOM 1392 C C . LYS A 1 183 ? -6.634 -18.626 11.982 1.00 91.25 183 LYS A C 1
ATOM 1394 O O . LYS A 1 183 ? -6.195 -17.573 11.530 1.00 91.25 183 LYS A O 1
ATOM 1399 N N . SER A 1 184 ? -7.175 -19.568 11.208 1.00 92.19 184 SER A N 1
ATOM 1400 C CA . SER A 1 184 ? -7.265 -19.440 9.748 1.00 92.19 184 SER A CA 1
ATOM 1401 C C . SER A 1 184 ? -8.107 -18.238 9.310 1.00 92.19 184 SER A C 1
ATOM 1403 O O . SER A 1 184 ? -7.734 -17.561 8.357 1.00 92.19 184 SER A O 1
ATOM 1405 N N . GLN A 1 185 ? -9.188 -17.922 10.031 1.00 93.19 185 GLN A N 1
ATOM 1406 C CA . GLN A 1 185 ? -10.041 -16.764 9.747 1.00 93.19 185 GLN A CA 1
ATOM 1407 C C . GLN A 1 185 ? -9.306 -15.450 10.039 1.00 93.19 185 GLN A C 1
ATOM 1409 O O . GLN A 1 185 ? -9.370 -14.513 9.245 1.00 93.19 185 GLN A O 1
ATOM 1414 N N . PHE A 1 186 ? -8.554 -15.380 11.145 1.00 94.69 186 PHE A N 1
ATOM 1415 C CA . PHE A 1 186 ? -7.704 -14.222 11.446 1.00 94.69 186 PHE A CA 1
ATOM 1416 C C . PHE A 1 186 ? -6.632 -14.010 10.372 1.00 94.69 186 PHE A C 1
ATOM 1418 O O . PHE A 1 186 ? -6.457 -12.888 9.891 1.00 94.69 186 PHE A O 1
ATOM 1425 N N . ASP A 1 187 ? -5.946 -15.080 9.966 1.00 95.12 187 ASP A N 1
ATOM 1426 C CA . ASP A 1 187 ? -4.913 -15.024 8.929 1.00 95.12 187 ASP A CA 1
ATOM 1427 C C . ASP A 1 187 ? -5.499 -14.607 7.566 1.00 95.12 187 ASP A C 1
ATOM 1429 O O . ASP A 1 187 ? -4.890 -13.806 6.848 1.00 95.12 187 ASP A O 1
ATOM 1433 N N . GLU A 1 188 ? -6.709 -15.067 7.232 1.00 93.94 188 GLU A N 1
ATOM 1434 C CA . GLU A 1 188 ? -7.434 -14.652 6.029 1.00 93.94 188 GLU A CA 1
ATOM 1435 C C . GLU A 1 188 ? -7.744 -13.147 6.047 1.00 93.94 188 GLU A C 1
ATOM 1437 O O . GLU A 1 188 ? -7.412 -12.431 5.098 1.00 93.94 188 GLU A O 1
ATOM 1442 N N . ILE A 1 189 ? -8.305 -12.628 7.144 1.00 95.56 189 ILE A N 1
ATOM 1443 C CA . ILE A 1 189 ? -8.624 -11.196 7.270 1.00 95.56 189 ILE A CA 1
ATOM 1444 C C . ILE A 1 189 ? -7.349 -10.354 7.223 1.00 95.56 189 ILE A C 1
ATOM 1446 O O . ILE A 1 189 ? -7.310 -9.329 6.536 1.00 95.56 189 ILE A O 1
ATOM 1450 N N . ARG A 1 190 ? -6.274 -10.803 7.881 1.00 96.62 190 ARG A N 1
ATOM 1451 C CA . ARG A 1 190 ? -4.969 -10.131 7.842 1.00 96.62 190 ARG A CA 1
ATOM 1452 C C . ARG A 1 190 ? -4.422 -10.069 6.414 1.00 96.62 190 ARG A C 1
ATOM 1454 O O . ARG A 1 190 ? -3.922 -9.022 5.995 1.00 96.62 190 ARG A O 1
ATOM 1461 N N . ALA A 1 191 ? -4.570 -11.138 5.629 1.00 95.38 191 ALA A N 1
ATOM 1462 C CA . ALA A 1 191 ? -4.196 -11.149 4.216 1.00 95.38 191 ALA A CA 1
ATOM 1463 C C . ALA A 1 191 ? -5.044 -10.169 3.379 1.00 95.38 191 ALA A C 1
ATOM 1465 O O . ALA A 1 191 ? -4.497 -9.429 2.553 1.00 95.38 191 ALA A O 1
ATOM 1466 N N . TYR A 1 192 ? -6.356 -10.100 3.625 1.00 93.50 192 TYR A N 1
ATOM 1467 C CA . TYR A 1 192 ? -7.255 -9.137 2.978 1.00 93.50 192 TYR A CA 1
ATOM 1468 C C . TYR A 1 192 ? -6.889 -7.680 3.300 1.00 93.50 192 TYR A C 1
ATOM 1470 O O . TYR A 1 192 ? -6.771 -6.858 2.385 1.00 93.50 192 TYR A O 1
ATOM 1478 N N . ILE A 1 193 ? -6.640 -7.361 4.574 1.00 95.62 193 ILE A N 1
ATOM 1479 C CA . ILE A 1 193 ? -6.214 -6.026 5.021 1.00 95.62 193 ILE A CA 1
ATOM 1480 C C . ILE A 1 193 ? -4.866 -5.655 4.397 1.00 95.62 193 ILE A C 1
ATOM 1482 O O . ILE A 1 193 ? -4.718 -4.558 3.855 1.00 95.62 193 ILE A O 1
ATOM 1486 N N . ARG A 1 194 ? -3.894 -6.577 4.393 1.00 95.88 194 ARG A N 1
ATOM 1487 C CA . ARG A 1 194 ? -2.578 -6.364 3.773 1.00 95.88 194 ARG A CA 1
ATOM 1488 C C . ARG A 1 194 ? -2.695 -6.035 2.285 1.00 95.88 194 ARG A C 1
ATOM 1490 O O . ARG A 1 194 ? -2.109 -5.056 1.827 1.00 95.88 194 ARG A O 1
ATOM 1497 N N . LYS A 1 195 ? -3.509 -6.788 1.543 1.00 94.12 195 LYS A N 1
ATOM 1498 C CA . LYS A 1 195 ? -3.811 -6.508 0.129 1.00 94.12 195 LYS A CA 1
ATOM 1499 C C . LYS A 1 195 ? -4.438 -5.120 -0.055 1.00 94.12 195 LYS A C 1
ATOM 1501 O O . LYS A 1 195 ? -4.090 -4.396 -0.988 1.00 94.12 195 LYS A O 1
ATOM 1506 N N . GLY A 1 196 ? -5.335 -4.726 0.848 1.00 93.25 196 GLY A N 1
ATOM 1507 C CA . GLY A 1 196 ? -5.925 -3.388 0.890 1.00 93.25 196 GLY A CA 1
ATOM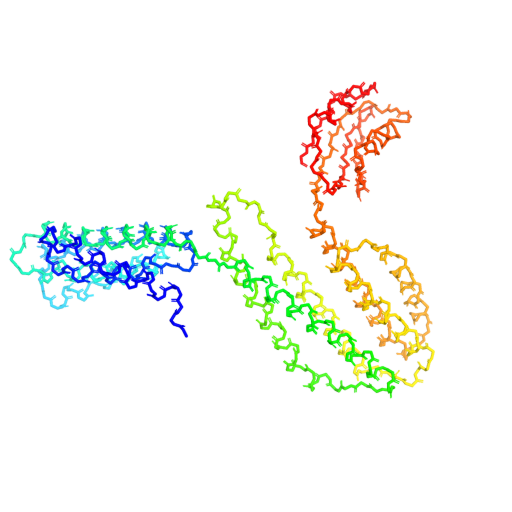 1508 C C . GLY A 1 196 ? -4.900 -2.270 1.109 1.00 93.25 196 GLY A C 1
ATOM 1509 O O . GLY A 1 196 ? -4.931 -1.251 0.407 1.00 93.25 196 GLY A O 1
ATOM 1510 N N . LYS A 1 197 ? -3.940 -2.474 2.021 1.00 93.50 197 LYS A N 1
ATOM 1511 C CA . LYS A 1 197 ? -2.820 -1.548 2.256 1.00 93.50 197 LYS A CA 1
ATOM 1512 C C . LYS A 1 197 ? -1.925 -1.406 1.030 1.00 93.50 197 LYS A C 1
ATOM 1514 O O . LYS A 1 197 ? -1.582 -0.282 0.672 1.00 93.50 197 LYS A O 1
ATOM 1519 N N . GLU A 1 198 ? -1.593 -2.505 0.354 1.00 92.00 198 GLU A N 1
ATOM 1520 C CA . GLU A 1 198 ? -0.784 -2.482 -0.873 1.00 92.00 198 GLU A CA 1
ATOM 1521 C C . GLU A 1 198 ? -1.447 -1.639 -1.973 1.00 92.00 198 GLU A C 1
ATOM 1523 O O . GLU A 1 198 ? -0.811 -0.759 -2.557 1.00 92.00 198 GLU A O 1
ATOM 1528 N N . ILE A 1 199 ? -2.748 -1.841 -2.207 1.00 90.06 199 ILE A N 1
ATOM 1529 C CA . ILE A 1 199 ? -3.527 -1.056 -3.178 1.00 90.06 199 ILE A CA 1
ATOM 1530 C C . ILE A 1 199 ? -3.616 0.414 -2.751 1.00 90.06 199 ILE A C 1
ATOM 1532 O O . ILE A 1 199 ? -3.449 1.313 -3.576 1.00 90.06 199 ILE A O 1
ATOM 1536 N N . SER A 1 200 ? -3.821 0.675 -1.460 1.00 89.06 200 SER A N 1
ATOM 1537 C CA . SER A 1 200 ? -3.848 2.037 -0.914 1.00 89.06 200 SER A CA 1
ATOM 1538 C C . SER A 1 200 ? -2.503 2.753 -1.062 1.00 89.06 200 SER A C 1
ATOM 1540 O O . SER A 1 200 ? -2.474 3.954 -1.329 1.00 89.06 200 SER A O 1
ATOM 1542 N N . GLY A 1 201 ? -1.392 2.019 -0.971 1.00 88.00 201 GLY A N 1
ATOM 1543 C CA . GLY A 1 201 ? -0.055 2.525 -1.272 1.00 88.00 201 GLY A CA 1
ATOM 1544 C C . GLY A 1 201 ? 0.058 3.029 -2.712 1.00 88.00 201 GLY A C 1
ATOM 1545 O O . GLY A 1 201 ? 0.524 4.146 -2.929 1.00 88.00 201 GLY A O 1
ATOM 1546 N N . LEU A 1 202 ? -0.459 2.271 -3.688 1.00 88.50 202 LEU A N 1
ATOM 1547 C CA . LEU A 1 202 ? -0.495 2.697 -5.096 1.00 88.50 202 LEU A CA 1
ATOM 1548 C C . LEU A 1 202 ? -1.347 3.962 -5.298 1.00 88.50 202 LEU A C 1
ATOM 1550 O O . LEU A 1 202 ? -0.973 4.839 -6.072 1.00 88.50 202 LEU A O 1
ATOM 1554 N N . ILE A 1 203 ? -2.473 4.085 -4.584 1.00 85.50 203 ILE A N 1
ATOM 1555 C CA . ILE A 1 203 ? -3.308 5.299 -4.615 1.00 85.50 203 ILE A CA 1
ATOM 1556 C C . ILE A 1 203 ? -2.528 6.505 -4.077 1.00 85.50 203 ILE A C 1
ATOM 1558 O O . ILE A 1 203 ? -2.592 7.588 -4.661 1.00 85.50 203 ILE A O 1
ATOM 1562 N N . ASN A 1 204 ? -1.798 6.329 -2.973 1.00 84.94 204 ASN A N 1
ATOM 1563 C CA . ASN A 1 204 ? -1.052 7.410 -2.336 1.00 84.94 204 ASN A CA 1
ATOM 1564 C C . ASN A 1 204 ? 0.147 7.869 -3.182 1.00 84.94 204 ASN A C 1
ATOM 1566 O O . ASN A 1 204 ? 0.399 9.069 -3.282 1.00 84.94 204 ASN A O 1
ATOM 1570 N N . GLU A 1 205 ? 0.840 6.938 -3.843 1.00 85.81 205 GLU A N 1
ATOM 1571 C CA . GLU A 1 205 ? 1.894 7.244 -4.819 1.00 85.81 205 GLU A CA 1
ATOM 1572 C C . GLU A 1 205 ? 1.384 8.168 -5.940 1.00 85.81 205 GLU A C 1
ATOM 1574 O O . GLU A 1 205 ? 2.050 9.139 -6.307 1.00 85.81 205 GLU A O 1
ATOM 1579 N N . ASP A 1 206 ? 0.166 7.924 -6.431 1.00 84.75 206 ASP A N 1
ATOM 1580 C CA . ASP A 1 206 ? -0.427 8.683 -7.536 1.00 84.75 206 ASP A CA 1
ATOM 1581 C C . ASP A 1 206 ? -1.219 9.929 -7.088 1.00 84.75 206 ASP A C 1
ATOM 1583 O O . ASP A 1 206 ? -1.774 10.654 -7.923 1.00 84.75 206 ASP A O 1
ATOM 1587 N N . LYS A 1 207 ? -1.247 10.234 -5.781 1.00 79.88 207 LYS A N 1
ATOM 1588 C CA . LYS A 1 207 ? -2.026 11.340 -5.193 1.00 79.88 207 LYS A CA 1
ATOM 1589 C C . LYS A 1 207 ? -1.689 12.696 -5.818 1.00 79.88 207 LYS A C 1
ATOM 1591 O O . LYS A 1 207 ? -2.597 13.469 -6.110 1.00 79.88 207 LYS A O 1
ATOM 1596 N N . LYS A 1 208 ? -0.404 12.960 -6.091 1.00 76.06 208 LYS A N 1
ATOM 1597 C CA . LYS A 1 208 ? 0.073 14.212 -6.720 1.00 76.06 208 LYS A CA 1
ATOM 1598 C C . LYS A 1 208 ? -0.415 14.395 -8.162 1.00 76.06 208 LYS A C 1
ATOM 1600 O O . LYS A 1 208 ? -0.448 15.513 -8.660 1.00 76.06 208 LYS A O 1
ATOM 1605 N N . PHE A 1 209 ? -0.811 13.313 -8.830 1.00 73.75 209 PHE A N 1
ATOM 1606 C CA . PHE A 1 209 ? -1.236 13.322 -10.232 1.00 73.75 209 PHE A CA 1
ATOM 1607 C C . PHE A 1 209 ? -2.763 13.285 -10.396 1.00 73.75 209 PHE A C 1
ATOM 1609 O O . PHE A 1 209 ? -3.272 13.134 -11.516 1.00 73.75 209 PHE A O 1
ATOM 1616 N N . ARG A 1 210 ? -3.518 13.404 -9.296 1.00 68.88 210 ARG A N 1
ATOM 1617 C CA . ARG A 1 210 ? -4.984 13.421 -9.282 1.00 68.88 210 ARG A CA 1
ATOM 1618 C C . ARG A 1 210 ? -5.505 14.785 -8.841 1.00 68.88 210 ARG A C 1
ATOM 1620 O O . ARG A 1 210 ? -5.058 15.337 -7.849 1.00 68.88 210 ARG A O 1
ATOM 1627 N N . LYS A 1 211 ? -6.518 15.288 -9.556 1.00 58.44 211 LYS A N 1
ATOM 1628 C CA . LYS A 1 211 ? -7.170 16.576 -9.255 1.00 58.44 211 LYS A CA 1
ATOM 1629 C C . LYS A 1 211 ? -8.090 16.537 -8.023 1.00 58.44 211 LYS A C 1
ATOM 1631 O O . LYS A 1 211 ? -8.401 17.582 -7.476 1.00 58.44 211 LYS A O 1
ATOM 1636 N N . ARG A 1 212 ? -8.560 15.354 -7.600 1.00 59.69 212 ARG A N 1
ATOM 1637 C CA . ARG A 1 212 ? -9.495 15.196 -6.469 1.00 59.69 212 ARG A CA 1
ATOM 1638 C C . ARG A 1 212 ? -8.782 14.638 -5.241 1.00 59.69 212 ARG A C 1
ATOM 1640 O O . ARG A 1 212 ? -8.100 13.618 -5.356 1.00 59.69 212 ARG A O 1
ATOM 1647 N N . ARG A 1 213 ? -9.002 15.270 -4.082 1.00 58.09 213 ARG A N 1
ATOM 1648 C CA . ARG A 1 213 ? -8.568 14.788 -2.761 1.00 58.09 213 ARG A CA 1
ATOM 1649 C C . ARG A 1 213 ? -9.239 13.436 -2.504 1.00 58.09 213 ARG A C 1
ATOM 1651 O O . ARG A 1 213 ? -10.461 13.335 -2.523 1.00 58.09 213 ARG A O 1
ATOM 1658 N N . THR A 1 214 ? -8.448 12.382 -2.349 1.00 61.31 214 THR A N 1
ATOM 1659 C CA . THR A 1 214 ? -8.955 11.025 -2.109 1.00 61.31 214 THR A CA 1
ATOM 1660 C C . THR A 1 214 ? -8.922 10.702 -0.623 1.00 61.31 214 THR A C 1
ATOM 1662 O O . THR A 1 214 ? -7.999 11.129 0.075 1.00 61.31 214 THR A O 1
ATOM 1665 N N . LYS A 1 215 ? -9.897 9.914 -0.151 1.00 68.81 215 LYS A N 1
ATOM 1666 C CA . LYS A 1 215 ? -9.880 9.341 1.201 1.00 68.81 215 LYS A CA 1
ATOM 1667 C C . LYS A 1 215 ? -8.555 8.605 1.413 1.00 68.81 215 LYS A C 1
ATOM 1669 O O . LYS A 1 215 ? -8.092 7.907 0.508 1.00 68.81 215 LYS A O 1
ATOM 1674 N N . ASN A 1 216 ? -7.937 8.779 2.579 1.00 76.81 216 ASN A N 1
ATOM 1675 C CA . ASN A 1 216 ? -6.729 8.038 2.919 1.00 76.81 216 ASN A CA 1
ATOM 1676 C C . ASN A 1 216 ? -7.123 6.604 3.295 1.00 76.81 216 ASN A C 1
ATOM 1678 O O . ASN A 1 216 ? -7.375 6.291 4.449 1.00 76.81 216 ASN A O 1
ATOM 1682 N N . THR A 1 217 ? -7.266 5.732 2.299 1.00 83.62 217 THR A N 1
ATOM 1683 C CA . THR A 1 217 ? -7.680 4.342 2.534 1.00 83.62 217 THR A CA 1
ATOM 1684 C C . THR A 1 217 ? -6.618 3.547 3.293 1.00 83.62 217 THR A C 1
ATOM 1686 O O . THR A 1 217 ? -6.956 2.575 3.958 1.00 83.62 217 THR A O 1
ATOM 1689 N N . PHE A 1 218 ? -5.352 3.979 3.254 1.00 86.94 218 PHE A N 1
ATOM 1690 C CA . PHE A 1 218 ? -4.259 3.322 3.968 1.00 86.94 218 PHE A CA 1
ATOM 1691 C C . PHE A 1 218 ? -4.443 3.384 5.488 1.00 86.94 218 PHE A C 1
ATOM 1693 O O . PHE A 1 218 ? -4.321 2.357 6.151 1.00 86.94 218 PHE A O 1
ATOM 1700 N N . THR A 1 219 ? -4.790 4.556 6.028 1.00 86.00 219 THR A N 1
ATOM 1701 C CA . THR A 1 219 ? -5.035 4.741 7.468 1.00 86.00 219 THR A CA 1
ATOM 1702 C C . THR A 1 219 ? -6.258 3.955 7.932 1.00 86.00 219 THR A C 1
ATOM 1704 O O . THR A 1 219 ? -6.213 3.343 8.990 1.00 86.00 219 THR A O 1
ATOM 1707 N N . ILE A 1 220 ? -7.295 3.822 7.095 1.00 88.88 220 ILE A N 1
ATOM 1708 C CA . ILE A 1 220 ? -8.435 2.942 7.404 1.00 88.88 220 ILE A CA 1
ATOM 1709 C C . ILE A 1 220 ? -7.990 1.489 7.566 1.00 88.88 220 ILE A C 1
ATOM 1711 O O . ILE A 1 220 ? -8.359 0.833 8.534 1.00 88.88 220 ILE A O 1
ATOM 1715 N N . PHE A 1 221 ? -7.206 0.970 6.617 1.00 92.44 221 PHE A N 1
ATOM 1716 C CA . PHE A 1 221 ? -6.713 -0.402 6.715 1.00 92.44 221 PHE A CA 1
ATOM 1717 C C . PHE A 1 221 ? -5.773 -0.597 7.907 1.00 92.44 221 PHE A C 1
ATOM 1719 O O . PHE A 1 221 ? -5.704 -1.697 8.446 1.00 92.44 221 PHE A O 1
ATOM 1726 N N . GLN A 1 222 ? -5.051 0.444 8.322 1.00 91.81 222 GLN A N 1
ATOM 1727 C CA . GLN A 1 222 ? -4.264 0.418 9.550 1.00 91.81 222 GLN A CA 1
ATOM 1728 C C . GLN A 1 222 ? -5.167 0.315 10.785 1.00 91.81 222 GLN A C 1
ATOM 1730 O O . GLN A 1 222 ? -4.931 -0.558 11.613 1.00 91.81 222 GLN A O 1
ATOM 1735 N N . SER A 1 223 ? -6.245 1.099 10.862 1.00 91.88 223 SER A N 1
ATOM 1736 C CA . SER A 1 223 ? -7.234 0.962 11.936 1.00 91.88 223 SER A CA 1
ATOM 1737 C C . SER A 1 223 ? -7.896 -0.414 11.955 1.00 91.88 223 SER A C 1
ATOM 1739 O O . SER A 1 223 ? -8.056 -1.005 13.018 1.00 91.88 223 SER A O 1
ATOM 1741 N N . PHE A 1 224 ? -8.237 -0.969 10.790 1.00 95.00 224 PHE A N 1
ATOM 1742 C CA . PHE A 1 224 ? -8.807 -2.316 10.687 1.00 95.00 224 PHE A CA 1
ATOM 1743 C C . PHE A 1 224 ? -7.837 -3.407 11.144 1.00 95.00 224 PHE A C 1
ATOM 1745 O O . PHE A 1 224 ? -8.273 -4.389 11.738 1.00 95.00 224 PHE A O 1
ATOM 1752 N N . GLU A 1 225 ? -6.536 -3.246 10.899 1.00 96.50 225 GLU A N 1
ATOM 1753 C CA . GLU A 1 225 ? -5.518 -4.157 11.428 1.00 96.50 225 GLU A CA 1
ATOM 1754 C C . GLU A 1 225 ? -5.469 -4.083 12.954 1.00 96.50 225 GLU A C 1
ATOM 1756 O O . GLU A 1 225 ? -5.589 -5.111 13.609 1.00 96.50 225 GLU A O 1
ATOM 1761 N N . THR A 1 226 ? -5.393 -2.882 13.533 1.00 95.88 226 THR A N 1
ATOM 1762 C CA . THR A 1 226 ? -5.412 -2.709 14.994 1.00 95.88 226 THR A CA 1
ATOM 1763 C C . THR A 1 226 ? -6.678 -3.313 15.612 1.00 95.88 226 THR A C 1
ATOM 1765 O O . THR A 1 226 ? -6.599 -4.042 16.600 1.00 95.88 226 THR A O 1
ATOM 1768 N N . MET A 1 227 ? -7.843 -3.073 15.000 1.00 96.00 227 MET A N 1
ATOM 1769 C CA . MET A 1 227 ? -9.118 -3.680 15.391 1.00 96.00 227 MET A CA 1
ATOM 1770 C C . MET A 1 227 ? -9.066 -5.212 15.332 1.00 96.00 227 MET A C 1
ATOM 1772 O O . MET A 1 227 ? -9.509 -5.859 16.279 1.00 96.00 227 MET A O 1
ATOM 1776 N N . LEU A 1 228 ? -8.503 -5.795 14.266 1.00 97.69 228 LEU A N 1
ATOM 1777 C CA . LEU A 1 228 ? -8.322 -7.244 14.136 1.00 97.69 228 LEU A CA 1
ATOM 1778 C C . LEU A 1 228 ? -7.464 -7.804 15.271 1.00 97.69 228 LEU A C 1
ATOM 1780 O O . LEU A 1 228 ? -7.841 -8.808 15.866 1.00 97.69 228 LEU A O 1
ATOM 1784 N N . GLU A 1 229 ? -6.344 -7.151 15.589 1.00 97.19 229 GLU A N 1
ATOM 1785 C CA . GLU A 1 229 ? -5.450 -7.596 16.663 1.00 97.19 229 GLU A CA 1
ATOM 1786 C C . GLU A 1 229 ? -6.124 -7.503 18.039 1.00 97.19 229 GLU A C 1
ATOM 1788 O O . GLU A 1 229 ? -5.921 -8.369 18.881 1.00 97.19 229 GLU A O 1
ATOM 1793 N N . ARG A 1 230 ? -6.976 -6.497 18.288 1.00 97.19 230 ARG A N 1
ATOM 1794 C CA . ARG A 1 230 ? -7.757 -6.453 19.540 1.00 97.19 230 ARG A CA 1
ATOM 1795 C C . ARG A 1 230 ? -8.808 -7.569 19.593 1.00 97.19 230 ARG A C 1
ATOM 1797 O O . ARG A 1 230 ? -9.019 -8.149 20.652 1.00 97.19 230 ARG A O 1
ATOM 1804 N N . ILE A 1 231 ? -9.454 -7.899 18.468 1.00 96.69 231 ILE A N 1
ATOM 1805 C CA . ILE A 1 231 ? -10.389 -9.040 18.376 1.00 96.69 231 ILE A CA 1
ATOM 1806 C C . ILE A 1 231 ? -9.667 -10.366 18.611 1.00 96.69 231 ILE A C 1
ATOM 1808 O O . ILE A 1 231 ? -10.185 -11.241 19.303 1.00 96.69 231 ILE A O 1
ATOM 1812 N N . HIS A 1 232 ? -8.469 -10.495 18.052 1.00 95.50 232 HIS A N 1
ATOM 1813 C CA . HIS A 1 232 ? -7.591 -11.641 18.231 1.00 95.50 232 HIS A CA 1
ATOM 1814 C C . HIS A 1 232 ? -7.233 -11.854 19.702 1.00 95.50 232 HIS A C 1
ATOM 1816 O O . HIS A 1 232 ? -7.458 -12.946 20.229 1.00 95.50 232 HIS A O 1
ATOM 1822 N N . ASP A 1 233 ? -6.778 -10.799 20.377 1.00 95.25 233 ASP A N 1
ATOM 1823 C CA . ASP A 1 233 ? -6.435 -10.858 21.795 1.00 95.25 233 ASP A CA 1
ATOM 1824 C C . ASP A 1 233 ? -7.656 -11.214 22.660 1.00 95.25 233 ASP A C 1
ATOM 1826 O O . ASP A 1 233 ? -7.566 -12.096 23.515 1.00 95.25 233 ASP A O 1
ATOM 1830 N N . MET A 1 234 ? -8.827 -10.617 22.386 1.00 94.56 234 MET A N 1
ATOM 1831 C CA . MET A 1 234 ? -10.083 -10.980 23.062 1.00 94.56 234 MET A CA 1
ATOM 1832 C C . MET A 1 234 ? -10.402 -12.470 22.912 1.00 94.56 234 MET A C 1
ATOM 1834 O O . MET A 1 234 ? -10.700 -13.128 23.905 1.00 94.56 234 MET A O 1
ATOM 1838 N N . ALA A 1 235 ? -10.331 -13.011 21.692 1.00 93.94 235 ALA A N 1
ATOM 1839 C CA . ALA A 1 235 ? -10.630 -14.418 21.437 1.00 93.94 235 ALA A CA 1
ATOM 1840 C C . ALA A 1 235 ? -9.669 -15.351 22.187 1.00 93.94 235 ALA A C 1
ATOM 1842 O O . ALA A 1 235 ? -10.107 -16.333 22.778 1.00 93.94 235 ALA A O 1
ATOM 1843 N N . LYS A 1 236 ? -8.372 -15.025 22.202 1.00 93.12 236 LYS A N 1
ATOM 1844 C CA . LYS A 1 236 ? -7.345 -15.824 22.880 1.00 93.12 236 LYS A CA 1
ATOM 1845 C C . LYS A 1 236 ? -7.525 -15.843 24.400 1.00 93.12 236 LYS A C 1
ATOM 1847 O O . LYS A 1 236 ? -7.355 -16.892 25.010 1.00 93.12 236 LYS A O 1
ATOM 1852 N N . VAL A 1 237 ? -7.852 -14.699 25.003 1.00 91.88 237 VAL A N 1
ATOM 1853 C CA . VAL A 1 237 ? -8.104 -14.616 26.449 1.00 91.88 237 VAL A CA 1
ATOM 1854 C C . VAL A 1 237 ? -9.399 -15.343 26.815 1.00 91.88 237 VAL A C 1
ATOM 1856 O O . VAL A 1 237 ? -9.425 -16.083 27.792 1.00 91.88 237 VAL A O 1
ATOM 1859 N N . LEU A 1 238 ? -10.458 -15.183 26.016 1.00 90.94 238 LEU A N 1
ATOM 1860 C CA . LEU A 1 238 ? -11.741 -15.853 26.246 1.00 90.94 238 LEU A CA 1
ATOM 1861 C C . LEU A 1 238 ? -11.657 -17.380 26.103 1.00 90.94 238 LEU A C 1
ATOM 1863 O O . LEU A 1 238 ? -12.351 -18.080 26.829 1.00 90.94 238 LEU A O 1
ATOM 1867 N N . ASP A 1 239 ? -10.801 -17.898 25.218 1.00 89.81 239 ASP A N 1
ATOM 1868 C CA . ASP A 1 239 ? -10.533 -19.341 25.071 1.00 89.81 239 ASP A CA 1
ATOM 1869 C C . ASP A 1 239 ? -9.978 -19.977 26.362 1.00 89.81 239 ASP A C 1
ATOM 1871 O O . ASP A 1 239 ? -10.169 -21.161 26.621 1.00 89.81 239 ASP A O 1
ATOM 1875 N N . GLN A 1 240 ? -9.303 -19.181 27.197 1.00 86.19 240 GLN A N 1
ATOM 1876 C CA . GLN A 1 240 ? -8.700 -19.622 28.460 1.00 86.19 240 GLN A CA 1
ATOM 1877 C C . GLN A 1 240 ? -9.525 -19.234 29.695 1.00 86.19 240 GLN A C 1
ATOM 1879 O O . GLN A 1 240 ? -9.172 -19.625 30.806 1.00 86.19 240 GLN A O 1
ATOM 1884 N N . ALA A 1 241 ? -10.586 -18.445 29.525 1.00 84.50 241 ALA A N 1
ATOM 1885 C CA . ALA A 1 241 ? -11.378 -17.919 30.628 1.00 84.50 241 ALA A CA 1
ATOM 1886 C C . ALA A 1 241 ? -12.392 -18.949 31.145 1.00 84.50 241 ALA A C 1
ATOM 1888 O O . ALA A 1 241 ? -12.974 -19.710 30.369 1.00 84.50 241 ALA A O 1
ATOM 1889 N N . ASP A 1 242 ? -12.670 -18.921 32.451 1.00 79.88 242 ASP A N 1
ATOM 1890 C CA . ASP A 1 242 ? -13.772 -19.693 33.021 1.00 79.88 242 ASP A CA 1
ATOM 1891 C C . ASP A 1 242 ? -15.122 -19.032 32.692 1.00 79.88 242 ASP A C 1
ATOM 1893 O O . ASP A 1 242 ? -15.512 -18.004 33.252 1.00 79.88 242 ASP A O 1
ATOM 1897 N N . LEU A 1 243 ? -15.854 -19.635 31.755 1.00 79.06 243 LEU A N 1
ATOM 1898 C CA . LEU A 1 243 ? -17.158 -19.152 31.299 1.00 79.06 243 LEU A CA 1
ATOM 1899 C C . LEU A 1 243 ? -18.310 -19.557 32.235 1.00 79.06 243 LEU A C 1
ATOM 1901 O O . LEU A 1 243 ? -19.450 -19.161 31.990 1.00 79.06 243 LEU A O 1
ATOM 1905 N N . ALA A 1 244 ? -18.044 -20.299 33.317 1.00 69.62 244 ALA A N 1
ATOM 1906 C CA . ALA A 1 244 ? -19.041 -20.607 34.343 1.00 69.62 244 ALA A CA 1
ATOM 1907 C C . ALA A 1 244 ? -19.391 -19.388 35.226 1.00 69.62 244 ALA A C 1
ATOM 1909 O O . ALA A 1 244 ? -20.391 -19.414 35.951 1.00 69.62 244 ALA A O 1
ATOM 1910 N N . ALA A 1 245 ? -18.625 -18.293 35.132 1.00 64.50 245 ALA A N 1
ATOM 1911 C CA . ALA A 1 245 ? -18.873 -17.023 35.812 1.00 64.50 245 ALA A CA 1
ATOM 1912 C C . ALA A 1 245 ? -20.108 -16.293 35.238 1.00 64.50 245 ALA A C 1
ATOM 1914 O O . ALA A 1 245 ? -20.004 -15.328 34.478 1.00 64.50 245 ALA A O 1
ATOM 1915 N N . GLY A 1 246 ? -21.310 -16.754 35.602 1.00 71.31 246 GLY A N 1
ATOM 1916 C CA . GLY A 1 246 ? -22.571 -16.334 34.977 1.00 71.31 246 GLY A CA 1
ATOM 1917 C C . GLY A 1 246 ? -22.849 -14.822 34.976 1.00 71.31 246 GLY A C 1
ATOM 1918 O O . GLY A 1 246 ? -23.459 -14.313 34.034 1.00 71.31 246 GLY A O 1
ATOM 1919 N N . THR A 1 247 ? -22.382 -14.074 35.982 1.00 82.19 247 THR A N 1
ATOM 1920 C CA . THR A 1 247 ? -22.544 -12.609 36.042 1.00 82.19 247 THR A CA 1
ATOM 1921 C C . THR A 1 247 ? -21.608 -11.872 35.080 1.00 82.19 247 THR A C 1
ATOM 1923 O O . THR A 1 247 ? -22.052 -10.954 34.385 1.00 82.19 247 THR A O 1
ATOM 1926 N N . GLU A 1 248 ? -20.340 -12.282 34.995 1.00 87.44 248 GLU A N 1
ATOM 1927 C CA . GLU A 1 248 ? -19.361 -11.697 34.071 1.00 87.44 248 GLU A CA 1
ATOM 1928 C C . GLU A 1 248 ? -19.643 -12.079 32.625 1.00 87.44 248 GLU A C 1
ATOM 1930 O O . GLU A 1 248 ? -19.593 -11.223 31.742 1.00 87.44 248 GLU A O 1
ATOM 1935 N N . LEU A 1 249 ? -20.059 -13.322 32.380 1.00 89.25 249 LEU A N 1
ATOM 1936 C CA . LEU A 1 249 ? -20.471 -13.764 31.055 1.00 89.25 249 LEU A CA 1
ATOM 1937 C C . LEU A 1 249 ? -21.611 -12.890 30.506 1.00 89.25 249 LEU A C 1
ATOM 1939 O O . LEU A 1 249 ? -21.539 -12.403 29.375 1.00 89.25 249 LEU A O 1
ATOM 1943 N N . ALA A 1 250 ? -22.639 -12.618 31.319 1.00 90.44 250 ALA A N 1
ATOM 1944 C CA . ALA A 1 250 ? -23.755 -11.759 30.926 1.00 90.44 250 ALA A CA 1
ATOM 1945 C C . ALA A 1 250 ? -23.312 -10.310 30.638 1.00 90.44 250 ALA A C 1
ATOM 1947 O O . ALA A 1 250 ? -23.799 -9.677 29.690 1.00 90.44 250 ALA A O 1
ATOM 1948 N N . PHE A 1 251 ? -22.372 -9.775 31.426 1.00 92.31 251 PHE A N 1
ATOM 1949 C CA . PHE A 1 251 ? -21.810 -8.444 31.195 1.00 92.31 251 PHE A CA 1
ATOM 1950 C C . PHE A 1 251 ? -20.972 -8.391 29.910 1.00 92.31 251 PHE A C 1
ATOM 1952 O O . PHE A 1 251 ? -21.134 -7.457 29.117 1.00 92.31 251 PHE A O 1
ATOM 1959 N N . ALA A 1 252 ? -20.131 -9.395 29.661 1.00 92.50 252 ALA A N 1
ATOM 1960 C CA . ALA A 1 252 ? -19.317 -9.508 28.455 1.00 92.50 252 ALA A CA 1
ATOM 1961 C C . ALA A 1 252 ? -20.189 -9.606 27.193 1.00 92.50 252 ALA A C 1
ATOM 1963 O O . ALA A 1 252 ? -19.985 -8.843 26.247 1.00 92.50 252 ALA A O 1
ATOM 1964 N N . GLN A 1 253 ? -21.232 -10.445 27.205 1.00 94.50 253 GLN A N 1
ATOM 1965 C CA . GLN A 1 253 ? -22.209 -10.538 26.112 1.00 94.50 253 GLN A CA 1
ATOM 1966 C C . GLN A 1 253 ? -22.872 -9.182 25.826 1.00 94.50 253 GLN A C 1
ATOM 1968 O O . GLN A 1 253 ? -22.937 -8.734 24.678 1.00 94.50 253 GLN A O 1
ATOM 1973 N N . LYS A 1 254 ? -23.354 -8.489 26.869 1.00 95.38 254 LYS A N 1
ATOM 1974 C CA . LYS A 1 254 ? -23.984 -7.168 26.720 1.00 95.38 254 LYS A CA 1
ATOM 1975 C C . LYS A 1 254 ? -23.001 -6.140 26.162 1.00 95.38 254 LYS A C 1
ATOM 1977 O O . LYS A 1 254 ? -23.365 -5.376 25.271 1.00 95.38 254 LYS A O 1
ATOM 1982 N N . THR A 1 255 ? -21.770 -6.140 26.661 1.00 94.69 255 THR A N 1
ATOM 1983 C CA . THR A 1 255 ? -20.692 -5.264 26.195 1.00 94.69 255 THR A CA 1
ATOM 1984 C C . THR A 1 255 ? -20.413 -5.491 24.715 1.00 94.69 255 THR A C 1
ATOM 1986 O O . THR A 1 255 ? -20.425 -4.538 23.939 1.00 94.69 255 THR A O 1
ATOM 1989 N N . LEU A 1 256 ? -20.236 -6.744 24.300 1.00 95.62 256 LEU A N 1
ATOM 1990 C CA . LEU A 1 256 ? -19.898 -7.086 22.924 1.00 95.62 256 LEU A CA 1
ATOM 1991 C C . LEU A 1 256 ? -21.033 -6.738 21.947 1.00 95.62 256 LEU A C 1
ATOM 1993 O O . LEU A 1 256 ? -20.767 -6.184 20.882 1.00 95.62 256 LEU A O 1
ATOM 1997 N N . ARG A 1 257 ? -22.306 -6.932 22.335 1.00 96.88 257 ARG A N 1
ATOM 1998 C CA . ARG A 1 257 ? -23.463 -6.440 21.555 1.00 96.88 257 ARG A CA 1
ATOM 1999 C C . ARG A 1 257 ? -23.407 -4.930 21.336 1.00 96.88 257 ARG A C 1
ATOM 2001 O O . ARG A 1 257 ? -23.648 -4.461 20.223 1.00 96.88 257 ARG A O 1
ATOM 2008 N N . ILE A 1 258 ? -23.083 -4.169 22.384 1.00 95.12 258 ILE A N 1
ATOM 2009 C CA . ILE A 1 258 ? -22.952 -2.712 22.283 1.00 95.12 258 ILE A CA 1
ATOM 2010 C C . ILE A 1 258 ? -21.787 -2.358 21.352 1.00 95.12 258 ILE A C 1
ATOM 2012 O O . ILE A 1 258 ? -21.974 -1.541 20.458 1.00 95.12 258 ILE A O 1
ATOM 2016 N N . VAL A 1 259 ? -20.622 -2.996 21.502 1.00 95.12 259 VAL A N 1
ATOM 2017 C CA . VAL A 1 259 ? -19.439 -2.758 20.653 1.00 95.12 259 VAL A CA 1
ATOM 2018 C C . VAL A 1 259 ? -19.749 -3.013 19.177 1.00 95.12 259 VAL A C 1
ATOM 2020 O O . VAL A 1 259 ? -19.428 -2.171 18.344 1.00 95.12 259 VAL A O 1
ATOM 2023 N N . ILE A 1 260 ? -20.434 -4.112 18.847 1.00 95.62 260 ILE A N 1
ATOM 2024 C CA . ILE A 1 260 ? -20.847 -4.431 17.470 1.00 95.62 260 ILE A CA 1
ATOM 2025 C C . ILE A 1 260 ? -21.769 -3.337 16.910 1.00 95.62 260 ILE A C 1
ATOM 2027 O O . ILE A 1 260 ? -21.545 -2.835 15.806 1.00 95.62 260 ILE A O 1
ATOM 2031 N N . ALA A 1 261 ? -22.779 -2.915 17.678 1.00 93.38 261 ALA A N 1
ATOM 2032 C CA . ALA A 1 261 ? -23.691 -1.846 17.266 1.00 93.38 261 ALA A CA 1
ATOM 2033 C C . ALA A 1 261 ? -22.977 -0.487 17.116 1.00 93.38 261 ALA A C 1
ATOM 2035 O O . ALA A 1 261 ? -23.315 0.311 16.230 1.00 93.38 261 ALA A O 1
ATOM 2036 N N . MET A 1 262 ? -21.979 -0.226 17.968 1.00 90.94 262 MET A N 1
ATOM 2037 C CA . MET A 1 262 ? -21.137 0.965 17.904 1.00 90.94 262 MET A CA 1
ATOM 2038 C C . MET A 1 262 ? -20.245 0.952 16.662 1.00 90.94 262 MET A C 1
ATOM 2040 O O . MET A 1 262 ? -20.250 1.943 15.935 1.00 90.94 262 MET A O 1
ATOM 2044 N N . GLN A 1 263 ? -19.554 -0.159 16.374 1.00 91.75 263 GLN A N 1
ATOM 2045 C CA . GLN A 1 263 ? -18.754 -0.333 15.158 1.00 91.75 263 GLN A CA 1
ATOM 2046 C C . GLN A 1 263 ? -19.606 -0.038 13.921 1.00 91.75 263 GLN A C 1
ATOM 2048 O O . GLN A 1 263 ? -19.246 0.814 13.113 1.00 91.75 263 GLN A O 1
ATOM 2053 N N . GLU A 1 264 ? -20.762 -0.691 13.786 1.00 89.50 264 GLU A N 1
ATOM 2054 C CA . GLU A 1 264 ? -21.619 -0.523 12.611 1.00 89.50 264 GLU A CA 1
ATOM 2055 C C . GLU A 1 264 ? -22.088 0.930 12.441 1.00 89.50 264 GLU A C 1
ATOM 2057 O O . GLU A 1 264 ? -22.134 1.464 11.331 1.00 89.50 264 GLU A O 1
ATOM 2062 N N . SER A 1 265 ? -22.410 1.598 13.546 1.00 85.38 265 SER A N 1
ATOM 2063 C CA . SER A 1 265 ? -22.813 3.002 13.537 1.00 85.38 265 SER A CA 1
ATOM 2064 C C . SER A 1 265 ? -21.660 3.929 13.143 1.00 85.38 265 SER A C 1
ATOM 2066 O O . SER A 1 265 ? -21.851 4.784 12.279 1.00 85.38 265 SER A O 1
ATOM 2068 N N . VAL A 1 266 ? -20.471 3.737 13.723 1.00 83.69 266 VAL A N 1
ATOM 2069 C CA . VAL A 1 266 ? -19.254 4.508 13.421 1.00 83.69 266 VAL A CA 1
ATOM 2070 C C . VAL A 1 266 ? -18.861 4.355 11.953 1.00 83.69 266 VAL A C 1
ATOM 2072 O O . VAL A 1 266 ? -18.574 5.341 11.275 1.00 83.69 266 VAL A O 1
ATOM 2075 N N . ILE A 1 267 ? -18.918 3.134 11.426 1.00 83.75 267 ILE A N 1
ATOM 2076 C CA . ILE A 1 267 ? -18.571 2.834 10.034 1.00 83.75 267 ILE A CA 1
ATOM 2077 C C . ILE A 1 267 ? -19.584 3.443 9.058 1.00 83.75 267 ILE A C 1
ATOM 2079 O O . ILE A 1 267 ? -19.192 3.935 8.000 1.00 83.75 267 ILE A O 1
ATOM 2083 N N . LYS A 1 268 ? -20.867 3.515 9.439 1.00 80.69 268 LYS A N 1
ATOM 2084 C CA . LYS A 1 268 ? -21.902 4.284 8.718 1.00 80.69 268 LYS A CA 1
ATOM 2085 C C . LYS A 1 268 ? -21.765 5.807 8.883 1.00 80.69 268 LYS A C 1
ATOM 2087 O O . LYS A 1 268 ? -22.585 6.546 8.346 1.00 80.69 268 LYS A O 1
ATOM 2092 N N . GLY A 1 269 ? -20.761 6.285 9.618 1.00 73.69 269 GLY A N 1
ATOM 2093 C CA . GLY A 1 269 ? -20.478 7.706 9.822 1.00 73.69 269 GLY A CA 1
ATOM 2094 C C . GLY A 1 269 ? -21.248 8.362 10.970 1.00 73.69 269 GLY A C 1
ATOM 2095 O O . GLY A 1 269 ? -21.220 9.586 11.097 1.00 73.69 269 GLY A O 1
ATOM 2096 N N . LYS A 1 270 ? -21.939 7.592 11.820 1.00 71.81 270 LYS A N 1
ATOM 2097 C CA . LYS A 1 270 ? -22.617 8.136 13.005 1.00 71.81 270 LYS A CA 1
ATOM 2098 C C . LYS A 1 270 ? -21.604 8.422 14.110 1.00 71.81 270 LYS A C 1
ATOM 2100 O O . LYS A 1 270 ? -20.741 7.598 14.403 1.00 71.81 270 LYS A O 1
ATOM 2105 N N . ARG A 1 271 ? -21.765 9.559 14.789 1.00 63.72 271 ARG A N 1
ATOM 2106 C CA . ARG A 1 271 ? -21.026 9.846 16.022 1.00 63.72 271 ARG A CA 1
ATOM 2107 C C . ARG A 1 271 ? -21.645 9.121 17.198 1.00 63.72 271 ARG A C 1
ATOM 2109 O O . ARG A 1 271 ? -22.851 9.200 17.417 1.00 63.72 271 ARG A O 1
ATOM 2116 N N . LEU A 1 272 ? -20.791 8.491 17.986 1.00 69.06 272 LEU A N 1
ATOM 2117 C CA . LEU A 1 272 ? -21.158 7.881 19.249 1.00 69.06 272 LEU A CA 1
ATOM 2118 C C . LEU A 1 272 ? -20.181 8.357 20.315 1.00 69.06 272 LEU A C 1
ATOM 2120 O O . LEU A 1 272 ? -18.979 8.425 20.076 1.00 69.06 272 LEU A O 1
ATOM 2124 N N . ASN A 1 273 ? -20.699 8.691 21.495 1.00 72.88 273 ASN A N 1
ATOM 2125 C CA . ASN A 1 273 ? -19.854 8.923 22.658 1.00 72.88 273 ASN A CA 1
ATOM 2126 C C . ASN A 1 273 ? -19.405 7.557 23.194 1.00 72.88 273 ASN A C 1
ATOM 2128 O O . ASN A 1 273 ? -20.125 6.915 23.962 1.00 72.88 273 ASN A O 1
ATOM 2132 N N . LEU A 1 274 ? -18.232 7.109 22.740 1.00 78.56 274 LEU A N 1
ATOM 2133 C CA . LEU A 1 274 ? -17.635 5.838 23.153 1.00 78.56 274 LEU A CA 1
ATOM 2134 C C . LEU A 1 274 ? -17.086 5.907 24.590 1.00 78.56 274 LEU A C 1
ATOM 2136 O O . LEU A 1 274 ? -17.023 4.882 25.271 1.00 78.56 274 LEU A O 1
ATOM 2140 N N . GLY A 1 275 ? -16.785 7.111 25.090 1.00 75.88 275 GLY A N 1
ATOM 2141 C CA . GLY A 1 275 ? -16.233 7.346 26.427 1.00 75.88 275 GLY A CA 1
ATOM 2142 C C . GLY A 1 275 ? -17.117 6.834 27.567 1.00 75.88 275 GLY A C 1
ATOM 2143 O O . GLY A 1 275 ? -16.606 6.318 28.557 1.00 75.88 275 GLY A O 1
ATOM 2144 N N . ARG A 1 276 ? -18.451 6.869 27.420 1.00 81.62 276 ARG A N 1
ATOM 2145 C CA . ARG A 1 276 ? -19.363 6.288 28.428 1.00 81.62 276 ARG A CA 1
ATOM 2146 C C . ARG A 1 276 ? -19.134 4.792 28.628 1.00 81.62 276 ARG A C 1
ATOM 2148 O O . ARG A 1 276 ? -19.118 4.330 29.764 1.00 81.62 276 ARG A O 1
ATOM 2155 N N . LEU A 1 277 ? -18.967 4.040 27.540 1.00 86.12 277 LEU A N 1
ATOM 2156 C CA . LEU A 1 277 ? -18.722 2.602 27.629 1.00 86.12 277 LEU A CA 1
ATOM 2157 C C . LEU A 1 277 ? -17.314 2.324 28.162 1.00 86.12 277 LEU A C 1
ATOM 2159 O O . LEU A 1 277 ? -17.162 1.445 29.001 1.00 86.12 277 LEU A O 1
ATOM 2163 N N . GLN A 1 278 ? -16.315 3.112 27.753 1.00 85.81 278 GLN A N 1
ATOM 2164 C CA . GLN A 1 278 ? -14.956 3.013 28.296 1.00 85.81 278 GLN A CA 1
ATOM 2165 C C . GLN A 1 278 ? -14.939 3.203 29.825 1.00 85.81 278 GLN A C 1
ATOM 2167 O O . GLN A 1 278 ? -14.371 2.376 30.529 1.00 85.81 278 GLN A O 1
ATOM 2172 N N . LEU A 1 279 ? -15.650 4.208 30.354 1.00 87.50 279 LEU A N 1
ATOM 2173 C CA . LEU A 1 279 ? -15.778 4.436 31.801 1.00 87.50 279 LEU A CA 1
ATOM 2174 C C . LEU A 1 279 ? -16.457 3.269 32.531 1.00 87.50 279 LEU A C 1
ATOM 2176 O O . LEU A 1 279 ? -16.044 2.894 33.629 1.00 87.50 279 LEU A O 1
ATOM 2180 N N . VAL A 1 280 ? -17.503 2.690 31.933 1.00 91.44 280 VAL A N 1
ATOM 2181 C CA . VAL A 1 280 ? -18.184 1.508 32.486 1.00 91.44 280 VAL A CA 1
ATOM 2182 C C . VAL A 1 280 ? -17.231 0.310 32.535 1.00 91.44 280 VAL A C 1
ATOM 2184 O O . VAL A 1 280 ? -17.197 -0.389 33.548 1.00 91.44 280 VAL A O 1
ATOM 2187 N N . LEU A 1 281 ? -16.430 0.107 31.485 1.00 91.06 281 LEU A N 1
ATOM 2188 C CA . LEU A 1 281 ? -15.421 -0.952 31.427 1.00 91.06 281 LEU A CA 1
ATOM 2189 C C . LEU A 1 281 ? -14.310 -0.738 32.453 1.00 91.06 281 LEU A C 1
ATOM 2191 O O . LEU A 1 281 ? -13.969 -1.677 33.161 1.00 91.06 281 LEU A O 1
ATOM 2195 N N . ASP A 1 282 ? -13.787 0.480 32.588 1.00 89.75 282 ASP A N 1
ATOM 2196 C CA . ASP A 1 282 ? -12.740 0.794 33.566 1.00 89.75 282 ASP A CA 1
ATOM 2197 C C . ASP A 1 282 ? -13.239 0.597 35.004 1.00 89.75 282 ASP A C 1
ATOM 2199 O O . ASP A 1 282 ? -12.552 -0.013 35.824 1.00 89.75 282 ASP A O 1
ATOM 2203 N N . LYS A 1 283 ? -14.476 1.015 35.304 1.00 90.19 283 LYS A N 1
ATOM 2204 C CA . LYS A 1 283 ? -15.094 0.762 36.612 1.00 90.19 283 LYS A CA 1
ATOM 2205 C C . LYS A 1 283 ? -15.251 -0.734 36.882 1.00 90.19 283 LYS A C 1
ATOM 2207 O O . LYS A 1 283 ? -14.940 -1.171 37.988 1.00 90.19 283 LYS A O 1
ATOM 2212 N N . ARG A 1 284 ? -15.722 -1.516 35.901 1.00 89.88 284 ARG A N 1
ATOM 2213 C CA . ARG A 1 284 ? -15.884 -2.970 36.064 1.00 89.88 284 ARG A CA 1
ATOM 2214 C C . ARG A 1 284 ? -14.535 -3.668 36.225 1.00 89.88 284 ARG A C 1
ATOM 2216 O O . ARG A 1 284 ? -14.387 -4.500 37.109 1.00 89.88 284 ARG A O 1
ATOM 2223 N N . ARG A 1 285 ? -13.535 -3.271 35.438 1.00 90.31 285 ARG A N 1
ATOM 2224 C CA . ARG A 1 285 ? -12.172 -3.810 35.491 1.00 90.31 285 ARG A CA 1
ATOM 2225 C C . ARG A 1 285 ? -11.506 -3.560 36.852 1.00 90.31 285 ARG A C 1
ATOM 2227 O O . ARG A 1 285 ? -10.890 -4.469 37.395 1.00 90.31 285 ARG A O 1
ATOM 2234 N N . ASN A 1 286 ? -11.702 -2.382 37.448 1.00 87.19 286 ASN A N 1
ATOM 2235 C CA . ASN A 1 286 ? -11.201 -2.082 38.795 1.00 87.19 286 ASN A CA 1
ATOM 2236 C C . ASN A 1 286 ? -11.863 -2.932 39.894 1.00 87.19 286 ASN A C 1
ATOM 2238 O O . ASN A 1 286 ? -11.208 -3.240 40.881 1.00 87.19 286 ASN A O 1
ATOM 2242 N N . GLN A 1 287 ? -13.136 -3.314 39.729 1.00 86.25 287 GLN A N 1
ATOM 2243 C CA . GLN A 1 287 ? -13.821 -4.225 40.659 1.00 86.25 287 GLN A CA 1
ATOM 2244 C C . GLN A 1 287 ? -13.275 -5.652 40.556 1.00 86.25 287 GLN A C 1
ATOM 2246 O O . GLN A 1 287 ? -13.072 -6.306 41.571 1.00 86.25 287 GLN A O 1
ATOM 2251 N N . LEU A 1 288 ? -12.996 -6.116 39.334 1.00 84.06 288 LEU A N 1
ATOM 2252 C CA . LEU A 1 288 ? -12.397 -7.434 39.119 1.00 84.06 288 LEU A CA 1
ATOM 2253 C C . LEU A 1 288 ? -10.973 -7.513 39.664 1.00 84.06 288 LEU A C 1
ATOM 2255 O O . LEU A 1 288 ? -10.593 -8.543 40.184 1.00 84.06 288 LEU A O 1
ATOM 2259 N N . TRP A 1 289 ? -10.203 -6.424 39.615 1.00 76.44 289 TRP A N 1
ATOM 2260 C CA . TRP A 1 289 ? -8.857 -6.398 40.198 1.00 76.44 289 TRP A CA 1
ATOM 2261 C C . TRP A 1 289 ? -8.842 -6.657 41.714 1.00 76.44 289 TRP A C 1
ATOM 2263 O O . TRP A 1 289 ? -7.855 -7.153 42.250 1.00 76.44 289 TRP A O 1
ATOM 2273 N N . THR A 1 290 ? -9.916 -6.290 42.418 1.00 67.19 290 THR A N 1
ATOM 2274 C CA . THR A 1 290 ? -10.015 -6.456 43.875 1.00 67.19 290 THR A CA 1
ATOM 2275 C C . THR A 1 290 ? -10.525 -7.831 44.312 1.00 67.19 290 THR A C 1
ATOM 2277 O O . THR A 1 290 ? -10.291 -8.199 45.460 1.00 67.19 290 THR A O 1
ATOM 2280 N N . ASP A 1 291 ? -11.163 -8.591 43.415 1.00 59.97 291 ASP A N 1
ATOM 2281 C CA . ASP A 1 291 ? -11.662 -9.949 43.662 1.00 59.97 291 ASP A CA 1
ATOM 2282 C C . ASP A 1 291 ? -10.746 -10.980 42.966 1.00 59.97 291 ASP A C 1
ATOM 2284 O O . ASP A 1 291 ? -10.351 -10.796 41.822 1.00 59.97 291 ASP A O 1
ATOM 2288 N N . SER A 1 292 ? -10.392 -12.055 43.674 1.00 55.41 292 SER A N 1
ATOM 2289 C CA . SER A 1 292 ? -9.418 -13.128 43.362 1.00 55.41 292 SER A CA 1
ATOM 2290 C C . SER A 1 292 ? -9.222 -13.602 41.898 1.00 55.41 292 SER A C 1
ATOM 2292 O O . SER A 1 292 ? -10.054 -13.394 41.025 1.00 55.41 292 SER A O 1
ATOM 2294 N N . THR A 1 293 ? -8.139 -14.369 41.685 1.00 56.16 293 THR A N 1
ATOM 2295 C CA . THR A 1 293 ? -7.605 -15.009 40.452 1.00 56.16 293 THR A CA 1
ATOM 2296 C C . THR A 1 293 ? -8.585 -15.526 39.383 1.00 56.16 293 THR A C 1
ATOM 2298 O O . THR A 1 293 ? -8.207 -15.568 38.216 1.00 56.16 293 THR A O 1
ATOM 2301 N N . ASP A 1 294 ? -9.831 -15.867 39.715 1.00 55.16 294 ASP A N 1
ATOM 2302 C CA . ASP A 1 294 ? -10.837 -16.336 38.742 1.00 55.16 294 ASP A CA 1
ATOM 2303 C C . ASP A 1 294 ? -11.379 -15.211 37.826 1.00 55.16 294 ASP A C 1
ATOM 2305 O O . ASP A 1 294 ? -12.056 -15.467 36.830 1.00 55.16 294 ASP A O 1
ATOM 2309 N N . SER A 1 295 ? -11.063 -13.946 38.125 1.00 68.81 295 SER A N 1
ATOM 2310 C CA . SER A 1 295 ? -11.519 -12.758 37.388 1.00 68.81 295 SER A CA 1
ATOM 2311 C C . SER A 1 295 ? -10.544 -12.260 36.302 1.00 68.81 295 SER A C 1
ATOM 2313 O O . SER A 1 295 ? -10.889 -11.369 35.512 1.00 68.81 295 SER A O 1
ATOM 2315 N N . GLU A 1 296 ? -9.338 -12.838 36.224 1.00 79.06 296 GLU A N 1
ATOM 2316 C CA . GLU A 1 296 ? -8.227 -12.340 35.396 1.00 79.06 296 GLU A CA 1
ATOM 2317 C C . GLU A 1 296 ? -8.543 -12.379 33.888 1.00 79.06 296 GLU A C 1
ATOM 2319 O O . GLU A 1 296 ? -8.211 -11.451 33.143 1.00 79.06 296 GLU A O 1
ATOM 2324 N N . GLY A 1 297 ? -9.266 -13.409 33.432 1.00 84.25 297 GLY A N 1
ATOM 2325 C CA . GLY A 1 297 ? -9.692 -13.528 32.034 1.00 84.25 297 GLY A CA 1
ATOM 2326 C C . GLY A 1 297 ? -10.575 -12.354 31.597 1.00 84.25 297 GLY A C 1
ATOM 2327 O O . GLY A 1 297 ? -10.269 -11.658 30.627 1.00 84.25 297 GLY A O 1
ATOM 2328 N N . PHE A 1 298 ? -11.641 -12.065 32.347 1.00 88.56 298 PHE A N 1
ATOM 2329 C CA . PHE A 1 298 ? -12.558 -10.967 32.020 1.00 88.56 298 PHE A CA 1
ATOM 2330 C C . PHE A 1 298 ? -11.915 -9.585 32.191 1.00 88.56 298 PHE A C 1
ATOM 2332 O O . PHE A 1 298 ? -12.182 -8.691 31.383 1.00 88.56 298 PHE A O 1
ATOM 2339 N N . TYR A 1 299 ? -11.012 -9.415 33.167 1.00 89.94 299 TYR A N 1
ATOM 2340 C CA . TYR A 1 299 ? -10.212 -8.195 33.316 1.00 89.94 299 TYR A CA 1
ATOM 2341 C C . TYR A 1 299 ? -9.472 -7.849 32.013 1.00 89.94 299 TYR A C 1
ATOM 2343 O O . TYR A 1 299 ? -9.584 -6.726 31.503 1.00 89.94 299 TYR A O 1
ATOM 2351 N N . ASN A 1 300 ? -8.766 -8.831 31.446 1.00 91.31 300 ASN A N 1
ATOM 2352 C CA . ASN A 1 300 ? -7.982 -8.667 30.223 1.00 91.31 300 ASN A CA 1
ATOM 2353 C C . ASN A 1 300 ? -8.879 -8.425 29.000 1.00 91.31 300 ASN A C 1
ATOM 2355 O O . ASN A 1 300 ? -8.618 -7.515 28.208 1.00 91.31 300 ASN A O 1
ATOM 2359 N N . VAL A 1 301 ? -9.999 -9.148 28.886 1.00 92.94 301 VAL A N 1
ATOM 2360 C CA . VAL A 1 301 ? -10.987 -8.934 27.813 1.00 92.94 301 VAL A CA 1
ATOM 2361 C C . VAL A 1 301 ? -11.507 -7.500 27.818 1.00 92.94 301 VAL A C 1
ATOM 2363 O O . VAL A 1 301 ? -11.532 -6.857 26.769 1.00 92.94 301 VAL A O 1
ATOM 2366 N N . TYR A 1 302 ? -11.873 -6.946 28.977 1.00 94.44 302 TYR A N 1
ATOM 2367 C CA . TYR A 1 302 ? -12.344 -5.558 29.057 1.00 94.44 302 TYR A CA 1
ATOM 2368 C C . TYR A 1 302 ? -11.247 -4.540 28.731 1.00 94.44 302 TYR A C 1
ATOM 2370 O O . TYR A 1 302 ? -11.550 -3.469 28.197 1.00 94.44 302 TYR A O 1
ATOM 2378 N N . GLY A 1 303 ? -9.980 -4.870 28.997 1.00 92.88 303 GLY A N 1
ATOM 2379 C CA . GLY A 1 303 ? -8.827 -4.118 28.500 1.00 92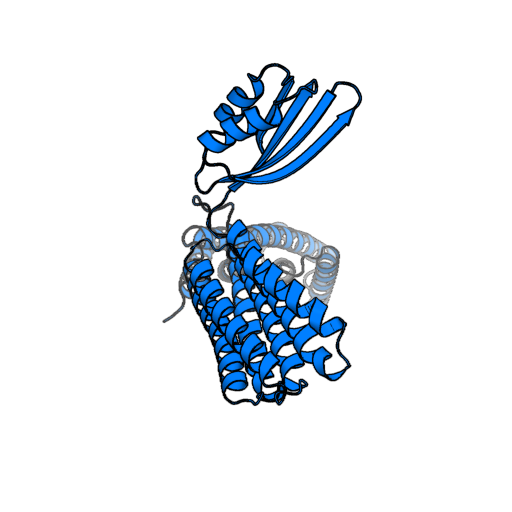.88 303 GLY A CA 1
ATOM 2380 C C . GLY A 1 303 ? -8.810 -4.047 26.971 1.00 92.88 303 GLY A C 1
ATOM 2381 O O . GLY A 1 303 ? -8.823 -2.953 26.404 1.00 92.88 303 GLY A O 1
ATOM 2382 N N . HIS A 1 304 ? -8.891 -5.198 26.303 1.00 96.19 304 HIS A N 1
ATOM 2383 C CA . HIS A 1 304 ? -8.892 -5.271 24.840 1.00 96.19 304 HIS A CA 1
ATOM 2384 C C . HIS A 1 304 ? -10.134 -4.630 24.202 1.00 96.19 304 HIS A C 1
ATOM 2386 O O . HIS A 1 304 ? -10.010 -3.938 23.190 1.00 96.19 304 HIS A O 1
ATOM 2392 N N . VAL A 1 305 ? -11.321 -4.768 24.808 1.00 95.75 305 VAL A N 1
ATOM 2393 C CA . VAL A 1 305 ? -12.535 -4.063 24.355 1.00 95.75 305 VAL A CA 1
ATOM 2394 C C . VAL A 1 305 ? -12.343 -2.547 24.430 1.00 95.75 305 VAL A C 1
ATOM 2396 O O . VAL A 1 305 ? -12.720 -1.824 23.508 1.00 95.75 305 VAL A O 1
ATOM 2399 N N . ARG A 1 306 ? -11.752 -2.038 25.515 1.00 94.69 306 ARG A N 1
ATOM 2400 C CA . ARG A 1 306 ? -11.483 -0.603 25.661 1.00 94.69 306 ARG A CA 1
ATOM 2401 C C . ARG A 1 306 ? -10.518 -0.105 24.587 1.00 94.69 306 ARG A C 1
ATOM 2403 O O . ARG A 1 306 ? -10.775 0.933 23.986 1.00 94.69 306 ARG A O 1
ATOM 2410 N N . GLU A 1 307 ? -9.443 -0.837 24.316 1.00 93.81 307 GLU A N 1
ATOM 2411 C CA . GLU A 1 307 ? -8.506 -0.493 23.239 1.00 93.81 307 GLU A CA 1
ATOM 2412 C C . GLU A 1 307 ? -9.173 -0.525 21.859 1.00 93.81 307 GLU A C 1
ATOM 2414 O O . GLU A 1 307 ? -8.938 0.360 21.038 1.00 93.81 307 GLU A O 1
ATOM 2419 N N . TYR A 1 308 ? -10.066 -1.488 21.625 1.00 95.69 308 TYR A N 1
ATOM 2420 C CA . TYR A 1 308 ? -10.875 -1.551 20.412 1.00 95.69 308 TYR A CA 1
ATOM 2421 C C . TYR A 1 308 ? -11.770 -0.306 20.255 1.00 95.69 308 TYR A C 1
ATOM 2423 O O . TYR A 1 308 ? -11.853 0.278 19.173 1.00 95.69 308 TYR A O 1
ATOM 2431 N N . LEU A 1 309 ? -12.408 0.148 21.340 1.00 91.38 309 LEU A N 1
ATOM 2432 C CA . LEU A 1 309 ? -13.220 1.372 21.347 1.00 91.38 309 LEU A CA 1
ATOM 2433 C C . LEU A 1 309 ? -12.384 2.634 21.098 1.00 91.38 309 LEU A C 1
ATOM 2435 O O . LEU A 1 309 ? -12.847 3.529 20.392 1.00 91.38 309 LEU A O 1
ATOM 2439 N N . LEU A 1 310 ? -11.166 2.705 21.640 1.00 88.25 310 LEU A N 1
ATOM 2440 C CA . LEU A 1 310 ? -10.233 3.803 21.365 1.00 88.25 310 LEU A CA 1
ATOM 2441 C C . LEU A 1 310 ? -9.837 3.841 19.885 1.00 88.25 310 LEU A C 1
ATOM 2443 O O . LEU A 1 310 ? -9.767 4.916 19.290 1.00 88.25 310 LEU A O 1
ATOM 2447 N N . GLU A 1 311 ? -9.623 2.681 19.265 1.00 90.38 311 GLU A N 1
ATOM 2448 C CA . GLU A 1 311 ? -9.331 2.615 17.834 1.00 90.38 311 GLU A CA 1
ATOM 2449 C C . GLU A 1 311 ? -10.544 3.021 16.981 1.00 90.38 311 GLU A C 1
ATOM 2451 O O . GLU A 1 311 ? -10.392 3.756 16.006 1.00 90.38 311 GLU A O 1
ATOM 2456 N N . LEU A 1 312 ? -11.767 2.638 17.370 1.00 88.38 312 LEU A N 1
ATOM 2457 C CA . LEU A 1 312 ? -12.995 3.137 16.733 1.00 88.38 312 LEU A CA 1
ATOM 2458 C C . LEU A 1 312 ? -13.147 4.662 16.855 1.00 88.38 312 LEU A C 1
ATOM 2460 O O . LEU A 1 312 ? -13.618 5.319 15.920 1.00 88.38 312 LEU A O 1
ATOM 2464 N N . GLU A 1 313 ? -12.755 5.240 17.989 1.00 83.06 313 GLU A N 1
ATOM 2465 C CA . GLU A 1 313 ? -12.770 6.687 18.206 1.00 83.06 313 GLU A CA 1
ATOM 2466 C C . GLU A 1 313 ? -11.783 7.397 17.273 1.00 83.06 313 GLU A C 1
ATOM 2468 O O . GLU A 1 313 ? -12.169 8.316 16.545 1.00 83.06 313 GLU A O 1
ATOM 2473 N N . ARG A 1 314 ? -10.535 6.912 17.212 1.00 80.12 314 ARG A N 1
ATOM 2474 C CA . ARG A 1 314 ? -9.510 7.409 16.278 1.00 80.12 314 ARG A CA 1
ATOM 2475 C C . ARG A 1 314 ? -9.970 7.297 14.830 1.00 80.12 314 ARG A C 1
ATOM 2477 O O . ARG A 1 314 ? -9.914 8.279 14.088 1.00 80.12 314 ARG A O 1
ATOM 2484 N N . PHE A 1 315 ? -10.522 6.144 14.459 1.00 83.00 315 PHE A N 1
ATOM 2485 C CA . PHE A 1 315 ? -11.096 5.918 13.140 1.00 83.00 315 PHE A CA 1
ATOM 2486 C C . PHE A 1 315 ? -12.187 6.949 12.811 1.00 83.00 315 PHE A C 1
ATOM 2488 O O . PHE A 1 315 ? -12.196 7.501 11.708 1.00 83.00 315 PHE A O 1
ATOM 2495 N N . THR A 1 316 ? -13.069 7.257 13.770 1.00 74.62 316 THR A N 1
ATOM 2496 C CA . THR A 1 316 ? -14.118 8.275 13.610 1.00 74.62 316 THR A CA 1
ATOM 2497 C C . THR A 1 316 ? -13.505 9.638 13.303 1.00 74.62 316 THR A C 1
ATOM 2499 O O . THR A 1 316 ? -13.904 10.285 12.333 1.00 74.62 316 THR A O 1
ATOM 2502 N N . VAL A 1 317 ? -12.514 10.063 14.090 1.00 66.00 317 VAL A N 1
ATOM 2503 C CA . VAL A 1 317 ? -11.849 11.366 13.939 1.00 66.00 317 VAL A CA 1
ATOM 2504 C C . VAL A 1 317 ? -11.157 11.493 12.580 1.00 66.00 317 VAL A C 1
ATOM 2506 O O . VAL A 1 317 ? -11.307 12.514 11.912 1.00 66.00 317 VAL A O 1
ATOM 2509 N N . GLU A 1 318 ? -10.450 10.454 12.141 1.00 66.25 318 GLU A N 1
ATOM 2510 C CA . GLU A 1 318 ? -9.673 10.478 10.899 1.00 66.25 318 GLU A CA 1
ATOM 2511 C C . GLU A 1 318 ? -10.526 10.313 9.629 1.00 66.25 318 GLU A C 1
ATOM 2513 O O . GLU A 1 318 ? -10.160 10.820 8.566 1.00 66.25 318 GLU A O 1
ATOM 2518 N N . HIS A 1 319 ? -11.667 9.613 9.704 1.00 63.16 319 HIS A N 1
ATOM 2519 C CA . HIS A 1 319 ? -12.347 9.106 8.504 1.00 63.16 319 HIS A CA 1
ATOM 2520 C C . HIS A 1 319 ? -13.818 9.499 8.344 1.00 63.16 319 HIS A C 1
ATOM 2522 O O . HIS A 1 319 ? -14.359 9.283 7.256 1.00 63.16 319 HIS A O 1
ATOM 2528 N N . THR A 1 320 ? -14.452 10.125 9.345 1.00 57.59 320 THR A N 1
ATOM 2529 C CA . THR A 1 320 ? -15.794 10.736 9.190 1.00 57.59 320 THR A CA 1
ATOM 2530 C C . THR A 1 320 ? -15.757 12.165 8.637 1.00 57.59 320 THR A C 1
ATOM 2532 O O . THR A 1 320 ? -16.772 12.856 8.620 1.00 57.59 320 THR A O 1
ATOM 2535 N N . GLY A 1 321 ? -14.602 12.593 8.113 1.00 50.25 321 GLY A N 1
ATOM 2536 C CA . GLY A 1 321 ? -14.480 13.826 7.338 1.00 50.25 321 GLY A CA 1
ATOM 2537 C C . GLY A 1 321 ? -14.187 15.066 8.168 1.00 50.25 321 GLY A C 1
ATOM 2538 O O . GLY A 1 321 ? -14.638 16.142 7.789 1.00 50.25 321 GLY A O 1
ATOM 2539 N N . ARG A 1 322 ? -13.436 14.948 9.275 1.00 52.53 322 ARG A N 1
ATOM 2540 C CA . ARG A 1 322 ? -12.975 16.137 9.992 1.00 52.53 322 ARG A CA 1
ATOM 2541 C C . ARG A 1 322 ? -11.582 16.589 9.570 1.00 52.53 322 ARG A C 1
ATOM 2543 O O . ARG A 1 322 ? -10.639 15.804 9.577 1.00 52.53 322 ARG A O 1
ATOM 2550 N N . VAL A 1 323 ? -11.452 17.871 9.230 1.00 56.25 323 VAL A N 1
ATOM 2551 C CA . VAL A 1 323 ? -10.149 18.541 9.134 1.00 56.25 323 VAL A CA 1
ATOM 2552 C C . VAL A 1 323 ? -9.745 18.903 10.560 1.00 56.25 323 VAL A C 1
ATOM 2554 O O . VAL A 1 323 ? -10.455 19.661 11.224 1.00 56.25 323 VAL A O 1
ATOM 2557 N N . LYS A 1 324 ? -8.654 18.307 11.050 1.00 65.06 324 LYS A N 1
ATOM 2558 C CA . LYS A 1 324 ? -7.990 18.773 12.270 1.00 65.06 324 LYS A CA 1
ATOM 2559 C C . LYS A 1 324 ? -7.220 20.043 11.938 1.00 65.06 324 LYS A C 1
ATOM 2561 O O . LYS A 1 324 ? -6.484 20.051 10.951 1.00 65.06 324 LYS A O 1
ATOM 2566 N N . ARG A 1 325 ? -7.404 21.075 12.752 1.00 80.94 325 ARG A N 1
ATOM 2567 C CA . ARG A 1 325 ? -6.659 22.329 12.688 1.00 80.94 325 ARG A CA 1
ATOM 2568 C C . ARG A 1 325 ? -6.145 22.698 14.065 1.00 80.94 325 ARG A C 1
ATOM 2570 O O . ARG A 1 325 ? -6.770 22.370 15.070 1.00 80.94 325 ARG A O 1
ATOM 2577 N N . TYR A 1 326 ? -5.030 23.400 14.099 1.00 89.00 326 TYR A N 1
ATOM 2578 C CA . TYR A 1 326 ? -4.460 23.955 15.315 1.00 89.00 326 TYR A CA 1
ATOM 2579 C C . TYR A 1 326 ? -4.616 25.464 15.267 1.00 89.00 326 TYR A C 1
ATOM 2581 O O . TYR A 1 326 ? -3.992 26.115 14.433 1.00 89.00 326 TYR A O 1
ATOM 2589 N N . LEU A 1 327 ? -5.455 26.012 16.144 1.00 92.19 327 LEU A N 1
ATOM 2590 C CA . LEU A 1 327 ? -5.517 27.447 16.389 1.00 92.19 327 LEU A CA 1
ATOM 2591 C C . LEU A 1 327 ? -4.510 27.772 17.493 1.00 92.19 327 LEU A C 1
ATOM 2593 O O . LEU A 1 327 ? -4.705 27.374 18.639 1.00 92.19 327 LEU A O 1
ATOM 2597 N N . SER A 1 328 ? -3.446 28.491 17.155 1.00 93.31 328 SER A N 1
ATOM 2598 C CA . SER A 1 328 ? -2.475 28.985 18.131 1.00 93.31 328 SER A CA 1
ATOM 2599 C C . SER A 1 328 ? -2.581 30.494 18.241 1.00 93.31 328 SER A C 1
ATOM 2601 O O . SER A 1 328 ? -2.606 31.181 17.224 1.00 93.31 328 SER A O 1
ATOM 2603 N N . TYR A 1 329 ? -2.619 31.022 19.458 1.00 93.75 329 TYR A N 1
ATOM 2604 C CA . TYR A 1 329 ? -2.599 32.460 19.687 1.00 93.75 329 TYR A CA 1
ATOM 2605 C C . TYR A 1 329 ? -1.764 32.825 20.915 1.00 93.75 329 TYR A C 1
ATOM 2607 O O . TYR A 1 329 ? -1.697 32.081 21.897 1.00 93.75 329 TYR A O 1
ATOM 2615 N N . SER A 1 330 ? -1.129 33.990 20.846 1.00 92.81 330 SER A N 1
ATOM 2616 C CA . SER A 1 330 ? -0.408 34.602 21.961 1.00 92.81 330 SER A CA 1
ATOM 2617 C C . SER A 1 330 ? -1.269 35.704 22.557 1.00 92.81 330 SER A C 1
ATOM 2619 O O . SER A 1 330 ? -1.829 36.511 21.817 1.00 92.81 330 SER A O 1
ATOM 2621 N N . SER A 1 331 ? -1.368 35.768 23.878 1.00 92.12 331 SER A N 1
ATOM 2622 C CA . SER A 1 331 ? -2.183 36.752 24.588 1.00 92.12 331 SER A CA 1
ATOM 2623 C C . SER A 1 331 ? -1.506 37.257 25.857 1.00 92.12 331 SER A C 1
ATOM 2625 O O . SER A 1 331 ? -0.625 36.599 26.401 1.00 92.12 331 SER A O 1
ATOM 2627 N N . ILE A 1 332 ? -1.948 38.408 26.350 1.00 90.56 332 ILE A N 1
ATOM 2628 C CA . ILE A 1 332 ? -1.716 38.832 27.735 1.00 90.56 332 ILE A CA 1
ATOM 2629 C C . ILE A 1 332 ? -2.787 38.151 28.592 1.00 90.56 332 ILE A C 1
ATOM 2631 O O . ILE A 1 332 ? -3.966 38.178 28.225 1.00 90.56 332 ILE A O 1
ATOM 2635 N N . ASP A 1 333 ? -2.385 37.490 29.678 1.00 83.19 333 ASP A N 1
ATOM 2636 C CA . ASP A 1 333 ? -3.304 36.705 30.502 1.00 83.19 333 ASP A CA 1
ATOM 2637 C C . ASP A 1 333 ? -4.413 37.589 31.089 1.00 83.19 333 ASP A C 1
ATOM 2639 O O . ASP A 1 333 ? -4.161 38.663 31.643 1.00 83.19 333 ASP A O 1
ATOM 2643 N N . ARG A 1 334 ? -5.665 37.143 30.937 1.00 85.81 334 ARG A N 1
ATOM 2644 C CA . ARG A 1 334 ? -6.830 37.812 31.518 1.00 85.81 334 ARG A CA 1
ATOM 2645 C C . ARG A 1 334 ? -7.982 36.842 31.777 1.00 85.81 334 ARG A C 1
ATOM 2647 O O . ARG A 1 334 ? -8.235 35.939 30.968 1.00 85.81 334 ARG A O 1
ATOM 2654 N N . PRO A 1 335 ? -8.785 37.088 32.825 1.00 84.06 335 PRO A N 1
ATOM 2655 C CA . PRO A 1 335 ? -10.012 36.339 33.050 1.00 84.06 335 PRO A CA 1
ATOM 2656 C C . PRO A 1 335 ? -10.957 36.394 31.838 1.00 84.06 335 PRO A C 1
ATOM 2658 O O . PRO A 1 335 ? -11.213 37.454 31.263 1.00 84.06 335 PRO A O 1
ATOM 2661 N N . GLY A 1 336 ? -11.497 35.235 31.457 1.00 85.69 336 GLY A N 1
ATOM 2662 C CA . GLY A 1 336 ? -12.531 35.113 30.424 1.00 85.69 336 GLY A CA 1
ATOM 2663 C C . GLY A 1 336 ? -12.039 35.024 28.975 1.00 85.69 336 GLY A C 1
ATOM 2664 O O . GLY A 1 336 ? -12.861 34.767 28.098 1.00 85.69 336 GLY A O 1
ATOM 2665 N N . LEU A 1 337 ? -10.734 35.150 28.705 1.00 88.50 337 LEU A N 1
ATOM 2666 C CA . LEU A 1 337 ? -10.197 35.100 27.337 1.00 88.50 337 LEU A CA 1
ATOM 2667 C C . LEU A 1 337 ? -10.482 33.760 26.633 1.00 88.50 337 LEU A C 1
ATOM 2669 O O . LEU A 1 337 ? -10.996 33.744 25.519 1.00 88.50 337 LEU A O 1
ATOM 2673 N N . ILE A 1 338 ? -10.245 32.631 27.310 1.00 88.56 338 ILE A N 1
ATOM 2674 C CA . ILE A 1 338 ? -10.549 31.286 26.781 1.00 88.56 338 ILE A CA 1
ATOM 2675 C C . ILE A 1 338 ? -12.045 31.124 26.477 1.00 88.56 338 ILE A C 1
ATOM 2677 O O . ILE A 1 338 ? -12.411 30.498 25.482 1.00 88.56 338 ILE A O 1
ATOM 2681 N N . ALA A 1 339 ? -12.923 31.693 27.309 1.00 90.06 339 ALA A N 1
ATOM 2682 C CA . ALA A 1 339 ? -14.368 31.607 27.106 1.00 90.06 339 ALA A CA 1
ATOM 2683 C C . ALA A 1 339 ? -14.816 32.391 25.865 1.00 90.06 339 ALA A C 1
ATOM 2685 O O . ALA A 1 339 ? -15.715 31.956 25.150 1.00 90.06 339 ALA A O 1
ATOM 2686 N N . GLU A 1 340 ? -14.177 33.527 25.593 1.00 93.06 340 GLU A N 1
ATOM 2687 C CA . GLU A 1 340 ? -14.438 34.344 24.410 1.00 93.06 340 GLU A CA 1
ATOM 2688 C C . GLU A 1 340 ? -13.956 33.652 23.129 1.00 93.06 340 GLU A C 1
ATOM 2690 O O . GLU A 1 340 ? -14.734 33.518 22.186 1.00 93.06 340 GLU A O 1
ATOM 2695 N N . VAL A 1 341 ? -12.740 33.091 23.140 1.00 92.25 341 VAL A N 1
ATOM 2696 C CA . VAL A 1 341 ? -12.221 32.262 22.037 1.00 92.25 341 VAL A CA 1
ATOM 2697 C C . VAL A 1 341 ? -13.120 31.048 21.790 1.00 92.25 341 VAL A C 1
ATOM 2699 O O . VAL A 1 341 ? -13.474 30.762 20.649 1.00 92.25 341 VAL A O 1
ATOM 2702 N N . SER A 1 342 ? -13.557 30.363 22.850 1.00 91.19 342 SER A N 1
ATOM 2703 C CA . SER A 1 342 ? -14.462 29.210 22.736 1.00 91.19 342 SER A CA 1
ATOM 2704 C C . SER A 1 342 ? -15.802 29.586 22.099 1.00 91.19 342 SER A C 1
ATOM 2706 O O . SER A 1 342 ? -16.327 28.825 21.290 1.00 91.19 342 SER A O 1
ATOM 2708 N N . ARG A 1 343 ? -16.326 30.781 22.404 1.00 92.50 343 ARG A N 1
ATOM 2709 C CA . ARG A 1 343 ? -17.555 31.313 21.797 1.00 92.50 343 ARG A CA 1
ATOM 2710 C C . ARG A 1 343 ? -17.401 31.568 20.297 1.00 92.50 343 ARG A C 1
ATOM 2712 O O . ARG A 1 343 ? -18.333 31.311 19.545 1.00 92.50 343 ARG A O 1
ATOM 2719 N N . ILE A 1 344 ? -16.237 32.047 19.852 1.00 92.69 344 ILE A N 1
ATOM 2720 C CA . ILE A 1 344 ? -15.947 32.190 18.417 1.00 92.69 344 ILE A CA 1
ATOM 2721 C C . ILE A 1 344 ? -15.885 30.806 17.767 1.00 92.69 344 ILE A C 1
ATOM 2723 O O . ILE A 1 344 ? -16.550 30.571 16.766 1.00 92.69 344 ILE A O 1
ATOM 2727 N N . LEU A 1 345 ? -15.160 29.854 18.361 1.00 91.88 345 LEU A N 1
ATOM 2728 C CA . LEU A 1 345 ? -15.060 28.490 17.827 1.00 91.88 345 LEU A CA 1
ATOM 2729 C C . LEU A 1 345 ? -16.434 27.810 17.679 1.00 91.88 345 LEU A C 1
ATOM 2731 O O . LEU A 1 345 ? -16.671 27.113 16.689 1.00 91.88 345 LEU A O 1
ATOM 2735 N N . GLU A 1 346 ? -17.361 28.067 18.605 1.00 87.38 346 GLU A N 1
ATOM 2736 C CA . GLU A 1 346 ? -18.751 27.603 18.528 1.00 87.38 346 GLU A CA 1
ATOM 2737 C C . GLU A 1 346 ? -19.486 28.137 17.285 1.00 87.38 346 GLU A C 1
ATOM 2739 O O . GLU A 1 346 ? -20.172 27.367 16.611 1.00 87.38 346 GLU A O 1
ATOM 2744 N N . GLN A 1 347 ? -19.293 29.408 16.911 1.00 88.62 347 GLN A N 1
ATOM 2745 C CA . GLN A 1 347 ? -19.913 30.001 15.712 1.00 88.62 347 GLN A CA 1
ATOM 2746 C C . GLN A 1 347 ? -19.470 29.311 14.416 1.00 88.62 347 GLN A C 1
ATOM 2748 O O . GLN A 1 347 ? -20.251 29.194 13.471 1.00 88.62 347 GLN A O 1
ATOM 2753 N N . TYR A 1 348 ? -18.235 28.809 14.385 1.00 84.25 348 TYR A N 1
ATOM 2754 C CA . TYR A 1 348 ? -17.689 28.032 13.268 1.00 84.25 348 TYR A CA 1
ATOM 2755 C C . TYR A 1 348 ? -18.017 26.534 13.367 1.00 84.25 348 TYR A C 1
ATOM 2757 O O . TYR A 1 348 ? -17.568 25.745 12.534 1.00 84.25 348 TYR A O 1
ATOM 2765 N N . ASN A 1 349 ? -18.806 26.123 14.368 1.00 78.88 349 ASN A N 1
ATOM 2766 C CA . ASN A 1 349 ? -19.145 24.729 14.651 1.00 78.88 349 ASN A CA 1
ATOM 2767 C C . ASN A 1 349 ? -17.891 23.843 14.837 1.00 78.88 349 ASN A C 1
ATOM 2769 O O . ASN A 1 349 ? -17.857 22.662 14.455 1.00 78.88 349 ASN A O 1
ATOM 2773 N N . LEU A 1 350 ? -16.834 24.438 15.402 1.00 82.06 350 LEU A N 1
ATOM 2774 C CA . LEU A 1 350 ? -15.551 23.798 15.658 1.00 82.06 350 LEU A CA 1
ATOM 2775 C C . LEU A 1 350 ? -15.572 23.108 17.012 1.00 82.06 350 LEU A C 1
ATOM 2777 O O . LEU A 1 350 ? -15.897 23.703 18.034 1.00 82.06 350 LEU A O 1
ATOM 2781 N N . ASN A 1 351 ? -15.191 21.833 17.023 1.00 79.94 351 ASN A N 1
ATOM 2782 C CA . ASN A 1 351 ? -15.094 21.082 18.265 1.00 79.94 351 ASN A CA 1
ATOM 2783 C C . ASN A 1 351 ? -13.660 21.112 18.780 1.00 79.94 351 ASN A C 1
ATOM 2785 O O . ASN A 1 351 ? -12.769 20.611 18.090 1.00 79.94 351 ASN A O 1
ATOM 2789 N N . ILE A 1 352 ? -13.473 21.645 19.985 1.00 85.31 352 ILE A N 1
ATOM 2790 C CA . ILE A 1 352 ? -12.195 21.638 20.696 1.00 85.31 352 ILE A CA 1
ATOM 2791 C C . ILE A 1 352 ? -11.907 20.207 21.155 1.00 85.31 352 ILE A C 1
ATOM 2793 O O . ILE A 1 352 ? -12.736 19.585 21.820 1.00 85.31 352 ILE A O 1
ATOM 2797 N N . THR A 1 353 ? -10.761 19.666 20.758 1.00 76.88 353 THR A N 1
ATOM 2798 C CA . THR A 1 353 ? -10.321 18.314 21.131 1.00 76.88 353 THR A CA 1
ATOM 2799 C C . THR A 1 353 ? -9.159 18.326 22.110 1.00 76.88 353 THR A C 1
ATOM 2801 O O . THR A 1 353 ? -9.026 17.375 22.871 1.00 76.88 353 THR A O 1
ATOM 2804 N N . ASP A 1 354 ? -8.351 19.385 22.108 1.00 82.94 354 ASP A N 1
ATOM 2805 C CA . ASP A 1 354 ? -7.263 19.578 23.065 1.00 82.94 354 ASP A CA 1
ATOM 2806 C C . ASP A 1 354 ? -6.968 21.073 23.257 1.00 82.94 354 ASP A C 1
ATOM 2808 O O . ASP A 1 354 ? -7.202 21.875 22.348 1.00 82.94 354 ASP A O 1
ATOM 2812 N N . VAL A 1 355 ? -6.463 21.447 24.434 1.00 88.44 355 VAL A N 1
ATOM 2813 C CA . VAL A 1 355 ? -6.044 22.816 24.764 1.00 88.44 355 VAL A CA 1
ATOM 2814 C C . VAL A 1 355 ? -4.769 22.762 25.595 1.00 88.44 355 VAL A C 1
ATOM 2816 O O . VAL A 1 355 ? -4.756 22.228 26.700 1.00 88.44 355 VAL A O 1
ATOM 2819 N N . SER A 1 356 ? -3.712 23.394 25.097 1.00 87.81 356 SER A N 1
ATOM 2820 C CA . SER A 1 356 ? -2.451 23.567 25.814 1.00 87.81 356 SER A CA 1
ATOM 2821 C C . SER A 1 356 ? -2.164 25.051 25.998 1.00 87.81 356 SER A C 1
ATOM 2823 O O . SER A 1 356 ? -2.118 25.796 25.022 1.00 87.81 356 SER A O 1
ATOM 2825 N N . ILE A 1 357 ? -1.899 25.470 27.236 1.00 90.69 357 ILE A N 1
ATOM 2826 C CA . ILE A 1 357 ? -1.557 26.854 27.585 1.00 90.69 357 ILE A CA 1
ATOM 2827 C C . ILE A 1 357 ? -0.170 26.866 28.227 1.00 90.69 357 ILE A C 1
ATOM 2829 O O . ILE A 1 357 ? 0.098 26.107 29.158 1.00 90.69 357 ILE A O 1
ATOM 2833 N N . ARG A 1 358 ? 0.718 27.733 27.739 1.00 88.69 358 ARG A N 1
ATOM 2834 C CA . ARG A 1 358 ? 2.025 28.006 28.346 1.00 88.69 358 ARG A CA 1
ATOM 2835 C C . ARG A 1 358 ? 2.081 29.458 28.782 1.00 88.69 358 ARG A C 1
ATOM 2837 O O . ARG A 1 358 ? 1.956 30.343 27.943 1.00 88.69 358 ARG A O 1
ATOM 2844 N N . VAL A 1 359 ? 2.297 29.687 30.070 1.00 87.12 359 VAL A N 1
ATOM 2845 C CA . VAL A 1 359 ? 2.355 31.028 30.663 1.00 87.12 359 VAL A CA 1
ATOM 2846 C C . VAL A 1 359 ? 3.805 31.379 30.987 1.00 87.12 359 VAL A C 1
ATOM 2848 O O . VAL A 1 359 ? 4.542 30.546 31.514 1.00 87.12 359 VAL A O 1
ATOM 2851 N N . ASN A 1 360 ? 4.220 32.601 30.661 1.00 83.88 360 ASN A N 1
ATOM 2852 C CA . ASN A 1 360 ? 5.516 33.162 31.021 1.00 83.88 360 ASN A CA 1
ATOM 2853 C C . ASN A 1 360 ? 5.350 34.638 31.418 1.00 83.88 360 ASN A C 1
ATOM 2855 O O . ASN A 1 360 ? 5.237 35.517 30.561 1.00 83.88 360 ASN A O 1
ATOM 2859 N N . GLY A 1 361 ? 5.313 34.899 32.727 1.00 86.62 361 GLY A N 1
ATOM 2860 C CA . GLY A 1 361 ? 4.953 36.212 33.265 1.00 86.62 361 GLY A CA 1
ATOM 2861 C C . GLY A 1 361 ? 3.501 36.560 32.935 1.00 86.62 361 GLY A C 1
ATOM 2862 O O . GLY A 1 361 ? 2.607 35.756 33.178 1.00 86.62 361 GLY A O 1
ATOM 2863 N N . GLU A 1 362 ? 3.278 37.737 32.351 1.00 85.06 362 GLU A N 1
ATOM 2864 C CA . GLU A 1 362 ? 1.947 38.210 31.936 1.00 85.06 362 GLU A CA 1
ATOM 2865 C C . GLU A 1 362 ? 1.515 37.685 30.556 1.00 85.06 362 GLU A C 1
ATOM 2867 O O . GLU A 1 362 ? 0.393 37.937 30.123 1.00 85.06 362 GLU A O 1
ATOM 2872 N N . PHE A 1 363 ? 2.382 36.953 29.849 1.00 88.94 363 PHE A N 1
ATOM 2873 C CA . PHE A 1 363 ? 2.097 36.429 28.514 1.00 88.94 363 PHE A CA 1
ATOM 2874 C C . PHE A 1 363 ? 1.711 34.951 28.561 1.00 88.94 363 PHE A C 1
ATOM 2876 O O . PHE A 1 363 ? 2.343 34.147 29.245 1.00 88.94 363 PHE A O 1
ATOM 2883 N N . ALA A 1 364 ? 0.718 34.575 27.762 1.00 89.44 364 ALA A N 1
ATOM 2884 C CA . ALA A 1 364 ? 0.276 33.205 27.565 1.00 89.44 364 ALA A CA 1
ATOM 2885 C C . ALA A 1 364 ? 0.284 32.847 26.073 1.00 89.44 364 ALA A C 1
ATOM 2887 O O . ALA A 1 364 ? -0.232 33.587 25.240 1.00 89.44 364 ALA A O 1
ATOM 2888 N N . ALA A 1 365 ? 0.844 31.690 25.733 1.00 91.75 365 ALA A N 1
ATOM 2889 C CA . ALA A 1 365 ? 0.706 31.070 24.422 1.00 91.75 365 ALA A CA 1
ATOM 2890 C C . ALA A 1 365 ? -0.278 29.904 24.539 1.00 91.75 365 ALA A C 1
ATOM 2892 O O . ALA A 1 365 ? -0.032 28.958 25.291 1.00 91.75 365 ALA A O 1
ATOM 2893 N N . THR A 1 366 ? -1.384 29.976 23.806 1.00 92.69 366 THR A N 1
ATOM 2894 C CA . THR A 1 366 ? -2.433 28.954 23.812 1.00 92.69 366 THR A CA 1
ATOM 2895 C C . THR A 1 366 ? -2.501 28.274 22.455 1.00 92.69 366 THR A C 1
ATOM 2897 O O . THR A 1 366 ? -2.597 28.942 21.430 1.00 92.69 366 THR A O 1
ATOM 2900 N N . THR A 1 367 ? -2.500 26.944 22.449 1.00 92.81 367 THR A N 1
ATOM 2901 C CA . THR A 1 367 ? -2.764 26.122 21.266 1.00 92.81 367 THR A CA 1
ATOM 2902 C C . THR A 1 367 ? -4.015 25.296 21.515 1.00 92.81 367 THR A C 1
ATOM 2904 O O . THR A 1 367 ? -4.084 24.540 22.483 1.00 92.81 367 THR A O 1
ATOM 2907 N N . ILE A 1 368 ? -4.997 25.442 20.633 1.00 92.25 368 ILE A N 1
ATOM 2908 C CA . ILE A 1 368 ? -6.268 24.725 20.653 1.00 92.25 368 ILE A CA 1
ATOM 2909 C C . ILE A 1 368 ? -6.305 23.802 19.435 1.00 92.25 368 ILE A C 1
ATOM 2911 O O . ILE A 1 368 ? -6.264 24.266 18.293 1.00 92.25 368 ILE A O 1
ATOM 2915 N N . GLU A 1 369 ? -6.405 22.494 19.666 1.00 86.56 369 GLU A N 1
ATOM 2916 C CA . GLU A 1 369 ? -6.727 21.541 18.604 1.00 86.56 369 GLU A CA 1
ATOM 2917 C C . GLU A 1 369 ? -8.238 21.583 18.359 1.00 86.56 369 GLU A C 1
ATOM 2919 O O . GLU A 1 369 ? -9.038 21.349 19.269 1.00 86.56 369 GLU A O 1
ATOM 2924 N N . VAL A 1 370 ? -8.634 21.891 17.125 1.00 85.12 370 VAL A N 1
ATOM 2925 C CA . VAL A 1 370 ? -10.032 21.986 16.704 1.00 85.12 370 VAL A CA 1
ATOM 2926 C C . VAL A 1 370 ? -10.326 21.049 15.539 1.00 85.12 370 VAL A C 1
ATOM 2928 O O . VAL A 1 370 ? -9.472 20.751 14.704 1.00 85.12 370 VAL A O 1
ATOM 2931 N N . SER A 1 371 ? -11.567 20.573 15.460 1.00 75.06 371 SER A N 1
ATOM 2932 C CA . SER A 1 371 ? -12.012 19.671 14.396 1.00 75.06 371 SER A CA 1
ATOM 2933 C C . SER A 1 371 ? -13.354 20.099 13.789 1.00 75.06 371 SER A C 1
ATOM 2935 O O . SER A 1 371 ? -14.349 20.269 14.502 1.00 75.06 371 SER A O 1
ATOM 2937 N N . SER A 1 372 ? -13.404 20.222 12.455 1.00 67.69 372 SER A N 1
ATOM 2938 C CA . SER A 1 372 ? -14.604 20.618 11.688 1.00 67.69 372 SER A CA 1
ATOM 2939 C C . SER A 1 372 ? -15.013 19.569 10.667 1.00 67.69 372 SER A C 1
ATOM 2941 O O . SER A 1 372 ? -14.138 18.985 10.047 1.00 67.69 372 SER A O 1
ATOM 2943 N N . VAL A 1 373 ? -16.318 19.364 10.449 1.00 45.88 373 VAL A N 1
ATOM 2944 C CA . VAL A 1 373 ? -16.865 18.470 9.395 1.00 45.88 373 VAL A CA 1
ATOM 2945 C C . VAL A 1 373 ? -16.907 19.150 8.020 1.00 45.88 373 VAL A C 1
ATOM 2947 O O . VAL A 1 373 ? -16.981 18.476 6.997 1.00 45.88 373 VAL A O 1
ATOM 2950 N N . ALA A 1 374 ? -16.867 20.482 7.996 1.00 54.31 374 ALA A N 1
ATOM 2951 C CA . ALA A 1 374 ? -16.878 21.296 6.787 1.00 54.31 374 ALA A CA 1
ATOM 2952 C C . ALA A 1 374 ? -15.602 22.143 6.716 1.00 54.31 374 ALA A C 1
ATOM 2954 O O . ALA A 1 374 ? -15.057 22.533 7.752 1.00 54.31 374 ALA A O 1
ATOM 2955 N N . GLU A 1 375 ? -15.132 22.441 5.504 1.00 59.12 375 GLU A N 1
ATOM 2956 C CA . GLU A 1 375 ? -14.161 23.524 5.328 1.00 59.12 375 GLU A CA 1
ATOM 2957 C C . GLU A 1 375 ? -14.765 24.819 5.878 1.00 59.12 375 GLU A C 1
ATOM 2959 O O . GLU A 1 375 ? -15.945 25.111 5.675 1.00 59.12 375 GLU A O 1
ATOM 2964 N N . PHE A 1 376 ? -13.953 25.554 6.626 1.00 73.88 376 PHE A N 1
ATOM 2965 C CA . PHE A 1 376 ? -14.308 26.833 7.213 1.00 73.88 376 PHE A CA 1
ATOM 2966 C C . PHE A 1 376 ? -13.257 27.863 6.806 1.00 73.88 376 PHE A C 1
ATOM 2968 O O . PHE A 1 376 ? -12.142 27.505 6.428 1.00 73.88 376 PHE A O 1
ATOM 2975 N N . ASP A 1 377 ? -13.626 29.139 6.847 1.00 83.19 377 ASP A N 1
ATOM 2976 C CA . ASP A 1 377 ? -12.724 30.232 6.494 1.00 83.19 377 ASP A CA 1
ATOM 2977 C C . ASP A 1 377 ? -11.711 30.454 7.630 1.00 83.19 377 ASP A C 1
ATOM 2979 O O . ASP A 1 377 ? -11.999 31.120 8.628 1.00 83.19 377 ASP A O 1
ATOM 2983 N N . GLU A 1 378 ? -10.541 29.825 7.493 1.00 86.81 378 GLU A N 1
ATOM 2984 C CA . GLU A 1 378 ? -9.434 29.891 8.453 1.00 86.81 378 GLU A CA 1
ATOM 2985 C C . GLU A 1 378 ? -8.939 31.332 8.638 1.00 86.81 378 GLU A C 1
ATOM 2987 O O . GLU A 1 378 ? -8.720 31.764 9.770 1.00 86.81 378 GLU A O 1
ATOM 2992 N N . ASP A 1 379 ? -8.852 32.110 7.556 1.00 87.31 379 ASP A N 1
ATOM 2993 C CA . ASP A 1 379 ? -8.397 33.503 7.596 1.00 87.31 379 ASP A CA 1
ATOM 2994 C C . ASP A 1 379 ? -9.394 34.402 8.333 1.00 87.31 379 ASP A C 1
ATOM 2996 O O . ASP A 1 379 ? -9.014 35.379 8.986 1.00 87.31 379 ASP A O 1
ATOM 3000 N N . LYS A 1 380 ? -10.693 34.114 8.217 1.00 90.38 380 LYS A N 1
ATOM 3001 C CA . LYS A 1 380 ? -11.731 34.830 8.963 1.00 90.38 380 LYS A CA 1
ATOM 3002 C C . LYS A 1 380 ? -11.716 34.459 10.446 1.00 90.38 380 LYS A C 1
ATOM 3004 O O . LYS A 1 380 ? -11.738 35.365 11.276 1.00 90.38 380 LYS A O 1
ATOM 3009 N N . LEU A 1 381 ? -11.586 33.170 10.776 1.00 92.31 381 LEU A N 1
ATOM 3010 C CA . LEU A 1 381 ? -11.453 32.715 12.164 1.00 92.31 381 LEU A CA 1
ATOM 3011 C C . LEU A 1 381 ? -10.243 33.367 12.848 1.00 92.31 381 LEU A C 1
ATOM 3013 O O . LEU A 1 381 ? -10.365 33.898 13.950 1.00 92.31 381 LEU A O 1
ATOM 3017 N N . VAL A 1 382 ? -9.082 33.361 12.184 1.00 93.75 382 VAL A N 1
ATOM 3018 C CA . VAL A 1 382 ? -7.849 33.970 12.706 1.00 93.75 382 VAL A CA 1
ATOM 3019 C C . VAL A 1 382 ? -8.037 35.465 12.952 1.00 93.75 382 VAL A C 1
ATOM 3021 O O . VAL A 1 382 ? -7.634 35.958 14.003 1.00 93.75 382 VAL A O 1
ATOM 3024 N N . ARG A 1 383 ? -8.689 36.186 12.030 1.00 92.31 383 ARG A N 1
ATOM 3025 C CA . ARG A 1 383 ? -8.986 37.618 12.198 1.00 92.31 383 ARG A CA 1
ATOM 3026 C C . ARG A 1 383 ? -9.912 37.893 13.380 1.00 92.31 383 ARG A C 1
ATOM 3028 O O . ARG A 1 383 ? -9.665 38.833 14.126 1.00 92.31 383 ARG A O 1
ATOM 3035 N N . GLU A 1 384 ? -10.956 37.091 13.568 1.00 94.62 384 GLU A N 1
ATOM 3036 C CA . GLU A 1 384 ? -11.881 37.261 14.694 1.00 94.62 384 GLU A CA 1
ATOM 3037 C C . GLU A 1 384 ? -11.205 36.983 16.043 1.00 94.62 384 GLU A C 1
ATOM 3039 O O . GLU A 1 384 ? -11.393 37.751 16.984 1.00 94.62 384 GLU A O 1
ATOM 3044 N N . VAL A 1 385 ? -10.355 35.955 16.122 1.00 93.19 385 VAL A N 1
ATOM 3045 C CA . VAL A 1 385 ? -9.576 35.651 17.335 1.00 93.19 385 VAL A CA 1
ATOM 3046 C C . VAL A 1 385 ? -8.516 36.725 17.604 1.00 93.19 385 VAL A C 1
ATOM 3048 O O . VAL A 1 385 ? -8.345 37.132 18.749 1.00 93.19 385 VAL A O 1
ATOM 3051 N N . ALA A 1 386 ? -7.840 37.232 16.569 1.00 92.69 386 ALA A N 1
ATOM 3052 C CA . ALA A 1 386 ? -6.845 38.300 16.699 1.00 92.69 386 ALA A CA 1
ATOM 3053 C C . ALA A 1 386 ? -7.447 39.647 17.142 1.00 92.69 386 ALA A C 1
ATOM 3055 O O . ALA A 1 386 ? -6.742 40.462 17.728 1.00 92.69 386 ALA A O 1
ATOM 3056 N N . ASN A 1 387 ? -8.739 39.878 16.890 1.00 93.31 387 ASN A N 1
ATOM 3057 C CA . ASN A 1 387 ? -9.450 41.090 17.309 1.00 93.31 387 ASN A CA 1
ATOM 3058 C C . ASN A 1 387 ? -9.915 41.059 18.774 1.00 93.31 387 ASN A C 1
ATOM 3060 O O . ASN A 1 387 ? -10.413 42.068 19.276 1.00 93.31 387 ASN A O 1
ATOM 3064 N N . ILE A 1 388 ? -9.782 39.926 19.470 1.00 93.12 388 ILE A N 1
ATOM 3065 C CA . ILE A 1 388 ? -10.080 39.858 20.900 1.00 93.12 388 ILE A CA 1
ATOM 3066 C C . ILE A 1 388 ? -9.070 40.732 21.653 1.00 93.12 388 ILE A C 1
ATOM 3068 O O . ILE A 1 388 ? -7.857 40.565 21.522 1.00 93.12 388 ILE A O 1
ATOM 3072 N N . ASN A 1 389 ? -9.563 41.617 22.522 1.00 88.81 389 ASN A N 1
ATOM 3073 C CA . ASN A 1 389 ? -8.702 42.420 23.390 1.00 88.81 389 ASN A CA 1
ATOM 3074 C C . ASN A 1 389 ? -7.739 41.519 24.179 1.00 88.81 389 ASN A C 1
ATOM 3076 O O . ASN A 1 389 ? -8.171 40.543 24.804 1.00 88.81 389 ASN A O 1
ATOM 3080 N N . HIS A 1 390 ? -6.460 41.904 24.202 1.00 89.88 390 HIS A N 1
ATOM 3081 C CA . HIS A 1 390 ? -5.335 41.173 24.801 1.00 89.88 390 HIS A CA 1
ATOM 3082 C C . HIS A 1 390 ? -4.814 39.965 24.007 1.00 89.88 390 HIS A C 1
ATOM 3084 O O . HIS A 1 390 ? -3.859 39.341 24.463 1.00 89.88 390 HIS A O 1
ATOM 3090 N N . VAL A 1 391 ? -5.347 39.658 22.820 1.00 92.62 391 VAL A N 1
ATOM 3091 C CA . VAL A 1 391 ? -4.679 38.759 21.864 1.00 92.62 391 VAL A CA 1
ATOM 3092 C C . VAL A 1 391 ? -3.667 39.567 21.046 1.00 92.62 391 VAL A C 1
ATOM 3094 O O . VAL A 1 391 ? -3.974 40.633 20.527 1.00 92.62 391 VAL A O 1
ATOM 3097 N N . LEU A 1 392 ? -2.432 39.074 20.973 1.00 91.12 392 LEU A N 1
ATOM 3098 C CA . LEU A 1 392 ? -1.302 39.717 20.295 1.00 91.12 392 LEU A CA 1
ATOM 3099 C C . LEU A 1 392 ? -1.086 39.154 18.889 1.00 91.12 392 LEU A C 1
ATOM 3101 O O . LEU A 1 392 ? -0.688 39.874 17.976 1.00 91.12 392 LEU A O 1
ATOM 3105 N N . SER A 1 393 ? -1.321 37.854 18.715 1.00 92.50 393 SER A N 1
ATOM 3106 C CA . SER A 1 393 ? -1.238 37.174 17.424 1.00 92.50 393 SER A CA 1
ATOM 3107 C C . SER A 1 393 ? -2.076 35.903 17.437 1.00 92.50 393 SER A C 1
ATOM 3109 O O . SER A 1 393 ? -2.241 35.289 18.489 1.00 92.50 393 SER A O 1
ATOM 3111 N N . ALA A 1 394 ? -2.579 35.497 16.272 1.00 93.69 394 ALA A N 1
ATOM 3112 C CA . ALA A 1 394 ? -3.287 34.238 16.075 1.00 93.69 394 ALA A CA 1
ATOM 3113 C C . ALA A 1 394 ? -2.886 33.609 14.730 1.00 93.69 394 ALA A C 1
ATOM 3115 O O . ALA A 1 394 ? -2.636 34.319 13.757 1.00 93.69 394 ALA A O 1
ATOM 3116 N N . GLU A 1 395 ? -2.830 32.282 14.672 1.00 92.62 395 GLU A N 1
ATOM 3117 C CA . GLU A 1 395 ? -2.601 31.493 13.461 1.00 92.62 395 GLU A CA 1
ATOM 3118 C C . GLU A 1 395 ? -3.424 30.198 13.489 1.00 92.62 395 GLU A C 1
ATOM 3120 O O . GLU A 1 395 ? -3.662 29.631 14.555 1.00 92.62 395 GLU A O 1
ATOM 3125 N N . CYS A 1 396 ? -3.843 29.707 12.318 1.00 88.94 396 CYS A N 1
ATOM 3126 C CA . CYS A 1 396 ? -4.535 28.427 12.167 1.00 88.94 396 CYS A CA 1
ATOM 3127 C C . CYS A 1 396 ? -3.799 27.557 11.133 1.00 88.94 396 CYS A C 1
ATOM 3129 O O . CYS A 1 396 ? -3.446 28.060 10.067 1.00 88.94 396 CYS A O 1
ATOM 3131 N N . LYS A 1 397 ? -3.510 26.288 11.457 1.00 78.25 397 LYS A N 1
ATOM 3132 C CA . LYS A 1 397 ? -2.777 25.343 10.584 1.00 78.25 397 LYS A CA 1
ATOM 3133 C C . LYS A 1 397 ? -3.440 23.980 10.497 1.00 78.25 397 LYS A C 1
ATOM 3135 O O . LYS A 1 397 ? -3.921 23.495 11.543 1.00 78.25 397 LYS A O 1
#

Foldseek 3Di:
DPDPLVVLLVVLLVQQLVVLVVVVFPPSSLLSVLLNLLQDLALLCSVVLLVLLLVLLLLLLVLLLVLCVPVNLDPVSLVVSLVVLVVVCVVVVVNSNSVSSSVSSNQLRPDPPDRSVRSSVSSSVSNNSSSVSSSVSCLVVPNDLQVVLVVLLVVLLVLLLVLLVLQLVCLVVLHADALVVCVVSLVVSVVSLVVSLVSLVSVVSCCVVDPDDDQSSNVSSVLSNLLSVLSSQLSNLRNVANSVPPVLSVVLSVLSVVLSVLSVCLVVLHDDPLVVSLVVLVVVLVVLVVDDDNSVSSNSNSVSSSSSSVSSVVCSQRGSAKDKKKKKWKFFDDPCLVVQLVVLCVVQVKDFPDWDWDDDPRMIIIITTIIDNDDDDQVVSQVSSCPPPGIPGIHMD